Protein AF-A0A354Q848-F1 (afdb_monomer)

Foldseek 3Di:
DQPDDPPPPQQPCVVLLVLLLVLCCLFALAPEWDWDDDPPRFTWTADDCVPPPPDPQCNVQHRHTDGLVSVCPQWDSFQDLAVQPDPPGPLLLLQVLLVLLQVLLRSQVSSVVVVVPDDLPDFRDCLLCLVVLLVLCCQLLVHDSVLLLVPDPVSVVVSLVSLVVLLVLQDDPPLSVLLSVCSVVCVSVVLSVLSNVLVVLLLVLCVVPPAAWIKGQLDSARRFWIWHADNVVSHIDTHYGHDSSSIGTHHVVVSDSPHSLLNLLLHCLSSQADLPQLAGNVSSNLSSLLSNLLQALDADDPSSLVNSLSSVLSNLSSQLSVLSSQCRCSSVNHDHPDPDDGRRSCSSVSNVVNSVVVCVVDPSSVSSVVSCPDPLSVQSSVLNNVVVVCCVDPVVVVCSVVSNSHVVNVVNVVSNVVSVVD

Sequence (422 aa):
FLKIVKPGFVRDNIAFSVLCTEECRLHSSIPTFQTYRGKNGELYQTVPEYLEGLSGELSLFSGQTITLTEAALGGIDEIPETLTEIPGGRRGQLALMEKLGGYIVKVSRACSGVTENLPKDLETADPAGFRTGRQVARDDFSISESLTHLQNSADRKEFQYQIQNMLPNLGNSPESQSFRKGLQGGDLEFILDCFNWLEKNIHESLIDNPAPNVPVNNEVKPANVGAVYDASENHWEITQSFDFDNMGFGTLENGDQTPLEKDLGRTLSFFAFDPESGDFYADNAKATIKGYLERLPEKMSDAEKHRLQDYIQLGIVTSYLWRSSYLADELQGKPTDIHLARPDPSVHVTQIRLFDNWLSSNQFADIVESLQSTPQMDRHRDIEREAALFRNSPDYFDKRAEGSLKAYDIGIDAAHKQINGT

pLDDT: mean 78.02, std 20.95, range [21.28, 98.25]

Nearest PDB structures (foldseek):
  4ocv-assembly1_A  TM=6.773E-01  e=3.226E-06  Bifidobacterium longum subsp. infantis ATCC 15697 = JCM 1222 = DSM 20088
  4wh1-assembly1_A  TM=5.849E-01  e=5.707E-06  Bifidobacterium longum subsp. longum JCM 1217
  5eqe-assembly1_B  TM=4.582E-01  e=2.906E-03  Homo sapiens
  5qsx-assembly2_A  TM=1.704E-01  e=9.767E+00  Homo sapiens

Mean predicted aligned error: 9.39 Å

Radius of gyration: 21.95 Å; Cα contacts (8 Å, |Δi|>4): 650; chains: 1; bounding box: 57×48×60 Å

Secondary structure (DSSP, 8-state):
------TT---TTHHHHHHHHHHHHHHSSS-----EE-GGG-EEEE--GGGTTSSTTGGGGTT-EEEHHHH-TTSBSS--SSGGG-TTHHHHHHHHHHHHHHHHHHHHHHHHHHHTTS-TTPPPS-SSSHHHHHHHHHHHHT--GGGGG--SHHHHHHHHHHHHHHGGGS-SSHHHHHHHHHHHTTHHHHHHHHHHHHHHHHHHHHHHS------B-S---GGGEEEEEETTTTEEEEEEE--GGG-B---TTTT----HHHHHHHHHHHHSB-TTT--B-HHHHHHHHHHHHTT-SSPPPHHHHHHHHHHHHHHHHHHHHHHHTTTHHHHTTPPP---S----TTHHHHHHHHHHHHHTTS-HHHHHHHHHSSHHHHHHHHHHHHHHHHHTSHHHHHHHHTT-HHHHHHHHHHHHHHHHT-

Structure (mmCIF, N/CA/C/O backbone):
data_AF-A0A354Q848-F1
#
_entry.id   AF-A0A354Q848-F1
#
loop_
_atom_site.group_PDB
_atom_site.id
_atom_site.type_symbol
_atom_site.label_atom_id
_atom_site.label_alt_id
_atom_site.label_comp_id
_atom_site.label_asym_id
_atom_site.label_entity_id
_atom_site.label_seq_id
_atom_site.pdbx_PDB_ins_code
_atom_site.Cartn_x
_atom_site.Cartn_y
_atom_site.Cartn_z
_atom_site.occupancy
_atom_site.B_iso_or_equiv
_atom_site.auth_seq_id
_atom_site.auth_comp_id
_atom_site.auth_asym_id
_atom_site.auth_atom_id
_atom_site.pdbx_PDB_model_num
ATOM 1 N N . PHE A 1 1 ? -17.289 -14.660 -6.605 1.00 26.19 1 PHE A N 1
ATOM 2 C CA . PHE A 1 1 ? -17.198 -13.615 -5.568 1.00 26.19 1 PHE A CA 1
ATOM 3 C C . PHE A 1 1 ? -18.087 -12.443 -5.973 1.00 26.19 1 PHE A C 1
ATOM 5 O O . PHE A 1 1 ? -18.022 -12.029 -7.122 1.00 26.19 1 PHE A O 1
ATOM 12 N N . LEU A 1 2 ? -18.963 -11.954 -5.090 1.00 21.28 2 LEU A N 1
ATOM 13 C CA . LEU A 1 2 ? -19.837 -10.800 -5.349 1.00 21.28 2 LEU A CA 1
ATOM 14 C C . LEU A 1 2 ? -19.181 -9.573 -4.700 1.00 21.28 2 LEU A C 1
ATOM 16 O O . LEU A 1 2 ? -19.264 -9.398 -3.487 1.00 21.28 2 LEU A O 1
ATOM 20 N N . LYS A 1 3 ? -18.485 -8.750 -5.493 1.00 29.20 3 LYS A N 1
ATOM 21 C CA . LYS A 1 3 ? -17.920 -7.476 -5.026 1.00 29.20 3 LYS A CA 1
ATOM 22 C C . LYS A 1 3 ? -19.063 -6.478 -4.843 1.00 29.20 3 LYS A C 1
ATOM 24 O O . LYS A 1 3 ? -19.512 -5.846 -5.797 1.00 29.20 3 LYS A O 1
ATOM 29 N N . ILE A 1 4 ? -19.573 -6.364 -3.620 1.00 26.20 4 ILE A N 1
ATOM 30 C CA . ILE A 1 4 ? -20.578 -5.356 -3.276 1.00 26.20 4 ILE A CA 1
ATOM 31 C C . ILE A 1 4 ? -19.845 -4.036 -3.039 1.00 26.20 4 ILE A C 1
ATOM 33 O O . ILE A 1 4 ? -19.276 -3.803 -1.977 1.00 26.20 4 ILE A O 1
ATOM 37 N N . VAL A 1 5 ? -19.850 -3.163 -4.045 1.00 31.38 5 VAL A N 1
ATOM 38 C CA . VAL A 1 5 ? -19.441 -1.765 -3.872 1.00 31.38 5 VAL A CA 1
ATOM 39 C C . VAL A 1 5 ? -20.560 -1.064 -3.103 1.00 31.38 5 VAL A C 1
ATOM 41 O O . VAL A 1 5 ? -21.678 -0.962 -3.613 1.00 31.38 5 VAL A O 1
ATOM 44 N N . LYS A 1 6 ? -20.290 -0.603 -1.874 1.00 29.16 6 LYS A N 1
ATOM 45 C CA . LYS A 1 6 ? -21.265 0.191 -1.110 1.00 29.16 6 LYS A CA 1
ATOM 46 C C . LYS A 1 6 ? -21.647 1.432 -1.949 1.00 29.16 6 LYS A C 1
ATOM 48 O O . LYS A 1 6 ? -20.747 2.125 -2.435 1.00 29.16 6 LYS A O 1
ATOM 53 N N . PRO A 1 7 ? -22.943 1.729 -2.164 1.00 27.48 7 PRO A N 1
ATOM 54 C CA . PRO A 1 7 ? -23.361 2.955 -2.839 1.00 27.48 7 PRO A CA 1
ATOM 55 C C . PRO A 1 7 ? -22.860 4.168 -2.041 1.00 27.48 7 PRO A C 1
ATOM 57 O O . PRO A 1 7 ? -23.183 4.297 -0.865 1.00 27.48 7 PRO A O 1
ATOM 60 N N . GLY A 1 8 ? -22.039 5.017 -2.667 1.00 29.00 8 GLY A N 1
ATOM 61 C CA . GLY A 1 8 ? -21.390 6.174 -2.027 1.00 29.00 8 GLY A CA 1
ATOM 62 C C . GLY A 1 8 ? -19.872 6.258 -2.238 1.00 29.00 8 GLY A C 1
ATOM 63 O O . GLY A 1 8 ? -19.290 7.300 -1.976 1.00 29.00 8 GLY A O 1
ATOM 64 N N . PHE A 1 9 ? -19.245 5.194 -2.757 1.00 38.09 9 PHE A N 1
ATOM 65 C CA . PHE A 1 9 ? -17.788 5.073 -2.944 1.00 38.09 9 PHE A CA 1
ATOM 66 C C . PHE A 1 9 ? -17.290 5.301 -4.381 1.00 38.09 9 PHE A C 1
ATOM 68 O O . PHE A 1 9 ? -16.210 4.852 -4.754 1.00 38.09 9 PHE A O 1
ATOM 75 N N . VAL A 1 10 ? -18.060 6.000 -5.211 1.00 36.28 10 VAL A N 1
ATOM 76 C CA . VAL A 1 10 ? -17.537 6.475 -6.494 1.00 36.28 10 VAL A CA 1
ATOM 77 C C . VAL A 1 10 ? -16.764 7.756 -6.206 1.00 36.28 10 VAL A C 1
ATOM 79 O O . VAL A 1 10 ? -17.377 8.796 -5.978 1.00 36.28 10 VAL A O 1
ATOM 82 N N . ARG A 1 11 ? -15.427 7.693 -6.187 1.00 43.84 11 ARG A N 1
ATOM 83 C CA . ARG A 1 11 ? -14.629 8.914 -6.358 1.00 43.84 11 ARG A CA 1
ATOM 84 C C . ARG A 1 11 ? -15.036 9.517 -7.704 1.00 43.84 11 ARG A C 1
ATOM 86 O O . ARG A 1 11 ? -15.160 8.777 -8.682 1.00 43.84 11 ARG A O 1
ATOM 93 N N . ASP A 1 12 ? -15.181 10.837 -7.790 1.00 43.84 12 ASP A N 1
ATOM 94 C CA . ASP A 1 12 ? -15.478 11.568 -9.041 1.00 43.84 12 ASP A CA 1
ATOM 95 C C . ASP A 1 12 ? -14.329 11.485 -10.089 1.00 43.84 12 ASP A C 1
ATOM 97 O O . ASP A 1 12 ? -14.211 12.314 -10.985 1.00 43.84 12 ASP A O 1
ATOM 101 N N . ASN A 1 13 ? -13.483 10.451 -10.003 1.00 51.00 13 ASN A N 1
ATOM 102 C CA . ASN A 1 13 ? -12.285 10.188 -10.793 1.00 51.00 13 ASN A CA 1
ATOM 103 C C . ASN A 1 13 ? -12.459 9.089 -11.855 1.00 51.00 13 ASN A C 1
ATOM 105 O O . ASN A 1 13 ? -11.474 8.732 -12.498 1.00 51.00 13 ASN A O 1
ATOM 109 N N . ILE A 1 14 ? -13.672 8.560 -12.083 1.00 50.31 14 ILE A N 1
ATOM 110 C CA . ILE A 1 14 ? -13.910 7.447 -13.033 1.00 50.31 14 ILE A CA 1
ATOM 111 C C . ILE A 1 14 ? -13.238 7.698 -14.395 1.00 50.31 14 ILE A C 1
ATOM 113 O O . ILE A 1 14 ? -12.649 6.787 -14.970 1.00 50.31 14 ILE A O 1
ATOM 117 N N . ALA A 1 15 ? -13.281 8.933 -14.909 1.00 52.41 15 ALA A N 1
ATOM 118 C CA . ALA A 1 15 ? -12.644 9.267 -16.182 1.00 52.41 15 ALA A CA 1
ATOM 119 C C . ALA A 1 15 ? -11.116 9.070 -16.149 1.00 52.41 15 ALA A C 1
ATOM 121 O O . ALA A 1 15 ? -10.555 8.531 -17.099 1.00 52.41 15 ALA A O 1
ATOM 122 N N . PHE A 1 16 ? -10.450 9.445 -15.053 1.00 57.56 16 PHE A N 1
ATOM 123 C CA . PHE A 1 16 ? -9.012 9.245 -14.874 1.00 57.56 16 PHE A CA 1
ATOM 124 C C . PHE A 1 16 ? -8.661 7.755 -14.780 1.00 57.56 16 PHE A C 1
ATOM 126 O O . PHE A 1 16 ? -7.797 7.282 -15.512 1.00 57.56 16 PHE A O 1
ATOM 133 N N . SER A 1 17 ? -9.396 6.991 -13.970 1.00 59.66 17 SER A N 1
ATOM 134 C CA . SER A 1 17 ? -9.210 5.542 -13.817 1.00 59.66 17 SER A CA 1
ATOM 135 C C . SER A 1 17 ? -9.370 4.773 -15.133 1.00 59.66 17 SER A C 1
ATOM 137 O O . SER A 1 17 ? -8.576 3.878 -15.431 1.00 59.66 17 SER A O 1
ATOM 139 N N . VAL A 1 18 ? -10.358 5.145 -15.956 1.00 59.28 18 VAL A N 1
ATOM 140 C CA . VAL A 1 18 ? -10.572 4.553 -17.288 1.00 59.28 18 VAL A CA 1
ATOM 141 C C . VAL A 1 18 ? -9.406 4.873 -18.224 1.00 59.28 18 VAL A C 1
ATOM 143 O O . VAL A 1 18 ? -8.900 3.970 -18.890 1.00 59.28 18 VAL A O 1
ATOM 146 N N . LEU A 1 19 ? -8.934 6.123 -18.245 1.00 58.97 19 LEU A N 1
ATOM 147 C CA . LEU A 1 19 ? -7.778 6.516 -19.058 1.00 58.97 19 LEU A CA 1
ATOM 148 C C . LEU A 1 19 ? -6.509 5.772 -18.627 1.00 58.97 19 LEU A C 1
ATOM 150 O O . LEU A 1 19 ? -5.778 5.271 -19.474 1.00 58.97 19 LEU A O 1
ATOM 154 N N . CYS A 1 20 ? -6.270 5.642 -17.322 1.00 65.62 20 CYS A N 1
ATOM 155 C CA . CYS A 1 20 ? -5.129 4.904 -16.785 1.00 65.62 20 CYS A CA 1
ATOM 156 C C . CYS A 1 20 ? -5.183 3.411 -17.120 1.00 65.62 20 CYS A C 1
ATOM 158 O O . CYS A 1 20 ? -4.152 2.827 -17.460 1.00 65.62 20 CYS A O 1
ATOM 160 N N . THR A 1 21 ? -6.374 2.810 -17.081 1.00 65.06 21 THR A N 1
ATOM 161 C CA . THR A 1 21 ? -6.584 1.407 -17.469 1.00 65.06 21 THR A CA 1
ATOM 162 C C . THR A 1 21 ? -6.220 1.182 -18.938 1.00 65.06 21 THR A C 1
ATOM 164 O O . THR A 1 21 ? -5.503 0.228 -19.255 1.00 65.06 21 THR A O 1
ATOM 167 N N . GLU A 1 22 ? -6.667 2.076 -19.827 1.00 63.44 22 GLU A N 1
ATOM 168 C CA . GLU A 1 22 ? -6.375 2.015 -21.264 1.00 63.44 22 GLU A CA 1
ATOM 169 C C . GLU A 1 22 ? -4.901 2.293 -21.579 1.00 63.44 22 GLU A C 1
ATOM 171 O O . GLU A 1 22 ? -4.304 1.591 -22.395 1.00 63.44 22 GLU A O 1
ATOM 176 N N . GLU A 1 23 ? -4.283 3.260 -20.901 1.00 69.62 23 GLU A N 1
ATOM 177 C CA . GLU A 1 23 ? -2.860 3.566 -21.068 1.00 69.62 23 GLU A CA 1
ATOM 178 C C . GLU A 1 23 ? -1.990 2.362 -20.672 1.00 69.62 23 GLU A C 1
ATOM 180 O O . GLU A 1 23 ? -1.113 1.946 -21.434 1.00 69.62 23 GLU A O 1
ATOM 185 N N . CYS A 1 24 ? -2.285 1.724 -19.531 1.00 70.25 24 CYS A N 1
ATOM 186 C CA . CYS A 1 24 ? -1.634 0.472 -19.145 1.00 70.25 24 CYS A CA 1
ATOM 187 C C . CYS A 1 24 ? -1.852 -0.637 -20.181 1.00 70.25 24 CYS A C 1
ATOM 189 O O . CYS A 1 24 ? -0.908 -1.369 -20.485 1.00 70.25 24 CYS A O 1
ATOM 191 N N . ARG A 1 25 ? -3.059 -0.744 -20.749 1.00 69.62 25 ARG A N 1
ATOM 192 C CA . ARG A 1 25 ? -3.411 -1.779 -21.735 1.00 69.62 25 ARG A CA 1
ATOM 193 C C . ARG A 1 25 ? -2.576 -1.676 -23.003 1.00 69.62 25 ARG A C 1
ATOM 195 O O . ARG A 1 25 ? -2.154 -2.691 -23.561 1.00 69.62 25 ARG A O 1
ATOM 202 N N . LEU A 1 26 ? -2.408 -0.450 -23.487 1.00 65.38 26 LEU A N 1
ATOM 203 C CA . LEU A 1 26 ? -1.780 -0.156 -24.770 1.00 65.38 26 LEU A CA 1
ATOM 204 C C . LEU A 1 26 ? -0.258 -0.149 -24.682 1.00 65.38 26 LEU A C 1
ATOM 206 O O . LEU A 1 26 ? 0.411 -0.611 -25.608 1.00 65.38 26 LEU A O 1
ATOM 210 N N . HIS A 1 27 ? 0.287 0.374 -23.585 1.00 72.62 27 HIS A N 1
ATOM 211 C CA . HIS A 1 27 ? 1.694 0.754 -23.545 1.00 72.62 27 HIS A CA 1
ATOM 212 C C . HIS A 1 27 ? 2.531 -0.029 -22.542 1.00 72.62 27 HIS A C 1
ATOM 214 O O . HIS A 1 27 ? 3.749 0.013 -22.663 1.00 72.62 27 HIS A O 1
ATOM 220 N N . SER A 1 28 ? 1.922 -0.783 -21.621 1.00 68.75 28 SER A N 1
ATOM 221 C CA . SER A 1 28 ? 2.665 -1.582 -20.645 1.00 68.75 28 SER A CA 1
ATOM 222 C C .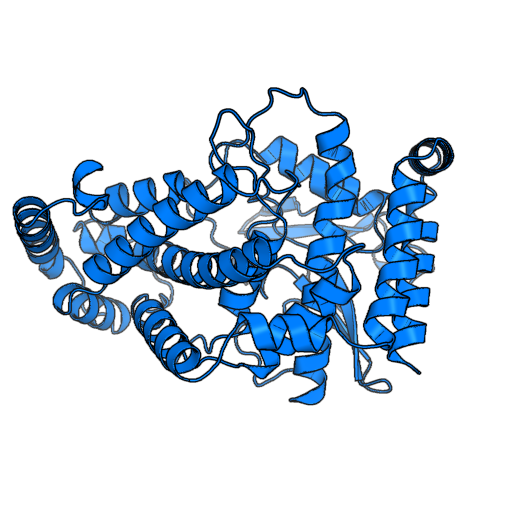 SER A 1 28 ? 2.766 -3.058 -21.036 1.00 68.75 28 SER A C 1
ATOM 224 O O . SER A 1 28 ? 1.982 -3.591 -21.827 1.00 68.75 28 SER A O 1
ATOM 226 N N . SER A 1 29 ? 3.721 -3.759 -20.427 1.00 65.31 29 SER A N 1
ATOM 227 C CA . SER A 1 29 ? 3.796 -5.221 -20.483 1.00 65.31 29 SER A CA 1
ATOM 228 C C . SER A 1 29 ? 2.807 -5.927 -19.545 1.00 65.31 29 SER A C 1
ATOM 230 O O . SER A 1 29 ? 2.735 -7.153 -19.564 1.00 65.31 29 SER A O 1
ATOM 232 N N . ILE A 1 30 ? 2.044 -5.188 -18.731 1.00 63.12 30 ILE A N 1
ATOM 233 C CA . ILE A 1 30 ? 1.011 -5.741 -17.850 1.00 63.12 30 ILE A CA 1
ATOM 234 C C . ILE A 1 30 ? -0.268 -5.901 -18.676 1.00 63.12 30 ILE A C 1
ATOM 236 O O . ILE A 1 30 ? -0.777 -4.905 -19.195 1.00 63.12 30 ILE A O 1
ATOM 240 N N . PRO A 1 31 ? -0.832 -7.111 -18.808 1.00 56.69 31 PRO A N 1
ATOM 241 C CA . PRO A 1 31 ? -2.133 -7.249 -19.438 1.00 56.69 31 PRO A CA 1
ATOM 242 C C . PRO A 1 31 ? -3.198 -6.638 -18.512 1.00 56.69 31 PRO A C 1
ATOM 244 O O . PRO A 1 31 ? -3.417 -7.104 -17.395 1.00 56.69 31 PRO A O 1
ATOM 247 N N . THR A 1 32 ? -3.843 -5.557 -18.955 1.00 51.00 32 THR A N 1
ATOM 248 C CA . THR A 1 32 ? -5.001 -4.967 -18.272 1.00 51.00 32 THR A CA 1
ATOM 249 C C . THR A 1 32 ? -6.272 -5.277 -19.052 1.00 51.00 32 THR A C 1
ATOM 251 O O . THR A 1 32 ? -6.277 -5.309 -20.286 1.00 51.00 32 THR A O 1
ATOM 254 N N . PHE A 1 33 ? -7.358 -5.538 -18.328 1.00 47.75 33 PHE A N 1
ATOM 255 C CA . PHE A 1 33 ? -8.644 -5.897 -18.916 1.00 47.75 33 PHE A CA 1
ATOM 256 C C . PHE A 1 33 ? -9.687 -4.857 -18.530 1.00 47.75 33 PHE A C 1
ATOM 258 O O . PHE A 1 33 ? -9.833 -4.504 -17.359 1.00 47.75 33 PHE A O 1
ATOM 265 N N . GLN A 1 34 ? -10.438 -4.384 -19.521 1.00 41.06 34 GLN A N 1
ATOM 266 C CA . GLN A 1 34 ? -11.579 -3.518 -19.276 1.00 41.06 34 GLN A CA 1
ATOM 267 C C . GLN A 1 34 ? -12.700 -4.353 -18.644 1.00 41.06 34 GLN A C 1
ATOM 269 O O . GLN A 1 34 ? -13.153 -5.343 -19.221 1.00 41.06 34 GLN A O 1
ATOM 274 N N . THR A 1 35 ? -13.127 -3.973 -17.441 1.00 39.84 35 THR A N 1
ATOM 275 C CA . THR A 1 35 ? -14.233 -4.629 -16.737 1.00 39.84 35 THR A CA 1
ATOM 276 C C . THR A 1 35 ? -15.547 -3.926 -17.064 1.00 39.84 35 THR A C 1
ATOM 278 O O . THR A 1 35 ? -15.681 -2.715 -16.898 1.00 39.84 35 THR A O 1
ATOM 281 N N . TYR A 1 36 ? -16.542 -4.685 -17.524 1.00 39.53 36 TYR A N 1
ATOM 282 C CA . TYR A 1 36 ? -17.906 -4.194 -17.707 1.00 39.53 36 TYR A CA 1
ATOM 283 C C . TYR A 1 36 ? -18.800 -4.746 -16.595 1.00 39.53 36 TYR A C 1
ATOM 285 O O . TYR A 1 36 ? -18.788 -5.945 -16.307 1.00 39.53 36 TYR A O 1
ATOM 293 N N . ARG A 1 37 ? -19.621 -3.883 -15.983 1.00 34.25 37 ARG A N 1
ATOM 294 C CA . ARG A 1 37 ? -20.714 -4.339 -15.111 1.00 34.25 37 ARG A CA 1
ATOM 295 C C . ARG A 1 37 ? -21.801 -4.973 -15.969 1.00 34.25 37 ARG A C 1
ATOM 297 O O . ARG A 1 37 ? -22.311 -4.309 -16.870 1.00 34.25 37 ARG A O 1
ATOM 304 N N . GLY A 1 38 ? -22.228 -6.190 -15.653 1.00 35.16 38 GLY A N 1
ATOM 305 C CA . GLY A 1 38 ? -23.481 -6.714 -16.190 1.00 35.16 38 GLY A CA 1
ATOM 306 C C . GLY A 1 38 ? -24.530 -7.014 -15.124 1.00 35.16 38 GLY A C 1
ATOM 307 O O . GLY A 1 38 ? -24.517 -6.442 -14.032 1.00 35.16 38 GLY A O 1
ATOM 308 N N . LYS A 1 39 ? -25.532 -7.828 -15.480 1.00 31.08 39 LYS A N 1
ATOM 309 C CA . LYS A 1 39 ? -26.687 -8.091 -14.606 1.00 31.08 39 LYS A CA 1
ATOM 310 C C . LYS A 1 39 ? -26.265 -8.903 -13.377 1.00 31.08 39 LYS A C 1
ATOM 312 O O . LYS A 1 39 ? -25.374 -9.733 -13.451 1.00 31.08 39 LYS A O 1
ATOM 317 N N . ASN A 1 40 ? -26.939 -8.665 -12.250 1.00 29.86 40 ASN A N 1
ATOM 318 C CA . ASN A 1 40 ? -26.773 -9.415 -10.995 1.00 29.86 40 ASN A CA 1
ATOM 319 C C . ASN A 1 40 ? -25.350 -9.427 -10.395 1.00 29.86 40 ASN A C 1
ATOM 321 O O . ASN A 1 40 ? -25.022 -10.328 -9.631 1.00 29.86 40 ASN A O 1
ATOM 325 N N . GLY A 1 41 ? -24.520 -8.419 -10.686 1.00 31.38 41 GLY A N 1
ATO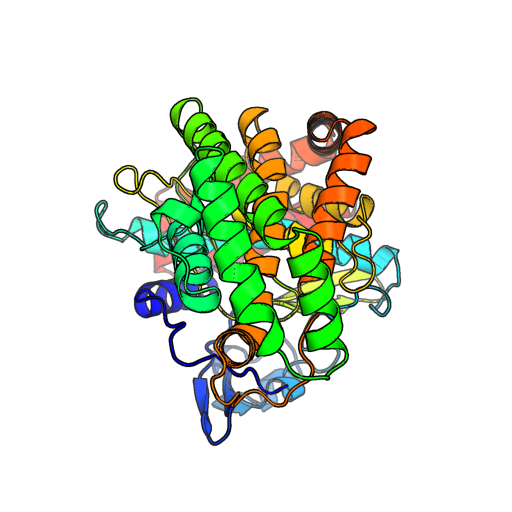M 326 C CA . GLY A 1 41 ? -23.172 -8.326 -10.113 1.00 31.38 41 GLY A CA 1
ATOM 327 C C . GLY A 1 41 ? -22.129 -9.205 -10.809 1.00 31.38 41 GLY A C 1
ATOM 328 O O . GLY A 1 41 ? -21.033 -9.362 -10.278 1.00 31.38 41 GLY A O 1
ATOM 329 N N . GLU A 1 42 ? -22.445 -9.750 -11.987 1.00 31.28 42 GLU A N 1
ATOM 330 C CA . GLU A 1 42 ? -21.470 -10.424 -12.846 1.00 31.28 42 GLU A CA 1
ATOM 331 C C . GLU A 1 42 ? -20.572 -9.386 -13.547 1.00 31.28 42 GLU A C 1
ATOM 333 O O . GLU A 1 42 ? -21.053 -8.386 -14.097 1.00 31.28 42 GLU A O 1
ATOM 338 N N . LEU A 1 43 ? -19.255 -9.612 -13.485 1.00 33.75 43 LEU A N 1
ATOM 339 C CA . LEU A 1 43 ? -18.243 -8.852 -14.217 1.00 33.75 43 LEU A CA 1
ATOM 340 C C . LEU A 1 43 ? -17.957 -9.571 -15.532 1.00 33.75 43 LEU A C 1
ATOM 342 O O . LEU A 1 43 ? -17.616 -10.753 -15.536 1.00 33.75 43 LEU A O 1
ATOM 346 N N . TYR A 1 44 ? -18.088 -8.843 -16.633 1.00 34.53 44 TYR A N 1
ATOM 347 C CA . TYR A 1 44 ? -17.894 -9.358 -17.980 1.00 34.53 44 TYR A CA 1
ATOM 348 C C . TYR A 1 44 ? -16.665 -8.707 -18.618 1.00 34.53 44 TYR A C 1
ATOM 350 O O . TYR A 1 44 ? -16.432 -7.506 -18.445 1.00 34.53 44 TYR A O 1
ATOM 358 N N . GLN A 1 45 ? -15.893 -9.495 -19.365 1.00 45.12 45 GLN A N 1
ATOM 359 C CA . GLN A 1 45 ? -14.731 -9.031 -20.126 1.00 45.12 45 GLN A CA 1
ATOM 360 C C . GLN A 1 45 ? -14.930 -9.296 -21.619 1.00 45.12 45 GLN A C 1
ATOM 362 O O . GLN A 1 45 ? -15.495 -10.323 -21.985 1.00 45.12 45 GLN A O 1
ATOM 367 N N . THR A 1 46 ? -14.433 -8.398 -22.473 1.00 38.50 46 THR A N 1
ATOM 368 C CA . THR A 1 46 ? -14.351 -8.611 -23.928 1.00 38.50 46 THR A CA 1
ATOM 369 C C . THR A 1 46 ? -12.895 -8.866 -24.301 1.00 38.50 46 THR A C 1
ATOM 371 O O . THR A 1 46 ? -12.049 -8.000 -24.074 1.00 38.50 46 THR A O 1
ATOM 374 N N . VAL A 1 47 ? -12.597 -10.032 -24.878 1.00 38.84 47 VAL A N 1
ATOM 375 C CA . VAL A 1 47 ? -11.250 -10.373 -25.367 1.00 38.84 47 VAL A CA 1
ATOM 376 C C . VAL A 1 47 ? -11.047 -9.772 -26.767 1.00 38.84 47 VAL A C 1
ATOM 378 O O . VAL A 1 47 ? -11.811 -10.110 -27.676 1.00 38.84 47 VAL A O 1
ATOM 381 N N . PRO A 1 48 ? -10.053 -8.886 -26.979 1.00 40.16 48 PRO A N 1
ATOM 382 C CA . PRO A 1 48 ? -9.801 -8.296 -28.290 1.00 40.16 48 PRO A CA 1
ATOM 383 C C . PRO A 1 48 ? -9.339 -9.324 -29.329 1.00 40.16 48 PRO A C 1
ATOM 385 O O . PRO A 1 48 ? -8.485 -10.163 -29.042 1.00 40.16 48 PRO A O 1
ATOM 388 N N . GLU A 1 49 ? -9.826 -9.184 -30.565 1.00 39.34 49 GLU A N 1
ATOM 389 C CA . GLU A 1 49 ? -9.564 -10.120 -31.672 1.00 39.34 49 GLU A CA 1
ATOM 390 C C . GLU A 1 49 ? -8.071 -10.289 -32.018 1.00 39.34 49 GLU A C 1
ATOM 392 O O . GLU A 1 49 ? -7.668 -11.313 -32.558 1.00 39.34 49 GLU A O 1
ATOM 397 N N . TYR A 1 50 ? -7.218 -9.322 -31.665 1.00 47.31 50 TYR A N 1
ATOM 398 C CA . TYR A 1 50 ? -5.788 -9.337 -31.996 1.00 47.31 50 TYR A CA 1
ATOM 399 C C . TYR A 1 50 ? -4.916 -10.217 -31.077 1.00 47.31 50 TYR A C 1
ATOM 401 O O . TYR A 1 50 ? -3.705 -10.287 -31.285 1.00 47.31 50 TYR A O 1
ATOM 409 N N . LEU A 1 51 ? -5.486 -10.863 -30.051 1.00 38.12 51 LEU A N 1
ATOM 410 C CA . LEU A 1 51 ? -4.760 -11.767 -29.141 1.00 38.12 51 LEU A CA 1
ATOM 411 C C . LEU A 1 51 ? -4.660 -13.220 -29.651 1.00 38.12 51 LEU A C 1
ATOM 413 O O . LEU A 1 51 ? -4.138 -14.084 -28.941 1.00 38.12 51 LEU A O 1
ATOM 417 N N . GLU A 1 52 ? -5.092 -13.499 -30.885 1.00 35.84 52 GLU A N 1
ATOM 418 C CA . GLU A 1 52 ? -4.807 -14.769 -31.559 1.00 35.84 52 GLU A CA 1
ATOM 419 C C . GLU A 1 52 ? -3.287 -15.018 -31.642 1.00 35.84 52 GLU A C 1
ATOM 421 O O . GLU A 1 52 ? -2.561 -14.351 -32.377 1.00 35.84 52 GLU A O 1
ATOM 426 N N . GLY A 1 53 ? -2.798 -16.003 -30.878 1.00 38.34 53 GLY A N 1
ATOM 427 C CA . GLY A 1 53 ? -1.434 -16.536 -30.996 1.00 38.34 53 GLY A CA 1
ATOM 428 C C . GLY A 1 53 ? -0.495 -16.330 -2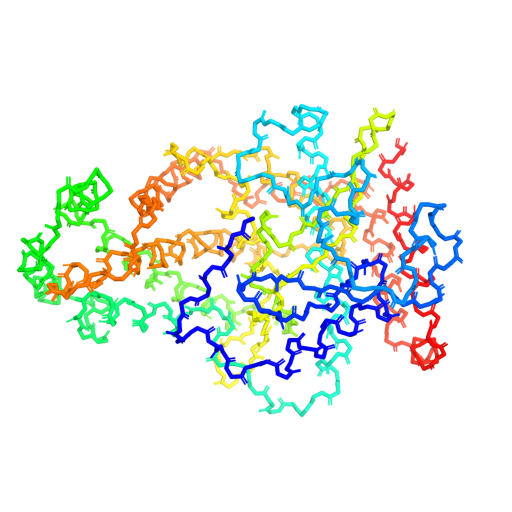9.802 1.00 38.34 53 GLY A C 1
ATOM 429 O O . GLY A 1 53 ? 0.608 -16.871 -29.837 1.00 38.34 53 GLY A O 1
ATOM 430 N N . LEU A 1 54 ? -0.897 -15.612 -28.742 1.00 36.38 54 LEU A N 1
ATOM 431 C CA . LEU A 1 54 ? -0.055 -15.399 -27.543 1.00 36.38 54 LEU A CA 1
ATOM 432 C C . LEU A 1 54 ? -0.265 -16.441 -26.426 1.00 36.38 54 LEU A C 1
ATOM 434 O O . LEU A 1 54 ? 0.637 -16.662 -25.624 1.00 36.38 54 LEU A O 1
ATOM 438 N N . SER A 1 55 ? -1.396 -17.149 -26.414 1.00 37.94 55 SER A N 1
ATOM 439 C CA . SER A 1 55 ? -1.564 -18.430 -25.719 1.00 37.94 55 SER A CA 1
ATOM 440 C C . SER A 1 55 ? -2.630 -19.248 -26.458 1.00 37.94 55 SER A C 1
ATOM 442 O O . SER A 1 55 ? -3.660 -18.718 -26.879 1.00 37.94 55 SER A O 1
ATOM 444 N N . GLY A 1 56 ? -2.360 -20.531 -26.712 1.00 30.38 56 GLY A N 1
ATOM 445 C CA . GLY A 1 56 ? -3.173 -21.354 -27.619 1.00 30.38 56 GLY A CA 1
ATOM 446 C C . GLY A 1 56 ? -4.635 -21.533 -27.192 1.00 30.38 56 GLY A C 1
ATOM 447 O O . GLY A 1 56 ? -5.487 -21.769 -28.044 1.00 30.38 56 GLY A O 1
ATOM 448 N N . GLU A 1 57 ? -4.945 -21.366 -25.906 1.00 35.41 57 GLU A N 1
ATOM 449 C CA . GLU A 1 57 ? -6.283 -21.607 -25.351 1.00 35.41 57 GLU A CA 1
ATOM 450 C C . GLU A 1 57 ? -7.200 -20.371 -25.382 1.00 35.41 57 GLU A C 1
ATOM 452 O O . GLU A 1 57 ? -8.413 -20.524 -25.494 1.00 35.41 57 GLU A O 1
ATOM 457 N N . LEU A 1 58 ? -6.655 -19.147 -25.384 1.00 33.00 58 LEU A N 1
ATOM 458 C CA . LEU A 1 58 ? -7.464 -17.916 -25.357 1.00 33.00 58 LEU A CA 1
ATOM 459 C C . LEU A 1 58 ? -8.005 -17.492 -26.735 1.00 33.00 58 LEU A C 1
ATOM 461 O O . LEU A 1 58 ? -8.936 -16.691 -26.812 1.00 33.00 58 LEU A O 1
ATOM 465 N N . SER A 1 59 ? -7.479 -18.064 -27.824 1.00 33.88 59 SER A N 1
ATOM 466 C CA . SER A 1 59 ? -7.970 -17.823 -29.195 1.00 33.88 59 SER A CA 1
ATOM 467 C C . SER A 1 59 ? -9.434 -18.245 -29.398 1.00 33.88 59 SER A C 1
ATOM 469 O O . SER A 1 59 ? -10.152 -17.643 -30.193 1.00 33.88 59 SER A O 1
ATOM 471 N N . LEU A 1 60 ? -9.907 -19.227 -28.622 1.00 31.03 60 LEU A N 1
ATOM 472 C CA . LEU A 1 60 ? -11.280 -19.741 -28.663 1.00 31.03 60 LEU A CA 1
ATOM 473 C C . LEU A 1 60 ? -12.333 -18.728 -28.177 1.00 31.03 60 LEU A C 1
ATOM 475 O O . LEU A 1 60 ? -13.511 -18.877 -28.502 1.00 31.03 60 LEU A O 1
ATOM 479 N N . PHE A 1 61 ? -11.914 -17.702 -27.432 1.00 32.53 61 PHE A N 1
ATOM 480 C CA . PHE A 1 61 ? -12.790 -16.723 -26.778 1.00 32.53 61 PHE A CA 1
ATOM 481 C C . PHE A 1 61 ? -12.720 -15.325 -27.413 1.00 32.53 61 PHE A C 1
ATOM 483 O O . PHE A 1 61 ? -13.271 -14.362 -26.878 1.00 32.53 61 PHE A O 1
ATOM 490 N N . SER A 1 62 ? -12.061 -15.210 -28.570 1.00 36.41 62 SER A N 1
ATOM 491 C CA . SER A 1 62 ? -11.973 -13.981 -29.364 1.00 36.41 62 SER A CA 1
ATOM 492 C C . SER A 1 62 ? -13.367 -13.404 -29.656 1.00 36.41 62 SER A C 1
ATOM 494 O O . SER A 1 62 ? -14.244 -14.102 -30.173 1.00 36.41 62 SER A O 1
ATOM 496 N N . GLY A 1 63 ? -13.602 -12.145 -29.268 1.00 32.34 63 GLY A N 1
ATOM 497 C CA . GLY A 1 63 ? -14.890 -11.463 -29.456 1.00 32.34 63 GLY A CA 1
ATOM 498 C C . GLY A 1 63 ? -16.032 -11.941 -28.546 1.00 32.34 63 GLY A C 1
ATOM 499 O O . GLY A 1 63 ? -17.167 -11.488 -28.713 1.00 32.34 63 GLY A O 1
ATOM 500 N N . GLN A 1 64 ? -15.766 -12.830 -27.582 1.00 30.95 64 GLN A N 1
ATOM 501 C CA . GLN A 1 64 ? -16.765 -13.327 -26.635 1.00 30.95 64 GLN A CA 1
ATOM 502 C C . GLN A 1 64 ? -16.709 -12.583 -25.299 1.00 30.95 64 GLN A C 1
ATOM 504 O O . GLN A 1 64 ? -15.673 -12.073 -24.870 1.00 30.95 64 GLN A O 1
ATOM 509 N N . THR A 1 65 ? -17.863 -12.544 -24.637 1.00 37.38 65 THR A N 1
ATOM 510 C CA . THR A 1 65 ? -17.986 -12.154 -23.239 1.00 37.38 65 THR A CA 1
ATOM 511 C C . THR A 1 65 ? -17.734 -13.381 -22.365 1.00 37.38 65 THR A C 1
ATOM 513 O O . THR A 1 65 ? -18.556 -14.294 -22.375 1.00 37.38 65 THR A O 1
ATOM 516 N N . ILE A 1 66 ? -16.622 -13.404 -21.628 1.00 35.31 66 ILE A N 1
ATOM 517 C CA . ILE A 1 66 ? -16.244 -14.524 -20.746 1.00 35.31 66 ILE A CA 1
ATOM 518 C C . ILE A 1 66 ? -16.342 -14.146 -19.268 1.00 35.31 66 ILE A C 1
ATOM 520 O O . ILE A 1 66 ? -16.211 -12.971 -18.904 1.00 35.31 66 ILE A O 1
ATOM 524 N N . THR A 1 67 ? -16.579 -15.145 -18.417 1.00 36.09 67 THR A N 1
ATOM 525 C CA . THR A 1 67 ? -16.478 -14.981 -16.961 1.00 36.09 67 THR A CA 1
ATOM 526 C C . THR A 1 67 ? -15.010 -15.063 -16.531 1.00 36.09 67 THR A C 1
ATOM 528 O O . THR A 1 67 ? -14.238 -15.811 -17.123 1.00 36.09 67 THR A O 1
ATOM 531 N N . LEU A 1 68 ? -14.607 -14.291 -15.510 1.00 36.47 68 LEU A N 1
ATOM 532 C CA . LEU A 1 68 ? -13.213 -14.222 -15.018 1.00 36.47 68 LEU A CA 1
ATOM 533 C C . LEU A 1 68 ? -12.578 -15.612 -14.799 1.00 36.47 68 LEU A C 1
ATOM 535 O O . LEU A 1 68 ? -11.424 -15.816 -15.151 1.00 36.47 68 LEU A O 1
ATOM 539 N N . THR A 1 69 ? -13.381 -16.573 -14.339 1.00 33.06 69 THR A N 1
ATOM 540 C CA . THR A 1 69 ? -13.007 -17.970 -14.063 1.00 33.06 69 THR A CA 1
ATOM 541 C C . THR A 1 69 ? -12.631 -18.792 -15.303 1.00 33.06 69 THR A C 1
ATOM 543 O O . THR A 1 69 ? -11.918 -19.785 -15.196 1.00 33.06 69 THR A O 1
ATOM 546 N N . GLU A 1 70 ? -13.089 -18.408 -16.495 1.00 33.88 70 GLU A N 1
ATOM 547 C CA . GLU A 1 70 ? -12.741 -19.090 -17.752 1.00 33.88 70 GLU A CA 1
ATOM 548 C C . GLU A 1 70 ? -11.438 -18.546 -18.366 1.00 33.88 70 GLU A C 1
ATOM 550 O O . GLU A 1 70 ? -10.803 -19.233 -19.164 1.00 33.88 70 GLU A O 1
ATOM 555 N N . ALA A 1 71 ? -11.004 -17.340 -17.974 1.00 37.00 71 ALA A N 1
ATOM 556 C CA . ALA A 1 71 ? -9.791 -16.699 -18.488 1.00 37.00 71 ALA A CA 1
ATOM 557 C C . ALA A 1 71 ? -8.493 -17.221 -17.841 1.00 37.00 71 ALA A C 1
ATOM 559 O O . ALA A 1 71 ? -7.425 -17.098 -18.442 1.00 37.00 71 ALA A O 1
ATOM 560 N N . ALA A 1 72 ? -8.560 -17.800 -16.638 1.00 38.41 72 ALA A N 1
ATOM 561 C CA . ALA A 1 72 ? -7.392 -18.264 -15.887 1.00 38.41 72 ALA A CA 1
ATOM 562 C C . ALA A 1 72 ? -7.201 -19.788 -15.933 1.00 38.41 72 ALA A C 1
ATOM 564 O O . ALA A 1 72 ? -6.955 -20.423 -14.906 1.00 38.41 72 ALA A O 1
ATOM 565 N N . LEU A 1 73 ? -7.278 -20.404 -17.117 1.00 36.28 73 LEU A N 1
ATOM 566 C CA . LEU A 1 73 ? -6.924 -21.820 -17.280 1.00 36.28 73 LEU A CA 1
ATOM 567 C C . LEU A 1 73 ? -5.471 -22.065 -16.811 1.00 36.28 73 LEU A C 1
ATOM 569 O O . LEU A 1 73 ? -4.508 -21.762 -17.509 1.00 36.28 73 LEU A O 1
ATOM 573 N N . GLY A 1 74 ? -5.329 -22.578 -15.582 1.00 43.00 74 GLY A N 1
ATOM 574 C CA . GLY A 1 74 ? -4.053 -22.873 -14.913 1.00 43.00 74 GLY A CA 1
ATOM 575 C C . GLY A 1 74 ? -3.487 -21.782 -13.984 1.00 43.00 74 GLY A C 1
ATOM 576 O O . GLY A 1 74 ? -2.420 -21.999 -13.412 1.00 43.00 74 GLY A O 1
ATOM 577 N N . GLY A 1 75 ? -4.166 -20.640 -13.812 1.00 42.66 75 GLY A N 1
ATOM 578 C CA . GLY A 1 75 ? -3.770 -19.538 -12.915 1.00 42.66 75 GLY A CA 1
ATOM 579 C C . GLY A 1 75 ? -4.651 -19.419 -11.665 1.00 42.66 75 GLY A C 1
ATOM 580 O O . GLY A 1 75 ? -5.620 -20.159 -11.515 1.00 42.66 75 GLY A O 1
ATOM 581 N N . ILE A 1 76 ? -4.324 -18.484 -10.765 1.00 43.66 76 ILE A N 1
ATOM 582 C CA . ILE A 1 76 ? -5.262 -18.041 -9.721 1.00 43.66 76 ILE A CA 1
ATOM 583 C C . ILE A 1 76 ? -5.960 -16.761 -10.196 1.00 43.66 76 ILE A C 1
ATOM 585 O O . ILE A 1 76 ? -5.294 -15.770 -10.498 1.00 43.66 76 ILE A O 1
ATOM 589 N N . ASP A 1 77 ? -7.297 -16.808 -10.270 1.00 46.72 77 ASP A N 1
ATOM 590 C CA . ASP A 1 77 ? -8.174 -15.681 -10.652 1.00 46.72 77 ASP A CA 1
ATOM 591 C C . ASP A 1 77 ? -7.962 -14.445 -9.758 1.00 46.72 77 ASP A C 1
ATOM 593 O O . ASP A 1 77 ? -8.147 -13.304 -10.173 1.00 46.72 77 ASP A O 1
ATOM 597 N N . GLU A 1 78 ? -7.581 -14.699 -8.509 1.00 51.53 78 GLU A N 1
ATOM 598 C CA . GLU A 1 78 ? -7.365 -13.737 -7.440 1.00 51.53 78 GLU A CA 1
ATOM 599 C C . GLU A 1 78 ? -6.273 -14.303 -6.525 1.00 51.53 78 GLU A C 1
ATOM 601 O O . GLU A 1 78 ? -6.272 -15.499 -6.209 1.00 51.53 78 GLU A O 1
ATOM 606 N N . ILE A 1 79 ? -5.324 -13.465 -6.099 1.00 53.00 79 ILE A N 1
ATOM 607 C CA . ILE A 1 79 ? -4.372 -13.882 -5.065 1.00 53.00 79 ILE 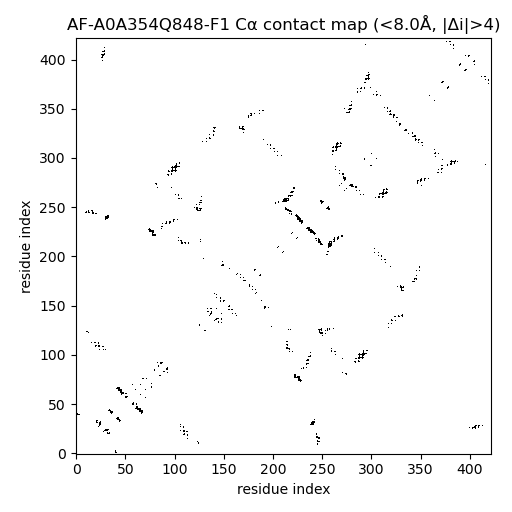A CA 1
ATOM 608 C C . ILE A 1 79 ? -5.172 -14.065 -3.767 1.00 53.00 79 ILE A C 1
ATOM 610 O O . ILE A 1 79 ? -5.880 -13.138 -3.376 1.00 53.00 79 ILE A O 1
ATOM 614 N N . PRO A 1 80 ? -5.089 -15.222 -3.083 1.00 55.38 80 PRO A N 1
ATOM 615 C CA . PRO A 1 80 ? -5.854 -15.431 -1.862 1.00 55.38 80 PRO A CA 1
ATOM 616 C C . PRO A 1 80 ? -5.459 -14.401 -0.798 1.00 55.38 80 PRO A C 1
ATOM 618 O O . PRO A 1 80 ? -4.278 -14.081 -0.637 1.00 55.38 80 PRO A O 1
ATOM 621 N N . GLU A 1 81 ? -6.448 -13.908 -0.047 1.00 51.38 81 GLU A N 1
ATOM 622 C CA . GLU A 1 81 ? -6.213 -12.988 1.075 1.00 51.38 81 GLU A CA 1
ATOM 623 C C . GLU A 1 81 ? -5.296 -13.614 2.141 1.00 51.38 81 GLU A C 1
ATOM 625 O O . GLU A 1 81 ? -4.509 -12.913 2.777 1.00 51.38 81 GLU A O 1
ATOM 630 N N . THR A 1 82 ? -5.340 -14.942 2.295 1.00 56.25 82 THR A N 1
ATOM 631 C CA . THR A 1 82 ? -4.433 -15.719 3.144 1.00 56.25 82 THR A CA 1
ATOM 632 C C . THR A 1 82 ? -3.309 -16.344 2.308 1.00 56.25 82 THR A C 1
ATOM 634 O O . THR A 1 82 ? -3.490 -17.289 1.543 1.00 56.25 82 THR A O 1
ATOM 637 N N . LEU A 1 83 ? -2.086 -15.830 2.470 1.00 58.16 83 LEU A N 1
ATOM 638 C CA . LEU A 1 83 ? -0.915 -16.245 1.678 1.00 58.16 83 LEU A CA 1
ATOM 639 C C . LEU A 1 83 ? -0.325 -17.622 2.062 1.00 58.16 83 LEU A C 1
ATOM 641 O O . LEU A 1 83 ? 0.748 -17.988 1.579 1.00 58.16 83 LEU A O 1
ATOM 645 N N . THR A 1 84 ? -0.969 -18.372 2.955 1.00 52.44 84 THR A N 1
ATOM 646 C CA . THR A 1 84 ? -0.485 -19.662 3.478 1.00 52.44 84 THR A CA 1
ATOM 647 C C . THR A 1 84 ? -0.737 -20.840 2.532 1.00 52.44 84 THR A C 1
ATOM 649 O O . THR A 1 84 ? -0.077 -21.870 2.672 1.00 52.44 84 THR A O 1
ATOM 652 N N . GLU A 1 85 ? -1.614 -20.685 1.535 1.00 59.44 85 GLU A N 1
ATOM 653 C CA . GLU A 1 85 ? -2.028 -21.754 0.608 1.00 59.44 85 GLU A CA 1
ATOM 654 C C . GLU A 1 85 ? -1.611 -21.508 -0.851 1.00 59.44 85 GLU A C 1
ATOM 656 O O . GLU A 1 85 ? -2.253 -21.982 -1.787 1.00 59.44 85 GLU A O 1
ATOM 661 N N . ILE A 1 86 ? -0.527 -20.765 -1.080 1.00 67.56 86 ILE A N 1
ATOM 662 C CA . ILE A 1 86 ? -0.138 -20.421 -2.449 1.00 67.56 86 ILE A CA 1
ATOM 663 C C . ILE A 1 86 ? 0.787 -21.462 -3.115 1.00 67.56 86 ILE A C 1
ATOM 665 O O . ILE A 1 86 ? 1.624 -22.089 -2.448 1.00 67.56 86 ILE A O 1
ATOM 669 N N . PRO A 1 87 ? 0.703 -21.620 -4.452 1.00 67.69 87 PRO A N 1
ATOM 670 C CA . PRO A 1 87 ? 1.636 -22.435 -5.223 1.00 67.69 87 PRO A CA 1
ATOM 671 C C . PRO A 1 87 ? 3.113 -22.096 -4.949 1.00 67.69 87 PRO A C 1
ATOM 673 O O . PRO A 1 87 ? 3.490 -20.936 -4.792 1.00 67.69 87 PRO A O 1
ATOM 676 N N . GLY A 1 88 ? 3.959 -23.130 -4.864 1.00 72.69 88 GLY A N 1
ATOM 677 C CA . GLY A 1 88 ? 5.391 -22.991 -4.545 1.00 72.69 88 GLY A CA 1
ATOM 678 C C . GLY A 1 88 ? 5.716 -22.818 -3.054 1.00 72.69 88 GLY A C 1
ATOM 679 O O . GLY A 1 88 ? 6.890 -22.693 -2.684 1.00 72.69 88 GLY A O 1
ATOM 680 N N . GLY A 1 89 ? 4.705 -22.826 -2.176 1.00 79.50 89 GLY A N 1
ATOM 681 C CA . GLY A 1 89 ? 4.873 -22.675 -0.730 1.00 79.50 89 GLY A CA 1
ATOM 682 C C . GLY A 1 89 ? 5.582 -21.368 -0.366 1.00 79.50 89 GLY A C 1
ATOM 683 O O . GLY A 1 89 ? 5.446 -20.358 -1.053 1.00 79.50 89 GLY A O 1
ATOM 684 N N . ARG A 1 90 ? 6.411 -21.376 0.688 1.00 83.81 90 ARG A N 1
ATOM 685 C CA . ARG A 1 90 ? 7.115 -20.164 1.150 1.00 83.81 90 ARG A CA 1
ATOM 686 C C . ARG A 1 90 ? 7.990 -19.518 0.069 1.00 83.81 90 ARG A C 1
ATOM 688 O O . ARG A 1 90 ? 8.077 -18.297 0.005 1.00 83.81 90 ARG A O 1
ATOM 695 N N . ARG A 1 91 ? 8.644 -20.316 -0.783 1.00 84.69 91 ARG A N 1
ATOM 696 C CA . ARG A 1 91 ? 9.490 -19.785 -1.869 1.00 84.69 91 ARG A CA 1
ATOM 697 C C . ARG A 1 91 ? 8.645 -19.163 -2.976 1.00 84.69 91 ARG A C 1
ATOM 699 O O . ARG A 1 91 ? 8.999 -18.090 -3.454 1.00 84.69 91 ARG A O 1
ATOM 706 N N . GLY A 1 92 ? 7.529 -19.796 -3.334 1.00 81.44 92 GLY A N 1
ATOM 707 C CA . GLY A 1 92 ? 6.534 -19.212 -4.231 1.00 81.44 92 GLY A CA 1
ATOM 708 C C . GLY A 1 92 ? 5.973 -17.901 -3.678 1.00 81.44 92 GLY A C 1
ATOM 709 O O . GLY A 1 92 ? 5.849 -16.934 -4.418 1.00 81.44 92 GLY A O 1
ATOM 710 N N . GLN A 1 93 ? 5.739 -17.818 -2.366 1.00 82.25 93 GLN A N 1
ATOM 711 C CA . GLN A 1 93 ? 5.237 -16.606 -1.710 1.00 82.25 93 GLN A CA 1
ATOM 712 C C . GLN A 1 93 ? 6.181 -15.433 -1.822 1.00 82.25 93 GLN A C 1
ATOM 714 O O . GLN A 1 93 ? 5.774 -14.368 -2.276 1.00 82.25 93 GLN A O 1
ATOM 719 N N . LEU A 1 94 ? 7.444 -15.625 -1.462 1.00 87.69 94 LEU A N 1
ATOM 720 C CA . LEU A 1 94 ? 8.428 -14.555 -1.575 1.00 87.69 94 LEU A CA 1
ATOM 721 C C . LEU A 1 94 ? 8.634 -14.135 -3.039 1.00 87.69 94 LEU A C 1
ATOM 723 O O . LEU A 1 94 ? 8.759 -12.945 -3.312 1.00 87.69 94 LEU A O 1
ATOM 727 N N . ALA A 1 95 ? 8.581 -15.080 -3.983 1.00 85.94 95 ALA A N 1
ATOM 728 C CA . ALA A 1 95 ? 8.647 -14.767 -5.409 1.00 85.94 95 ALA A CA 1
ATOM 729 C C . ALA A 1 95 ? 7.446 -13.926 -5.884 1.00 85.94 95 ALA A C 1
ATOM 731 O O . ALA A 1 95 ? 7.637 -12.972 -6.635 1.00 85.94 95 ALA A O 1
ATOM 732 N N . LEU A 1 96 ? 6.225 -14.225 -5.425 1.00 84.62 96 LEU A N 1
ATOM 733 C CA . LEU A 1 96 ? 5.038 -13.419 -5.730 1.00 84.62 96 LEU A CA 1
ATOM 734 C C . LEU A 1 96 ? 5.150 -12.007 -5.141 1.00 84.62 96 LEU A C 1
ATOM 736 O O . LEU A 1 96 ? 4.875 -11.031 -5.835 1.00 84.62 96 LEU A O 1
ATOM 740 N N . MET A 1 97 ? 5.595 -11.895 -3.886 1.00 88.81 97 MET A N 1
ATOM 741 C CA . MET A 1 97 ? 5.794 -10.609 -3.210 1.00 88.81 97 MET A CA 1
ATOM 742 C C . MET A 1 97 ? 6.759 -9.708 -3.988 1.00 88.81 97 MET A C 1
ATOM 744 O O . MET A 1 97 ? 6.447 -8.549 -4.256 1.00 88.81 97 MET A O 1
ATOM 748 N N . GLU A 1 98 ? 7.884 -10.260 -4.445 1.00 92.12 98 GLU A N 1
ATOM 749 C CA . GLU A 1 98 ? 8.836 -9.544 -5.301 1.00 92.12 98 GLU A CA 1
ATOM 750 C C . GLU A 1 98 ? 8.184 -9.067 -6.612 1.00 92.12 98 GLU A C 1
ATOM 752 O O . GLU A 1 98 ? 8.359 -7.917 -7.020 1.00 92.12 98 GLU A O 1
ATOM 757 N N . LYS A 1 99 ? 7.344 -9.891 -7.251 1.00 88.38 99 LYS A N 1
ATOM 758 C CA . LYS A 1 99 ? 6.614 -9.471 -8.459 1.00 88.38 99 LYS A CA 1
ATOM 759 C C . LYS A 1 99 ? 5.629 -8.337 -8.201 1.00 88.38 99 LYS A C 1
ATOM 761 O O . LYS A 1 99 ? 5.560 -7.423 -9.023 1.00 88.38 99 LYS A O 1
ATOM 766 N N . LEU A 1 100 ? 4.920 -8.360 -7.075 1.00 88.00 100 LEU A N 1
ATOM 767 C CA . LEU A 1 100 ? 3.998 -7.290 -6.684 1.00 88.00 100 LEU A CA 1
ATOM 768 C C . LEU A 1 100 ? 4.729 -5.964 -6.450 1.00 88.00 100 LEU A C 1
ATOM 770 O O . LEU A 1 100 ? 4.260 -4.920 -6.900 1.00 88.00 100 LEU A O 1
ATOM 774 N N . GLY A 1 101 ? 5.911 -6.010 -5.830 1.00 92.06 101 GLY A N 1
ATOM 775 C CA . GLY A 1 101 ? 6.770 -4.840 -5.651 1.00 92.06 101 GLY A CA 1
ATOM 776 C C . GLY A 1 101 ? 7.095 -4.138 -6.968 1.00 92.06 101 GLY A C 1
ATOM 777 O O . GLY A 1 101 ? 6.853 -2.941 -7.123 1.00 92.06 101 GLY A O 1
ATOM 778 N N . GLY A 1 102 ? 7.591 -4.897 -7.949 1.00 92.19 102 GLY A N 1
ATOM 779 C CA . GLY A 1 102 ? 7.934 -4.342 -9.261 1.00 92.19 102 GLY A CA 1
ATOM 780 C C . GLY A 1 102 ? 6.710 -3.922 -10.079 1.00 92.19 102 GLY A C 1
ATOM 781 O O . GLY A 1 102 ? 6.774 -2.975 -10.864 1.00 92.19 102 GLY A O 1
ATOM 782 N N . TYR A 1 103 ? 5.579 -4.601 -9.885 1.00 88.94 103 TYR A N 1
ATOM 783 C CA . TYR A 1 103 ? 4.310 -4.275 -10.530 1.00 88.94 103 TYR A CA 1
ATOM 784 C C . TYR A 1 103 ? 3.814 -2.862 -10.176 1.00 88.94 103 TYR A C 1
ATOM 786 O O . TYR A 1 103 ? 3.386 -2.148 -11.082 1.00 88.94 103 TYR A O 1
ATOM 794 N N . ILE A 1 104 ? 3.944 -2.422 -8.917 1.00 91.25 104 ILE A N 1
ATOM 795 C CA . ILE A 1 104 ? 3.547 -1.068 -8.476 1.00 91.25 104 ILE A CA 1
ATOM 796 C C . ILE A 1 104 ? 4.208 0.003 -9.347 1.00 91.25 104 ILE A C 1
ATOM 798 O O . ILE A 1 104 ? 3.537 0.871 -9.910 1.00 91.25 104 ILE A O 1
ATOM 802 N N . VAL A 1 105 ? 5.530 -0.103 -9.507 1.00 91.69 105 VAL A N 1
ATOM 803 C CA . VAL A 1 105 ? 6.308 0.857 -10.292 1.00 91.69 105 VAL A CA 1
ATOM 804 C C . VAL A 1 105 ? 5.876 0.825 -11.751 1.00 91.69 105 VAL A C 1
ATOM 806 O O . VAL A 1 105 ? 5.656 1.876 -12.344 1.00 91.69 105 VAL A O 1
ATOM 809 N N . LYS A 1 106 ? 5.698 -0.369 -12.326 1.00 89.00 106 LYS A N 1
ATOM 810 C CA . LYS A 1 106 ? 5.279 -0.540 -13.724 1.00 89.00 106 LYS A CA 1
ATOM 811 C C . LYS A 1 106 ? 3.906 0.076 -14.014 1.00 89.00 106 LYS A C 1
ATOM 813 O O . LYS A 1 106 ? 3.760 0.735 -15.042 1.00 89.00 106 LYS A O 1
ATOM 818 N N . VAL A 1 107 ? 2.924 -0.108 -13.129 1.00 85.69 107 VAL A N 1
ATOM 819 C CA . VAL A 1 107 ? 1.577 0.468 -13.292 1.00 85.69 107 VAL A CA 1
ATOM 820 C C . VAL A 1 107 ? 1.633 1.988 -13.245 1.00 85.69 107 VAL A C 1
ATOM 822 O O . VAL A 1 107 ? 1.211 2.636 -14.199 1.00 85.69 107 VAL A O 1
ATOM 825 N N . SER A 1 108 ? 2.212 2.559 -12.185 1.00 87.06 108 SER A N 1
ATOM 826 C CA . SER A 1 108 ? 2.347 4.016 -12.042 1.00 87.06 108 SER A CA 1
ATOM 827 C C . SER A 1 108 ? 3.028 4.650 -13.258 1.00 87.06 108 SER A C 1
ATOM 829 O O . SER A 1 108 ? 2.559 5.630 -13.846 1.00 87.06 108 SER A O 1
ATOM 831 N N . ARG A 1 109 ? 4.109 4.010 -13.696 1.00 87.19 109 ARG A N 1
ATOM 832 C CA . ARG A 1 109 ? 4.921 4.396 -14.838 1.00 87.19 109 ARG A CA 1
ATOM 833 C C . ARG A 1 109 ? 4.147 4.372 -16.164 1.00 87.19 109 ARG A C 1
ATOM 835 O O . ARG A 1 109 ? 4.360 5.253 -16.998 1.00 87.19 109 ARG A O 1
ATOM 842 N N . ALA A 1 110 ? 3.307 3.369 -16.397 1.00 82.00 110 ALA A N 1
ATOM 843 C CA . ALA A 1 110 ? 2.459 3.311 -17.584 1.00 82.00 110 ALA A CA 1
ATOM 844 C C . ALA A 1 110 ? 1.360 4.380 -17.523 1.00 82.00 110 ALA A C 1
ATOM 846 O O . ALA A 1 110 ? 1.223 5.172 -18.449 1.00 82.00 110 ALA A O 1
ATOM 847 N N . CYS A 1 111 ? 0.661 4.493 -16.392 1.00 79.19 111 CYS A N 1
ATOM 848 C CA . CYS A 1 111 ? -0.373 5.507 -16.182 1.00 79.19 111 CYS A CA 1
ATOM 849 C C . CYS A 1 111 ? 0.151 6.946 -16.260 1.00 79.19 111 CYS A C 1
ATOM 851 O O . CYS A 1 111 ? -0.636 7.863 -16.491 1.00 79.19 111 CYS A O 1
ATOM 853 N N . SER A 1 112 ? 1.461 7.161 -16.101 1.00 80.12 112 SER A N 1
ATOM 854 C CA . SER A 1 112 ? 2.072 8.494 -16.199 1.00 80.12 112 SER A CA 1
ATOM 855 C C . SER A 1 112 ? 1.839 9.149 -17.565 1.00 80.12 112 SER A C 1
ATOM 857 O O . SER A 1 112 ? 1.698 10.370 -17.639 1.00 80.12 112 SER A O 1
ATOM 859 N N . GLY A 1 113 ? 1.672 8.349 -18.627 1.00 74.12 113 GLY A N 1
ATOM 860 C CA . GLY A 1 113 ? 1.300 8.844 -19.953 1.00 74.12 113 GLY A CA 1
ATOM 861 C C . GLY A 1 113 ? -0.061 9.552 -19.992 1.00 74.12 113 GLY A C 1
ATOM 862 O O . GLY A 1 113 ? -0.281 10.403 -20.860 1.00 74.12 113 GLY A O 1
ATOM 863 N N . VAL A 1 114 ? -0.966 9.253 -19.052 1.00 70.12 114 VAL A N 1
ATOM 864 C CA . VAL A 1 114 ? -2.230 9.983 -18.883 1.00 70.12 114 VAL A CA 1
ATOM 865 C C . VAL A 1 114 ? -1.950 11.344 -18.262 1.00 70.12 114 VAL A C 1
ATOM 867 O O . VAL A 1 114 ? -2.321 12.357 -18.846 1.00 70.12 114 VAL A O 1
ATOM 870 N N . THR A 1 115 ? -1.245 11.384 -17.126 1.00 67.81 115 THR A N 1
ATOM 871 C CA . THR A 1 115 ? -0.958 12.631 -16.394 1.00 67.81 115 THR A CA 1
ATOM 872 C C . THR A 1 115 ? -0.095 13.618 -17.170 1.00 67.81 115 THR A C 1
ATOM 874 O O . THR A 1 115 ? -0.288 14.819 -17.021 1.00 67.81 115 THR A O 1
ATOM 877 N N . GLU A 1 116 ? 0.796 13.146 -18.045 1.00 68.06 116 GLU A N 1
ATOM 878 C CA . GLU A 1 116 ? 1.571 13.997 -18.965 1.00 68.06 116 GLU A CA 1
ATOM 879 C C . GLU A 1 116 ? 0.682 14.872 -19.865 1.00 68.06 116 GLU A C 1
ATOM 881 O O . GLU A 1 116 ? 1.087 15.963 -20.265 1.00 68.06 116 GLU A O 1
ATOM 886 N N . ASN A 1 117 ? -0.529 14.398 -20.175 1.00 62.16 117 ASN A N 1
ATOM 887 C CA . ASN A 1 117 ? -1.476 15.059 -21.070 1.00 62.16 117 ASN A CA 1
ATOM 888 C C . ASN A 1 117 ? -2.612 15.782 -20.329 1.00 62.16 117 ASN A C 1
ATOM 890 O O . ASN A 1 117 ? -3.463 16.399 -20.975 1.00 62.16 117 ASN A O 1
ATOM 894 N N . LEU A 1 118 ? -2.657 15.705 -18.995 1.00 60.44 118 LEU A N 1
ATOM 895 C CA . LEU A 1 118 ? -3.668 16.403 -18.204 1.00 60.44 118 LEU A CA 1
ATOM 896 C C . LEU A 1 118 ? -3.289 17.880 -18.019 1.00 60.44 118 LEU A C 1
ATOM 898 O O . LEU A 1 118 ? -2.104 18.228 -18.001 1.00 60.44 118 LEU A O 1
ATOM 902 N N . PRO A 1 119 ? -4.284 18.772 -17.858 1.00 56.12 119 PRO A N 1
ATOM 903 C CA . PRO A 1 119 ? -4.030 20.126 -17.384 1.00 56.12 119 PRO A CA 1
ATOM 904 C C . PRO A 1 119 ? -3.227 20.088 -16.077 1.00 56.12 119 PRO A C 1
ATOM 906 O O . PRO A 1 119 ? -3.493 19.263 -15.204 1.00 56.12 119 PRO A O 1
ATOM 909 N N . LYS A 1 120 ? -2.234 20.975 -15.939 1.00 55.97 120 LYS A N 1
ATOM 910 C CA . LYS A 1 120 ? -1.333 21.009 -14.768 1.00 55.97 120 LYS A CA 1
ATOM 911 C C . LYS A 1 120 ? -2.053 21.339 -13.452 1.00 55.97 120 LYS A C 1
ATOM 913 O O . LYS A 1 120 ? -1.477 21.148 -12.388 1.00 55.97 120 LYS A O 1
ATOM 918 N N . ASP A 1 121 ? -3.268 21.856 -13.559 1.00 52.47 121 ASP A N 1
ATOM 919 C CA . ASP A 1 121 ? -4.194 22.267 -12.508 1.00 52.47 121 ASP A CA 1
ATOM 920 C C . ASP A 1 121 ? -5.309 21.237 -12.248 1.00 52.47 121 ASP A C 1
ATOM 922 O O . ASP A 1 121 ? -6.197 21.489 -11.438 1.00 52.47 121 ASP A O 1
ATOM 926 N N . LEU A 1 122 ? -5.299 20.076 -12.918 1.00 55.06 122 LEU A N 1
ATOM 927 C CA . LEU A 1 122 ? -6.279 19.032 -12.632 1.00 55.06 122 LEU A CA 1
ATOM 928 C C . LEU A 1 122 ? -5.937 18.332 -11.311 1.00 55.06 122 LEU A C 1
ATOM 930 O O . LEU A 1 122 ? -4.912 17.665 -11.192 1.00 55.06 122 LEU A O 1
ATOM 934 N N . GLU A 1 123 ? -6.830 18.460 -10.336 1.00 54.72 123 GLU A N 1
ATOM 935 C CA . GLU A 1 123 ? -6.694 17.852 -9.015 1.00 54.72 123 GLU A CA 1
ATOM 936 C C . GLU A 1 123 ? -7.412 16.502 -8.936 1.00 54.72 123 GLU A C 1
ATOM 938 O O . GLU A 1 123 ? -8.518 16.342 -9.459 1.00 54.72 123 GLU A O 1
ATOM 943 N N . THR A 1 124 ? -6.837 15.544 -8.200 1.00 59.00 124 THR A N 1
ATOM 944 C CA . THR A 1 124 ? -7.616 14.418 -7.668 1.00 59.00 124 THR A CA 1
ATOM 945 C C . THR A 1 124 ? -7.901 14.622 -6.185 1.00 59.00 124 THR A C 1
ATOM 947 O O . THR A 1 124 ? -7.081 15.168 -5.450 1.00 59.00 124 THR A O 1
ATOM 950 N N . ALA A 1 125 ? -9.103 14.237 -5.752 1.00 57.75 125 ALA A N 1
ATOM 951 C CA . ALA A 1 125 ? -9.741 14.852 -4.587 1.00 57.75 125 ALA A CA 1
ATOM 952 C C . ALA A 1 125 ? -9.144 14.506 -3.208 1.00 57.75 125 ALA A C 1
ATOM 954 O O . ALA A 1 125 ? -9.470 15.202 -2.247 1.00 57.75 125 ALA A O 1
ATOM 955 N N . ASP A 1 126 ? -8.341 13.443 -3.093 1.00 71.69 126 ASP A N 1
ATOM 956 C CA . ASP A 1 126 ? -7.704 12.998 -1.840 1.00 71.69 126 ASP A CA 1
ATOM 957 C C . ASP A 1 126 ? -6.833 11.763 -2.114 1.00 71.69 126 ASP A C 1
ATOM 959 O O . ASP A 1 126 ? -7.207 10.619 -1.798 1.00 71.69 126 ASP A O 1
ATOM 963 N N . PRO A 1 127 ? -5.716 11.941 -2.826 1.00 68.12 127 PRO A N 1
ATOM 964 C CA . PRO A 1 127 ? -4.915 10.814 -3.220 1.00 68.12 127 PRO A CA 1
ATOM 965 C C . PRO A 1 127 ? -4.316 10.176 -1.963 1.00 68.12 127 PRO A C 1
ATOM 967 O O . PRO A 1 127 ? -4.457 8.962 -1.872 1.00 68.12 127 PRO A O 1
ATOM 970 N N . ALA A 1 128 ? -3.801 10.901 -0.953 1.00 76.12 128 ALA A N 1
ATOM 971 C CA . ALA A 1 128 ? -3.265 10.297 0.278 1.00 76.12 128 ALA A CA 1
ATOM 972 C C . ALA A 1 128 ? -4.305 9.537 1.126 1.00 76.12 128 ALA A C 1
ATOM 974 O O . ALA A 1 128 ? -3.954 8.537 1.756 1.00 76.12 128 ALA A O 1
ATOM 975 N N . GLY A 1 129 ? -5.578 9.938 1.082 1.00 81.44 129 GLY A N 1
ATOM 976 C CA . GLY A 1 129 ? -6.667 9.280 1.809 1.00 81.44 129 GLY A CA 1
ATOM 977 C C . GLY A 1 129 ? -7.014 9.943 3.146 1.00 81.44 129 GLY A C 1
ATOM 978 O O . GLY A 1 129 ? -7.844 9.405 3.884 1.00 81.44 129 GLY A O 1
ATOM 979 N N . PHE A 1 130 ? -6.393 11.081 3.480 1.00 87.06 130 PHE A N 1
ATOM 980 C CA . PHE A 1 130 ? -6.608 11.766 4.755 1.00 87.06 130 PHE A CA 1
ATOM 981 C C . PHE A 1 130 ? -8.011 12.359 4.846 1.00 87.06 130 PHE A C 1
ATOM 983 O O . PHE A 1 130 ? -8.735 12.105 5.813 1.00 87.06 130 PHE A O 1
ATOM 990 N N . ARG A 1 131 ? -8.451 13.079 3.809 1.00 84.75 131 ARG A N 1
ATOM 991 C CA . ARG A 1 131 ? -9.782 13.703 3.789 1.00 84.75 131 ARG A CA 1
ATOM 992 C C . ARG A 1 131 ? -10.894 12.654 3.825 1.00 84.75 131 ARG A C 1
ATOM 994 O O . ARG A 1 131 ? -11.846 12.791 4.590 1.00 84.75 131 ARG A O 1
ATOM 1001 N N . THR A 1 132 ? -10.757 11.594 3.033 1.00 84.75 132 THR A N 1
ATOM 1002 C CA . THR A 1 132 ? -11.689 10.462 2.974 1.00 84.75 132 THR A CA 1
ATOM 1003 C C . THR A 1 132 ? -11.707 9.737 4.313 1.00 84.75 132 THR A C 1
ATOM 1005 O O . THR A 1 132 ? -12.782 9.472 4.840 1.00 84.75 132 THR A O 1
ATOM 1008 N N . GLY A 1 133 ? -10.543 9.469 4.912 1.00 88.69 133 GLY A N 1
ATOM 1009 C CA . GLY A 1 133 ? -10.453 8.837 6.228 1.00 88.69 133 GLY A CA 1
ATOM 1010 C C . GLY A 1 133 ? -11.138 9.659 7.324 1.00 88.69 133 GLY A C 1
ATOM 1011 O O . GLY A 1 133 ? -11.918 9.106 8.100 1.00 88.69 133 GLY A O 1
ATOM 1012 N N . ARG A 1 134 ? -10.943 10.987 7.347 1.00 91.44 134 ARG A N 1
ATOM 1013 C CA . ARG A 1 134 ? -11.660 11.888 8.274 1.00 91.44 134 ARG A CA 1
ATOM 1014 C C . ARG A 1 134 ? -13.162 11.866 8.040 1.00 91.44 134 ARG A C 1
ATOM 1016 O O . ARG A 1 134 ? -13.924 11.814 9.003 1.00 91.44 134 ARG A O 1
ATOM 1023 N N . GLN A 1 135 ? -13.586 11.889 6.780 1.00 90.50 135 GLN A N 1
ATOM 1024 C CA . GLN A 1 135 ? -14.997 11.798 6.434 1.00 90.50 135 GLN A CA 1
ATOM 1025 C C . GLN A 1 135 ? -15.608 10.483 6.929 1.00 90.50 135 GLN A C 1
ATOM 1027 O O . GLN A 1 135 ? -16.646 10.521 7.578 1.00 90.50 135 GLN A O 1
ATOM 1032 N N . VAL A 1 136 ? -14.953 9.346 6.687 1.00 90.00 136 VAL A N 1
ATOM 1033 C CA . VAL A 1 136 ? -15.393 8.033 7.180 1.00 90.00 136 VAL A CA 1
ATOM 1034 C C . VAL A 1 136 ? -15.483 8.043 8.705 1.00 90.00 136 VAL A C 1
ATOM 1036 O O . VAL A 1 136 ? -16.515 7.674 9.254 1.00 90.00 136 VAL A O 1
ATOM 1039 N N . ALA A 1 137 ? -14.460 8.548 9.402 1.00 93.06 137 ALA A N 1
ATOM 1040 C CA . ALA A 1 137 ? -14.483 8.644 10.860 1.00 93.06 137 ALA A CA 1
ATOM 1041 C C . ALA A 1 137 ? -15.658 9.501 11.373 1.00 93.06 137 ALA A C 1
ATOM 1043 O O . ALA A 1 137 ? -16.355 9.123 12.312 1.00 93.06 137 ALA A O 1
ATOM 1044 N N . ARG A 1 138 ? -15.910 10.647 10.739 1.00 94.69 138 ARG A N 1
ATOM 1045 C CA . ARG A 1 138 ? -17.027 11.538 11.073 1.00 94.69 138 ARG A CA 1
ATOM 1046 C C . ARG A 1 138 ? -18.377 10.861 10.834 1.00 94.69 138 ARG A C 1
ATOM 1048 O O . ARG A 1 138 ? -19.237 10.864 11.712 1.00 94.69 138 ARG A O 1
ATOM 1055 N N . ASP A 1 139 ? -18.556 10.294 9.647 1.00 92.31 139 ASP A N 1
ATOM 1056 C CA . ASP A 1 139 ? -19.842 9.799 9.166 1.00 92.31 139 ASP A CA 1
ATOM 1057 C C . ASP A 1 139 ? -20.219 8.474 9.854 1.00 92.31 139 ASP A C 1
ATOM 1059 O O . ASP A 1 139 ? -21.364 8.318 10.286 1.00 92.31 139 ASP A O 1
ATOM 1063 N N . ASP A 1 140 ? -19.269 7.551 10.041 1.00 91.25 140 ASP A N 1
ATOM 1064 C CA . ASP A 1 140 ? -19.528 6.226 10.621 1.00 91.25 140 ASP A CA 1
ATOM 1065 C C . ASP A 1 140 ? -19.675 6.260 12.144 1.00 91.25 140 ASP A C 1
ATOM 1067 O O . ASP A 1 140 ? -20.517 5.549 12.701 1.00 91.25 140 ASP A O 1
ATOM 1071 N N . PHE A 1 141 ? -18.909 7.119 12.820 1.00 94.50 141 PHE A N 1
ATOM 1072 C CA . PHE A 1 141 ? -18.950 7.258 14.278 1.00 94.50 141 PHE A CA 1
ATOM 1073 C C . PHE A 1 141 ? -19.800 8.438 14.749 1.00 94.50 141 PHE A C 1
ATOM 1075 O O . PHE A 1 141 ? -19.897 8.673 15.948 1.00 94.50 141 PHE A O 1
ATOM 1082 N N . SER A 1 142 ? -20.439 9.170 13.827 1.00 93.12 142 SER A N 1
ATOM 1083 C CA . SER A 1 142 ? -21.308 10.317 14.136 1.00 93.12 142 SER A CA 1
ATOM 1084 C C . SER A 1 142 ? -20.653 11.371 15.045 1.00 93.12 142 SER A C 1
ATOM 1086 O O . SER A 1 142 ? -21.339 12.052 15.807 1.00 93.12 142 SER A O 1
ATOM 1088 N N . ILE A 1 143 ? -19.330 11.511 14.953 1.00 94.44 143 ILE A N 1
ATOM 1089 C CA . ILE A 1 143 ? -18.544 12.519 15.674 1.00 94.44 143 ILE A CA 1
ATOM 1090 C C . ILE A 1 143 ? -18.350 13.752 14.789 1.00 94.44 143 ILE A C 1
ATOM 1092 O O . ILE A 1 143 ? -18.485 13.675 13.572 1.00 94.44 143 ILE A O 1
ATOM 1096 N N . SER A 1 144 ? -18.025 14.913 15.363 1.00 93.69 144 SER A N 1
ATOM 1097 C CA . SER A 1 144 ? -17.691 16.092 14.554 1.00 93.69 144 SER A CA 1
ATOM 1098 C C . SER A 1 144 ? -16.304 15.964 13.920 1.00 93.69 144 SER A C 1
ATOM 1100 O O . SER A 1 144 ? -15.426 15.274 14.434 1.00 93.69 144 SER A O 1
ATOM 1102 N N . GLU A 1 145 ? -16.065 16.709 12.838 1.00 92.19 145 GLU A N 1
ATOM 1103 C CA . GLU A 1 145 ? -14.741 16.784 12.207 1.00 92.19 145 GLU A CA 1
ATOM 1104 C C . GLU A 1 145 ? -13.657 17.219 13.206 1.00 92.19 145 GLU A C 1
ATOM 1106 O O . GLU A 1 145 ? -12.597 16.606 13.270 1.00 92.19 145 GLU A O 1
ATOM 1111 N N . SER A 1 146 ? -13.959 18.187 14.080 1.00 92.62 146 SER A N 1
ATOM 1112 C CA . SER A 1 146 ? -13.042 18.625 15.139 1.00 92.62 146 SER A CA 1
ATOM 1113 C C . SER A 1 146 ? -12.644 17.497 16.098 1.00 92.62 146 SER A C 1
ATOM 1115 O O . SER A 1 146 ? -11.490 17.433 16.513 1.00 92.62 146 SER A O 1
ATOM 1117 N N . LEU A 1 147 ? -13.567 16.584 16.424 1.00 95.75 147 LEU A N 1
ATOM 1118 C CA . LEU A 1 147 ? -13.285 15.453 17.310 1.00 95.75 147 LEU A CA 1
ATOM 1119 C C . LEU A 1 147 ? -12.391 14.398 16.650 1.00 95.75 147 LEU A C 1
ATOM 1121 O O . LEU A 1 147 ? -11.714 13.671 17.368 1.00 95.75 147 LEU A O 1
ATOM 1125 N N . THR A 1 148 ? -12.294 14.358 15.315 1.00 96.00 148 THR A N 1
ATOM 1126 C CA . THR A 1 148 ? -11.336 13.469 14.628 1.00 96.00 148 THR A CA 1
ATOM 1127 C C . THR A 1 148 ? -9.874 13.836 14.919 1.00 96.00 148 THR A C 1
ATOM 1129 O O . THR A 1 148 ? -8.991 12.994 14.777 1.00 96.00 148 THR A O 1
ATOM 1132 N N . HIS A 1 149 ? -9.604 15.072 15.356 1.00 95.50 149 HIS A N 1
ATOM 1133 C CA . HIS A 1 149 ? -8.251 15.566 15.635 1.00 95.50 149 HIS A CA 1
ATOM 1134 C C . HIS A 1 149 ? -7.780 15.352 17.083 1.00 95.50 149 HIS A C 1
ATOM 1136 O O . HIS A 1 149 ? -6.588 15.492 17.344 1.00 95.50 149 HIS A O 1
ATOM 1142 N N . LEU A 1 150 ? -8.690 15.057 18.025 1.00 95.62 150 LEU A N 1
ATOM 1143 C CA . LEU A 1 150 ? -8.384 14.779 19.441 1.00 95.62 150 LEU A CA 1
ATOM 1144 C C . LEU A 1 150 ? -7.363 15.753 20.082 1.00 95.62 150 LEU A C 1
ATOM 1146 O O . LEU A 1 150 ? -6.454 15.335 20.810 1.00 95.62 150 LEU A O 1
ATOM 1150 N N . GLN A 1 151 ? -7.501 17.059 19.821 1.00 93.88 151 GLN A N 1
ATO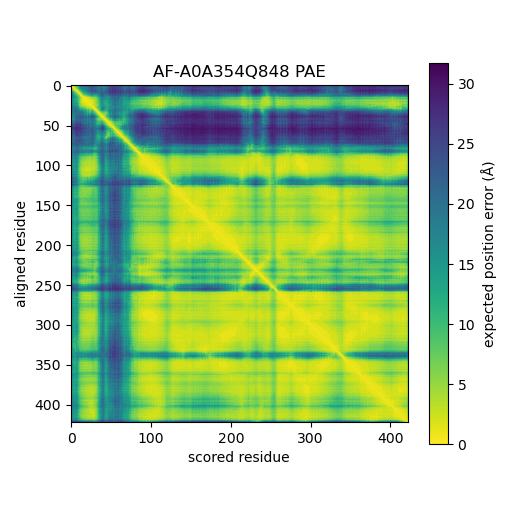M 1151 C CA . GLN A 1 151 ? -6.454 18.059 20.085 1.00 93.88 151 GLN A CA 1
ATOM 1152 C C . GLN A 1 151 ? -6.152 18.242 21.573 1.00 93.88 151 GLN A C 1
ATOM 1154 O O . GLN A 1 151 ? -5.056 18.660 21.953 1.00 93.88 151 GLN A O 1
ATOM 1159 N N . ASN A 1 152 ? -7.134 17.989 22.436 1.00 94.69 152 ASN A N 1
ATOM 1160 C CA . ASN A 1 152 ? -7.015 18.239 23.864 1.00 94.69 152 ASN A CA 1
ATOM 1161 C C . ASN A 1 152 ? -7.836 17.243 24.707 1.00 94.69 152 ASN A C 1
ATOM 1163 O O . ASN A 1 152 ? -8.582 16.404 24.207 1.00 94.69 152 ASN A O 1
ATOM 1167 N N . SER A 1 153 ? -7.693 17.332 26.033 1.00 95.50 153 SER A N 1
ATOM 1168 C CA . SER A 1 153 ? -8.374 16.416 26.963 1.00 95.50 153 SER A CA 1
ATOM 1169 C C . SER A 1 153 ? -9.896 16.589 27.031 1.00 95.50 153 SER A C 1
ATOM 1171 O O . SER A 1 153 ? -10.580 15.659 27.456 1.00 95.50 153 SER A O 1
ATOM 1173 N N . ALA A 1 154 ? -10.437 17.752 26.651 1.00 96.12 154 ALA A N 1
ATOM 1174 C CA . ALA A 1 154 ? -11.880 17.949 26.556 1.00 96.12 154 ALA A CA 1
ATOM 1175 C C . ALA A 1 154 ? -12.435 17.224 25.324 1.00 96.12 154 ALA A C 1
ATOM 1177 O O . ALA A 1 154 ? -13.411 16.491 25.468 1.00 96.12 154 ALA A O 1
ATOM 1178 N N . ASP A 1 155 ? -11.756 17.327 24.176 1.00 95.56 155 ASP A N 1
ATOM 1179 C CA . ASP A 1 155 ? -12.117 16.595 22.954 1.00 95.56 155 ASP A CA 1
ATOM 1180 C C . ASP A 1 155 ? -12.160 15.087 23.216 1.00 95.56 155 ASP A C 1
ATOM 1182 O O . ASP A 1 155 ? -13.140 14.431 22.888 1.00 95.56 155 ASP A O 1
ATOM 1186 N N . ARG A 1 156 ? -11.138 14.539 23.888 1.00 96.44 156 ARG A N 1
ATOM 1187 C CA . ARG A 1 156 ? -11.077 13.104 24.223 1.00 96.44 156 ARG A CA 1
ATOM 1188 C C . ARG A 1 156 ? -12.229 12.654 25.115 1.00 96.44 156 ARG A C 1
ATOM 1190 O O . ARG A 1 156 ? -12.803 11.597 24.881 1.00 96.44 156 ARG A O 1
ATOM 1197 N N . LYS A 1 157 ? -12.602 13.456 26.118 1.00 96.75 157 LYS A N 1
ATOM 1198 C CA . LYS A 1 157 ? -13.746 13.148 26.993 1.00 96.75 157 LYS A CA 1
ATOM 1199 C C . LYS A 1 157 ? -15.064 13.159 26.229 1.00 96.75 157 LYS A C 1
ATOM 1201 O O . LYS A 1 157 ? -15.875 12.260 26.427 1.00 96.75 157 LYS A O 1
ATOM 1206 N N . GLU A 1 158 ? -15.268 14.162 25.378 1.00 96.81 158 GLU A N 1
ATOM 1207 C CA . GLU A 1 158 ? -16.466 14.265 24.541 1.00 96.81 158 GLU A CA 1
ATOM 1208 C C . GLU A 1 158 ? -16.543 13.099 23.551 1.00 96.81 158 GLU A C 1
ATOM 1210 O O . GLU A 1 158 ? -17.563 12.421 23.468 1.00 96.81 158 GLU A O 1
ATOM 1215 N N . PHE A 1 159 ? -15.436 12.800 22.873 1.00 97.19 159 PHE A N 1
ATOM 1216 C CA . PHE A 1 159 ? -15.306 11.657 21.977 1.00 97.19 159 PHE A CA 1
ATOM 1217 C C . PHE A 1 159 ? -15.642 10.335 22.688 1.00 97.19 159 PHE A C 1
ATOM 1219 O O . PHE A 1 159 ? -16.522 9.600 22.242 1.00 97.19 159 PHE A O 1
ATOM 1226 N N . GLN A 1 160 ? -15.014 10.052 23.834 1.00 96.31 160 GLN A N 1
ATOM 1227 C CA . GLN A 1 160 ? -15.276 8.835 24.611 1.00 96.31 160 GLN A CA 1
ATOM 1228 C C . GLN A 1 160 ? -16.743 8.743 25.046 1.00 96.31 160 GLN A C 1
ATOM 1230 O O . GLN A 1 160 ? -17.335 7.666 24.981 1.00 96.31 160 GLN A O 1
ATOM 1235 N N . TYR A 1 161 ? -17.341 9.863 25.461 1.00 96.06 161 TYR A N 1
ATOM 1236 C CA . TYR A 1 161 ? -18.753 9.925 25.830 1.00 96.06 161 TYR A CA 1
ATOM 1237 C C . TYR A 1 161 ? -19.673 9.598 24.643 1.00 96.06 161 TYR A C 1
ATOM 1239 O O . TYR A 1 161 ? -20.581 8.775 24.785 1.00 96.06 161 TYR A O 1
ATOM 1247 N N . GLN A 1 162 ? -19.424 10.181 23.466 1.00 95.75 162 GLN A N 1
ATOM 1248 C CA . GLN A 1 162 ? -20.204 9.908 22.254 1.00 95.75 162 GLN A CA 1
ATOM 1249 C C . GLN A 1 162 ? -20.117 8.437 21.843 1.00 95.75 162 GLN A C 1
ATOM 1251 O O . GLN A 1 162 ? -21.154 7.792 21.680 1.00 95.75 162 GLN A O 1
ATOM 1256 N N . ILE A 1 163 ? -18.905 7.877 21.776 1.00 96.75 163 ILE A N 1
ATOM 1257 C CA . ILE A 1 163 ? -18.714 6.462 21.436 1.00 96.75 163 ILE A CA 1
ATOM 1258 C C . ILE A 1 163 ? -19.430 5.563 22.448 1.00 96.75 163 ILE A C 1
ATOM 1260 O O . ILE A 1 163 ? -20.181 4.678 22.039 1.00 96.75 163 ILE A O 1
ATOM 1264 N N . GLN A 1 164 ? -19.286 5.814 23.757 1.00 96.31 164 GLN A N 1
ATOM 1265 C CA . GLN A 1 164 ? -19.957 5.031 24.804 1.00 96.31 164 GLN A CA 1
ATOM 1266 C C . GLN A 1 164 ? -21.483 5.012 24.661 1.00 96.31 164 GLN A C 1
ATOM 1268 O O . GLN A 1 164 ? -22.096 3.966 24.888 1.00 96.31 164 GLN A O 1
ATOM 1273 N N . ASN A 1 165 ? -22.094 6.126 24.251 1.00 96.50 165 ASN A N 1
ATOM 1274 C CA . ASN A 1 165 ? -23.540 6.209 24.033 1.00 96.50 165 ASN A CA 1
ATOM 1275 C C . ASN A 1 165 ? -24.019 5.394 22.821 1.00 96.50 165 ASN A C 1
ATOM 1277 O O . ASN A 1 165 ? -25.185 5.006 22.783 1.00 96.50 165 ASN A O 1
ATOM 1281 N N . MET A 1 166 ? -23.145 5.123 21.848 1.00 96.62 166 MET A N 1
ATOM 1282 C CA . MET A 1 166 ? -23.472 4.361 20.636 1.00 96.62 166 MET A CA 1
ATOM 1283 C C . MET A 1 166 ? -23.285 2.848 20.803 1.00 96.62 166 MET A C 1
ATOM 1285 O O . MET A 1 166 ? -23.974 2.065 20.153 1.00 96.62 166 MET A O 1
ATOM 1289 N N . LEU A 1 167 ? -22.399 2.406 21.704 1.00 96.50 167 LEU A N 1
ATOM 1290 C CA . LEU A 1 167 ? -22.111 0.979 21.934 1.00 96.50 167 LEU A CA 1
ATOM 1291 C C . LEU A 1 167 ? -23.337 0.075 22.177 1.00 96.50 167 LEU A C 1
ATOM 1293 O O . LEU A 1 167 ? -23.279 -1.091 21.763 1.00 96.50 167 LEU A O 1
ATOM 1297 N N . PRO A 1 168 ? -24.419 0.532 22.848 1.00 96.56 168 PRO A N 1
ATOM 1298 C CA . PRO A 1 168 ? -25.620 -0.279 23.034 1.00 96.56 168 PRO A CA 1
ATOM 1299 C C . PRO A 1 168 ? -26.349 -0.622 21.731 1.00 96.56 168 PRO A C 1
ATOM 1301 O O . PRO A 1 168 ? -27.105 -1.589 21.722 1.00 96.56 168 PRO A O 1
ATOM 1304 N N . ASN A 1 169 ? -26.132 0.142 20.655 1.00 95.88 169 ASN A N 1
ATOM 1305 C CA . ASN A 1 169 ? -26.787 -0.085 19.366 1.00 95.88 169 ASN A CA 1
ATOM 1306 C C . ASN A 1 169 ? -26.197 -1.278 18.608 1.00 95.88 169 ASN A C 1
ATOM 1308 O O . ASN A 1 169 ? -26.904 -1.925 17.837 1.00 95.88 169 ASN A O 1
ATOM 1312 N N . LEU A 1 170 ? -24.920 -1.599 18.858 1.00 92.88 170 LEU A N 1
ATOM 1313 C CA . LEU A 1 170 ? -24.304 -2.800 18.307 1.00 92.88 170 LEU A CA 1
ATOM 1314 C C . LEU A 1 170 ? -25.124 -4.034 18.720 1.00 92.88 170 LEU A C 1
ATOM 1316 O O . LEU A 1 170 ? -25.579 -4.159 19.855 1.00 92.88 170 LEU A O 1
ATOM 1320 N N . GLY A 1 171 ? -25.298 -4.966 17.801 1.00 89.06 171 GLY A N 1
ATOM 1321 C CA . GLY A 1 171 ? -25.950 -6.249 17.962 1.00 89.06 171 GLY A CA 1
ATOM 1322 C C . GLY A 1 171 ? -25.075 -7.279 18.675 1.00 89.06 171 GLY A C 1
ATOM 1323 O O . GLY A 1 171 ? -24.109 -6.969 19.378 1.00 89.06 171 GLY A O 1
ATOM 1324 N N . ASN A 1 172 ? -25.448 -8.548 18.508 1.00 88.62 172 ASN A N 1
ATOM 1325 C CA . ASN A 1 172 ? -24.857 -9.671 19.240 1.00 88.62 172 ASN A CA 1
ATOM 1326 C C . ASN A 1 172 ? -24.020 -10.612 18.367 1.00 88.62 172 ASN A C 1
ATOM 1328 O O . ASN A 1 172 ? -23.599 -11.652 18.872 1.00 88.62 172 ASN A O 1
ATOM 1332 N N . SER A 1 173 ? -23.773 -10.271 17.098 1.00 86.31 173 SER A N 1
ATOM 1333 C CA . SER A 1 173 ? -22.859 -11.052 16.255 1.00 86.31 173 SER A CA 1
ATOM 1334 C C . SER A 1 173 ? -21.448 -11.082 16.869 1.00 86.31 173 SER A C 1
ATOM 1336 O O . SER A 1 173 ? -21.088 -10.123 17.563 1.00 86.31 173 SER A O 1
ATOM 1338 N N . PRO A 1 174 ? -20.655 -12.154 16.681 1.00 86.88 174 PRO A N 1
ATOM 1339 C CA . PRO A 1 174 ? -19.269 -12.202 17.151 1.00 86.88 174 PRO A CA 1
ATOM 1340 C C . PRO A 1 174 ? -18.454 -10.965 16.748 1.00 86.88 174 PRO A C 1
ATOM 1342 O O . PRO A 1 174 ? -17.755 -10.391 17.582 1.00 86.88 174 PRO A O 1
ATOM 1345 N N . GLU A 1 175 ? -18.632 -10.501 15.514 1.00 84.81 175 GLU A N 1
ATOM 1346 C CA . GLU A 1 175 ? -17.994 -9.323 14.927 1.00 84.81 175 GLU A CA 1
ATOM 1347 C C . GLU A 1 175 ? -18.407 -8.044 15.673 1.00 84.81 175 GLU A C 1
ATOM 1349 O O . GLU A 1 175 ? -17.556 -7.283 16.130 1.00 84.81 175 GLU A O 1
ATOM 1354 N N . SER A 1 176 ? -19.715 -7.846 15.890 1.00 89.44 176 SER A N 1
ATOM 1355 C CA . SER A 1 176 ? -20.251 -6.713 16.665 1.00 89.44 176 SER A CA 1
ATOM 1356 C C . SER A 1 176 ? -19.734 -6.708 18.101 1.00 89.44 176 SER A C 1
ATOM 1358 O O . SER A 1 176 ? -19.452 -5.652 18.665 1.00 89.44 176 SER A O 1
ATOM 1360 N N . GLN A 1 177 ? -19.631 -7.884 18.725 1.00 92.56 177 GLN A N 1
ATOM 1361 C CA . GLN A 1 177 ? -19.136 -8.009 20.093 1.00 92.56 177 GLN A CA 1
ATOM 1362 C C . GLN A 1 177 ? -17.640 -7.711 20.185 1.00 92.56 177 GLN A C 1
ATOM 1364 O O . GLN A 1 177 ? -17.224 -7.079 21.158 1.00 92.56 177 GLN A O 1
ATOM 1369 N N . SER A 1 178 ? -16.848 -8.161 19.209 1.00 91.31 178 SER A N 1
ATOM 1370 C CA . SER A 1 178 ? -15.419 -7.852 19.144 1.00 91.31 178 SER A CA 1
ATOM 1371 C C . SER A 1 178 ? -15.203 -6.355 18.950 1.00 91.31 178 SER A C 1
ATOM 1373 O O . SER A 1 178 ? -14.569 -5.716 19.788 1.00 91.31 178 SER A O 1
ATOM 1375 N N . PHE A 1 179 ? -15.886 -5.761 17.968 1.00 93.56 179 PHE A N 1
ATOM 1376 C CA . PHE A 1 179 ? -15.828 -4.324 17.720 1.00 93.56 179 PHE A CA 1
ATOM 1377 C C . PHE A 1 179 ? -16.277 -3.500 18.933 1.00 93.56 179 PHE A C 1
ATOM 1379 O O . PHE A 1 179 ? -15.608 -2.538 19.308 1.00 93.56 179 PHE A O 1
ATOM 1386 N N . ARG A 1 180 ? -17.354 -3.910 19.624 1.00 96.00 180 ARG A N 1
ATOM 1387 C CA . ARG A 1 180 ? -17.786 -3.269 20.878 1.00 96.00 180 ARG A CA 1
ATOM 1388 C C . ARG A 1 180 ? -16.665 -3.274 21.917 1.00 96.00 180 ARG A C 1
ATOM 1390 O O . ARG A 1 180 ? -16.423 -2.243 22.539 1.00 96.00 180 ARG A O 1
ATOM 1397 N N . LYS A 1 181 ? -15.997 -4.415 22.122 1.00 96.06 181 LYS A N 1
ATOM 1398 C CA . LYS A 1 181 ? -14.879 -4.526 23.073 1.00 96.06 181 LYS A CA 1
ATOM 1399 C C . LYS A 1 181 ? -13.704 -3.643 22.658 1.00 96.06 181 LYS A C 1
ATOM 1401 O O . LYS A 1 181 ? -13.139 -2.980 23.522 1.00 96.06 181 LYS A O 1
ATOM 1406 N N . GLY A 1 182 ? -13.379 -3.604 21.367 1.00 96.25 182 GLY A N 1
ATOM 1407 C CA . GLY A 1 182 ? -12.340 -2.735 20.818 1.00 96.25 182 GLY A CA 1
ATOM 1408 C C . GLY A 1 182 ? -12.617 -1.258 21.086 1.00 96.25 182 GLY A C 1
ATOM 1409 O O . GLY A 1 182 ? -11.798 -0.560 21.681 1.00 96.25 182 GLY A O 1
ATOM 1410 N N . LEU A 1 183 ? -13.825 -0.787 20.761 1.00 96.94 183 LEU A N 1
ATOM 1411 C CA . LEU A 1 183 ? -14.242 0.591 21.040 1.00 96.94 183 LEU A CA 1
ATOM 1412 C C . LEU A 1 183 ? -14.229 0.915 22.543 1.00 96.94 183 LEU A C 1
ATOM 1414 O O . LEU A 1 183 ? -13.772 1.987 22.931 1.00 96.94 183 LEU A O 1
ATOM 1418 N N . GLN A 1 184 ? -14.664 -0.012 23.405 1.00 96.38 184 GLN A N 1
ATOM 1419 C CA . GLN A 1 184 ? -14.556 0.134 24.867 1.00 96.38 184 GLN A CA 1
ATOM 1420 C C . GLN A 1 184 ? -13.103 0.206 25.352 1.00 96.38 184 GLN A C 1
ATOM 1422 O O . GLN A 1 184 ? -12.822 0.881 26.341 1.00 96.38 184 GLN A O 1
ATOM 1427 N N . GLY A 1 185 ? -12.199 -0.496 24.669 1.00 95.25 185 GLY A N 1
ATOM 1428 C CA . GLY A 1 185 ? -10.762 -0.494 24.923 1.00 95.25 185 GLY A CA 1
ATOM 1429 C C . GLY A 1 185 ? -10.022 0.725 24.366 1.00 95.25 185 GLY A C 1
ATOM 1430 O O . GLY A 1 185 ? -8.826 0.853 24.622 1.00 95.25 185 GLY A O 1
ATOM 1431 N N . GLY A 1 186 ? -10.709 1.617 23.645 1.00 96.44 186 GLY A N 1
ATOM 1432 C CA . GLY A 1 186 ? -10.120 2.822 23.058 1.00 96.44 186 GLY A CA 1
ATOM 1433 C C . GLY A 1 186 ? -9.488 2.616 21.679 1.00 96.44 186 GLY A C 1
ATOM 1434 O O . GLY A 1 186 ? -8.684 3.448 21.268 1.00 96.44 186 GLY A O 1
ATOM 1435 N N . ASP A 1 187 ? -9.842 1.552 20.949 1.00 97.31 187 ASP A N 1
ATOM 1436 C CA . ASP A 1 187 ? -9.268 1.254 19.627 1.00 97.31 187 ASP A CA 1
ATOM 1437 C C . ASP A 1 187 ? -9.408 2.426 18.645 1.00 97.31 187 ASP A C 1
ATOM 1439 O O . ASP A 1 187 ? -8.436 2.806 18.001 1.00 97.31 187 ASP A O 1
ATOM 1443 N N . LEU A 1 188 ? -10.589 3.048 18.561 1.00 97.19 188 LEU A N 1
ATOM 1444 C CA . LEU A 1 188 ? -10.794 4.192 17.668 1.00 97.19 188 LEU A CA 1
ATOM 1445 C C . LEU A 1 188 ? -9.987 5.425 18.102 1.00 97.19 188 LEU A C 1
ATOM 1447 O O . LEU A 1 188 ? -9.474 6.134 17.245 1.00 97.19 188 LEU A O 1
ATOM 1451 N N . GLU A 1 189 ? -9.841 5.671 19.410 1.00 97.50 189 GLU A N 1
ATOM 1452 C CA . GLU A 1 189 ? -8.997 6.769 19.909 1.00 97.50 189 GLU A CA 1
ATOM 1453 C C . GLU A 1 189 ? -7.541 6.556 19.482 1.00 97.50 189 GLU A C 1
ATOM 1455 O O . GLU A 1 189 ? -6.914 7.461 18.938 1.00 97.50 189 GLU A O 1
ATOM 1460 N N . PHE A 1 190 ? -7.039 5.328 19.651 1.00 98.06 190 PHE A N 1
ATOM 1461 C CA . PHE A 1 190 ? -5.699 4.928 19.228 1.00 98.06 190 PHE A CA 1
ATOM 1462 C C . PHE A 1 190 ? -5.499 5.085 17.713 1.00 98.06 190 PHE A C 1
ATOM 1464 O O . PHE A 1 190 ? -4.478 5.614 17.274 1.00 98.06 190 PHE A O 1
ATOM 1471 N N . ILE A 1 191 ? -6.478 4.661 16.910 1.00 98.06 191 ILE A N 1
ATOM 1472 C CA . ILE A 1 191 ? -6.438 4.790 15.448 1.00 98.06 191 ILE A CA 1
ATOM 1473 C C . ILE A 1 191 ? -6.419 6.259 15.024 1.00 98.06 191 ILE A C 1
ATOM 1475 O O . ILE A 1 191 ? -5.624 6.621 14.161 1.00 98.06 191 ILE A O 1
ATOM 1479 N N . LEU A 1 192 ? -7.246 7.113 15.632 1.00 97.81 192 LEU A N 1
ATOM 1480 C CA . LEU A 1 192 ? -7.267 8.545 15.328 1.00 97.81 192 LEU A CA 1
ATOM 1481 C C . LEU A 1 192 ? -5.973 9.241 15.766 1.00 97.81 192 LEU A C 1
ATOM 1483 O O . LEU A 1 192 ? -5.466 10.079 15.025 1.00 97.81 192 LEU A O 1
ATOM 1487 N N . ASP A 1 193 ? -5.395 8.877 16.912 1.00 97.81 193 ASP A N 1
ATOM 1488 C CA . ASP A 1 193 ? -4.086 9.387 17.337 1.00 97.81 193 ASP A CA 1
ATOM 1489 C C . ASP A 1 193 ? -2.987 9.034 16.326 1.00 97.81 193 ASP A C 1
ATOM 1491 O O . ASP A 1 193 ? -2.229 9.913 15.907 1.00 97.81 193 ASP A O 1
ATOM 1495 N N . CYS A 1 194 ? -2.942 7.775 15.882 1.00 98.00 194 CYS A N 1
ATOM 1496 C CA . CYS A 1 194 ? -2.023 7.329 14.836 1.00 98.00 194 CYS A CA 1
ATOM 1497 C C . CYS A 1 194 ? -2.270 8.089 13.522 1.00 98.00 194 CYS A C 1
ATOM 1499 O O . CYS A 1 194 ? -1.338 8.637 12.941 1.00 98.00 194 CYS A O 1
ATOM 1501 N N . PHE A 1 195 ? -3.526 8.218 13.091 1.00 97.19 195 PHE A N 1
ATOM 1502 C CA . PHE A 1 195 ? -3.898 8.932 11.868 1.00 97.19 195 PHE A CA 1
ATOM 1503 C C . PHE A 1 195 ? -3.468 10.405 11.877 1.00 97.19 195 PHE A C 1
ATOM 1505 O O . PHE A 1 195 ? -2.893 10.885 10.903 1.00 97.19 195 PHE A O 1
ATOM 1512 N N . ASN A 1 196 ? -3.700 11.112 12.988 1.00 96.56 196 ASN A N 1
ATOM 1513 C CA . ASN A 1 196 ? -3.313 12.514 13.154 1.00 96.56 196 ASN A CA 1
ATOM 1514 C C . ASN A 1 196 ? -1.786 12.691 13.171 1.00 96.56 196 ASN A C 1
ATOM 1516 O O . ASN A 1 196 ? -1.271 13.674 12.637 1.00 96.56 196 ASN A O 1
ATOM 1520 N N . TRP A 1 197 ? -1.058 11.745 13.769 1.00 96.88 197 TRP A N 1
ATOM 1521 C CA . TRP A 1 197 ? 0.405 11.742 13.750 1.00 96.88 197 TRP A CA 1
ATOM 1522 C C . TRP A 1 197 ? 0.953 11.508 12.335 1.00 96.88 197 TRP A C 1
ATOM 1524 O O . TRP A 1 197 ? 1.837 12.243 11.897 1.00 96.88 197 TRP A O 1
ATOM 1534 N N . LEU A 1 198 ? 0.381 10.549 11.600 1.00 96.00 198 LEU A N 1
ATOM 1535 C CA . LEU A 1 198 ? 0.766 10.229 10.223 1.00 96.00 198 LEU A CA 1
ATOM 1536 C C . LEU A 1 198 ? 0.507 11.390 9.259 1.00 96.00 198 LEU A C 1
ATOM 1538 O O . LEU A 1 198 ? 1.387 11.720 8.469 1.00 96.00 198 LEU A O 1
ATOM 1542 N N . GLU A 1 199 ? -0.665 12.031 9.341 1.00 93.12 199 GLU A N 1
ATOM 1543 C CA . GLU A 1 199 ? -1.005 13.202 8.515 1.00 93.12 199 GLU A CA 1
ATOM 1544 C C . GLU A 1 199 ? 0.036 14.306 8.681 1.00 93.12 199 GLU A C 1
ATOM 1546 O O . GLU A 1 199 ? 0.571 14.820 7.699 1.00 93.12 199 GLU A O 1
ATOM 1551 N N . LYS A 1 200 ? 0.388 14.613 9.932 1.00 92.44 200 LYS A N 1
ATOM 1552 C CA . LYS A 1 200 ? 1.396 15.620 10.241 1.00 92.44 200 LYS A CA 1
ATOM 1553 C C . LYS A 1 200 ? 2.772 15.241 9.687 1.00 92.44 200 LYS A C 1
ATOM 1555 O O . LYS A 1 200 ? 3.389 16.054 9.005 1.00 92.44 200 LYS A O 1
ATOM 1560 N N . ASN A 1 201 ? 3.254 14.034 9.971 1.00 93.00 201 ASN A N 1
ATOM 1561 C CA . ASN A 1 201 ? 4.609 13.623 9.600 1.00 93.00 201 ASN A CA 1
ATOM 1562 C C . ASN A 1 201 ? 4.811 13.516 8.092 1.00 93.00 201 ASN A C 1
ATOM 1564 O O . ASN A 1 201 ? 5.832 13.966 7.571 1.00 93.00 201 ASN A O 1
ATOM 1568 N N . ILE A 1 202 ? 3.841 12.932 7.386 1.00 91.62 202 ILE A N 1
ATOM 1569 C CA . ILE A 1 202 ? 3.899 12.812 5.930 1.00 91.62 202 ILE A CA 1
ATOM 1570 C C . ILE A 1 202 ? 3.880 14.208 5.305 1.00 91.62 202 ILE A C 1
ATOM 1572 O O . ILE A 1 202 ? 4.697 14.486 4.426 1.00 91.62 202 ILE A O 1
ATOM 1576 N N . HIS A 1 203 ? 3.022 15.106 5.797 1.00 87.75 203 HIS A N 1
ATOM 1577 C CA . HIS A 1 203 ? 2.964 16.485 5.318 1.00 87.75 203 HIS A CA 1
ATOM 1578 C C . HIS A 1 203 ? 4.281 17.243 5.551 1.00 87.75 203 HIS A C 1
ATOM 1580 O O . HIS A 1 203 ? 4.828 17.824 4.615 1.00 87.75 203 HIS A O 1
ATOM 1586 N N . GLU A 1 204 ? 4.838 17.193 6.766 1.00 89.88 204 GLU A N 1
ATOM 1587 C CA . GLU A 1 204 ? 6.130 17.818 7.090 1.00 89.88 204 GLU A CA 1
ATOM 1588 C C . GLU A 1 204 ? 7.269 17.236 6.232 1.00 89.88 204 GLU A C 1
ATOM 1590 O O . GLU A 1 204 ? 8.071 17.983 5.670 1.00 89.88 204 GLU A O 1
ATOM 1595 N N . SER A 1 205 ? 7.296 15.913 6.037 1.00 90.81 205 SER A N 1
ATOM 1596 C CA . SER A 1 205 ? 8.292 15.250 5.191 1.00 90.81 205 SER A CA 1
ATOM 1597 C C . SER A 1 205 ? 8.223 15.694 3.729 1.00 90.81 205 SER A C 1
ATOM 1599 O O . SER A 1 205 ? 9.268 15.871 3.105 1.00 90.81 205 SER A O 1
ATOM 1601 N N . LEU A 1 206 ? 7.023 15.870 3.170 1.00 86.56 206 LEU A N 1
ATOM 1602 C CA . LEU A 1 206 ? 6.838 16.300 1.779 1.00 86.56 206 LEU A CA 1
ATOM 1603 C C . LEU A 1 206 ? 7.154 17.789 1.572 1.00 86.56 206 LEU A C 1
ATOM 1605 O O . LEU A 1 206 ? 7.547 18.169 0.470 1.00 86.56 206 LEU A O 1
ATOM 1609 N N . ILE A 1 207 ? 7.037 18.624 2.611 1.00 85.06 207 ILE A N 1
ATOM 1610 C CA . ILE A 1 207 ? 7.515 20.017 2.577 1.00 85.06 207 ILE A CA 1
ATOM 1611 C C . ILE A 1 207 ? 9.045 20.051 2.480 1.00 85.06 207 ILE A C 1
ATOM 1613 O O . ILE A 1 207 ? 9.595 20.756 1.631 1.00 85.06 207 ILE A O 1
ATOM 1617 N N . ASP A 1 208 ? 9.729 19.288 3.335 1.00 86.25 208 ASP A N 1
ATOM 1618 C CA . ASP A 1 208 ? 11.193 19.307 3.429 1.00 86.25 208 ASP A CA 1
ATOM 1619 C C . ASP A 1 208 ? 11.871 18.518 2.298 1.00 86.25 208 ASP A C 1
ATOM 1621 O O . ASP A 1 208 ? 12.944 18.890 1.812 1.00 86.25 208 ASP A O 1
ATOM 1625 N N . ASN A 1 209 ? 11.251 17.419 1.868 1.00 87.31 209 ASN A N 1
ATOM 1626 C CA . ASN A 1 209 ? 11.726 16.546 0.803 1.00 87.31 209 ASN A CA 1
ATOM 1627 C C . ASN A 1 209 ? 10.571 16.203 -0.157 1.00 87.31 209 ASN A C 1
ATOM 1629 O O . ASN A 1 209 ? 9.975 15.123 -0.044 1.00 87.31 209 ASN A O 1
ATOM 1633 N N . PRO A 1 210 ? 10.259 17.120 -1.095 1.00 82.38 210 PRO A N 1
ATOM 1634 C CA . PRO A 1 210 ? 9.218 16.921 -2.092 1.00 82.38 210 PRO A CA 1
ATOM 1635 C C . PRO A 1 210 ? 9.484 15.672 -2.927 1.00 82.38 210 PRO A C 1
ATOM 1637 O O . PRO A 1 210 ? 10.610 15.429 -3.367 1.00 82.38 210 PRO A O 1
ATOM 1640 N N . ALA A 1 211 ? 8.435 14.902 -3.174 1.00 81.31 211 ALA A N 1
ATOM 1641 C CA . ALA A 1 211 ? 8.497 13.689 -3.967 1.00 81.31 211 ALA A CA 1
ATOM 1642 C C . ALA A 1 211 ? 7.905 13.917 -5.367 1.00 81.31 211 ALA A C 1
ATOM 1644 O O . ALA A 1 211 ? 7.036 14.774 -5.553 1.00 81.31 211 ALA A O 1
ATOM 1645 N N . PRO A 1 212 ? 8.330 13.147 -6.384 1.00 77.81 212 PRO A N 1
ATOM 1646 C CA . PRO A 1 212 ? 7.685 13.191 -7.685 1.00 77.81 212 PRO A CA 1
ATOM 1647 C C . PRO A 1 212 ? 6.200 12.864 -7.550 1.00 77.81 212 PRO A C 1
ATOM 1649 O O . PRO A 1 212 ? 5.819 11.857 -6.956 1.00 77.81 212 PRO A O 1
ATOM 1652 N N . ASN A 1 213 ? 5.365 13.713 -8.133 1.00 77.44 213 ASN A N 1
ATOM 1653 C CA . ASN A 1 213 ? 3.942 13.458 -8.192 1.00 77.44 213 ASN A CA 1
ATOM 1654 C C . ASN A 1 213 ? 3.648 12.474 -9.324 1.00 77.44 213 ASN A C 1
ATOM 1656 O O . ASN A 1 213 ? 3.827 12.809 -10.498 1.00 77.44 213 ASN A O 1
ATOM 1660 N N . VAL A 1 214 ? 3.224 11.268 -8.963 1.00 82.25 214 VAL A N 1
ATOM 1661 C CA . VAL A 1 214 ? 2.963 10.186 -9.914 1.00 82.25 214 VAL A CA 1
ATOM 1662 C C . VAL A 1 214 ? 1.554 9.628 -9.726 1.00 82.25 214 VAL A C 1
ATOM 1664 O O . VAL A 1 214 ? 1.000 9.715 -8.625 1.00 82.25 214 VAL A O 1
ATOM 1667 N N . PRO A 1 215 ? 0.961 9.020 -10.769 1.00 81.00 215 PRO A N 1
ATOM 1668 C CA . PRO A 1 215 ? -0.247 8.227 -10.605 1.00 81.00 215 PRO A CA 1
ATOM 1669 C C . PRO A 1 215 ? -0.003 7.082 -9.627 1.00 81.00 215 PRO A C 1
ATOM 1671 O O . PRO A 1 215 ? 0.913 6.280 -9.818 1.00 81.00 215 PRO A O 1
ATOM 1674 N N . VAL A 1 216 ? -0.849 6.991 -8.612 1.00 83.44 216 VAL A N 1
ATOM 1675 C CA . VAL A 1 216 ? -0.877 5.908 -7.630 1.00 83.44 216 VAL A CA 1
ATOM 1676 C C . VAL A 1 216 ? -2.196 5.149 -7.748 1.00 83.44 216 VAL A C 1
ATOM 1678 O O . VAL A 1 216 ? -3.263 5.748 -7.898 1.00 83.44 216 VAL A O 1
ATOM 1681 N N . ASN A 1 217 ? -2.121 3.821 -7.716 1.00 79.69 217 ASN A N 1
ATOM 1682 C CA . ASN A 1 217 ? -3.249 2.894 -7.772 1.00 79.69 217 ASN A CA 1
ATOM 1683 C C . ASN A 1 217 ? -4.125 2.987 -6.514 1.00 79.69 217 ASN A C 1
ATOM 1685 O O . ASN A 1 217 ? -5.348 2.921 -6.609 1.00 79.69 217 ASN A O 1
ATOM 1689 N N . ASN A 1 218 ? -3.512 3.201 -5.350 1.00 78.31 218 ASN A N 1
ATOM 1690 C CA . ASN A 1 218 ? -4.120 3.232 -4.017 1.00 78.31 218 ASN A CA 1
ATOM 1691 C C . ASN A 1 218 ? -4.704 1.908 -3.515 1.00 78.31 218 ASN A C 1
ATOM 1693 O O . ASN A 1 218 ? -4.965 1.796 -2.317 1.00 78.31 218 ASN A O 1
ATOM 1697 N N . GLU A 1 219 ? -4.882 0.894 -4.365 1.00 75.69 219 GLU A N 1
ATOM 1698 C CA . GLU A 1 219 ? -5.450 -0.396 -3.966 1.00 75.69 219 GLU A CA 1
ATOM 1699 C C . GLU A 1 219 ? -4.805 -1.599 -4.673 1.00 75.69 219 GLU A C 1
ATOM 1701 O O . GLU A 1 219 ? -5.489 -2.499 -5.161 1.00 75.69 219 GLU A O 1
ATOM 1706 N N . VAL A 1 220 ? -3.473 -1.686 -4.660 1.00 76.62 220 VAL A N 1
ATOM 1707 C CA . VAL A 1 220 ? -2.780 -2.931 -5.034 1.00 76.62 220 VAL A CA 1
ATOM 1708 C C . VAL A 1 220 ? -2.915 -3.946 -3.890 1.00 76.62 220 VAL A C 1
ATOM 1710 O O . VAL A 1 220 ? -2.088 -4.022 -2.982 1.00 76.62 220 VAL A O 1
ATOM 1713 N N . LYS A 1 221 ? -4.016 -4.701 -3.914 1.00 72.94 221 LYS A N 1
ATOM 1714 C CA . LYS A 1 221 ? -4.387 -5.739 -2.938 1.0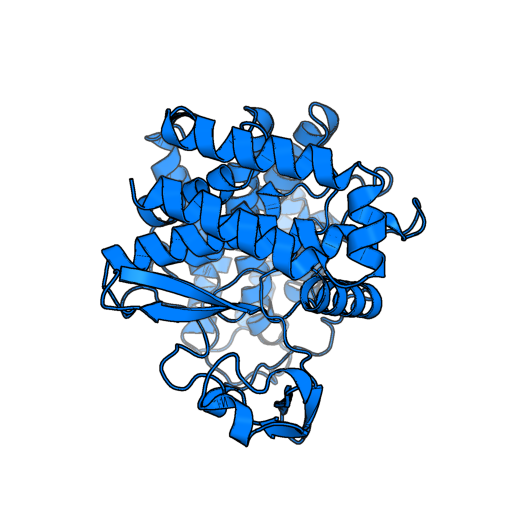0 72.94 221 LYS A CA 1
ATOM 1715 C C . LYS A 1 221 ? -4.597 -7.094 -3.636 1.00 72.94 221 LYS A C 1
ATOM 1717 O O . LYS A 1 221 ? -4.734 -7.098 -4.860 1.00 72.94 221 LYS A O 1
ATOM 1722 N N . PRO A 1 222 ? -4.651 -8.224 -2.902 1.00 65.00 222 PRO A N 1
ATOM 1723 C CA . PRO A 1 222 ? -4.750 -9.562 -3.500 1.00 65.00 222 PRO A CA 1
ATOM 1724 C C . PRO A 1 222 ? -5.898 -9.705 -4.515 1.00 65.00 222 PRO A C 1
ATOM 1726 O O . PRO A 1 222 ? -5.681 -10.166 -5.633 1.00 65.00 222 PRO A O 1
ATOM 1729 N N . ALA A 1 223 ? -7.070 -9.161 -4.171 1.00 63.31 223 ALA A N 1
ATOM 1730 C CA . ALA A 1 223 ? -8.271 -9.126 -5.010 1.00 63.31 223 ALA A CA 1
ATOM 1731 C C . ALA A 1 223 ? -8.135 -8.360 -6.335 1.00 63.31 223 ALA A C 1
ATOM 1733 O O . ALA A 1 223 ? -8.978 -8.490 -7.221 1.00 63.31 223 ALA A O 1
ATOM 1734 N N . ASN A 1 224 ? -7.100 -7.528 -6.467 1.00 70.88 224 ASN A N 1
ATOM 1735 C CA . ASN A 1 224 ? -6.940 -6.603 -7.584 1.00 70.88 224 ASN A CA 1
ATOM 1736 C C . ASN A 1 224 ? -5.808 -7.010 -8.541 1.00 70.88 224 ASN A C 1
ATOM 1738 O O . ASN A 1 224 ? -5.486 -6.260 -9.465 1.00 70.88 224 ASN A O 1
ATOM 1742 N N . VAL A 1 225 ? -5.213 -8.192 -8.347 1.00 68.94 225 VAL A N 1
ATOM 1743 C CA . VAL A 1 225 ? -4.111 -8.696 -9.173 1.00 68.94 225 VAL A CA 1
ATOM 1744 C C . VAL A 1 225 ? -4.306 -10.184 -9.465 1.00 68.94 225 VAL A C 1
ATOM 1746 O O . VAL A 1 225 ? -4.394 -10.991 -8.544 1.00 68.94 225 VAL A O 1
ATOM 1749 N N . GLY A 1 226 ? -4.326 -10.549 -10.748 1.00 67.44 226 GLY A N 1
ATOM 1750 C CA . GLY A 1 226 ? -4.305 -11.947 -11.190 1.00 67.44 226 GLY A CA 1
ATOM 1751 C C . GLY A 1 226 ? -2.895 -12.371 -11.597 1.00 67.44 226 GLY A C 1
ATOM 1752 O O . GLY A 1 226 ? -2.131 -11.579 -12.167 1.00 67.44 226 GLY A O 1
ATOM 1753 N N . ALA A 1 227 ? -2.531 -13.615 -11.287 1.00 66.94 227 ALA A N 1
ATOM 1754 C CA . ALA A 1 227 ? -1.185 -14.125 -11.518 1.00 66.94 227 ALA A CA 1
ATOM 1755 C C . ALA A 1 227 ? -1.172 -15.613 -11.894 1.00 66.94 227 ALA A C 1
ATOM 1757 O O . ALA A 1 227 ? -1.998 -16.408 -11.439 1.00 66.94 227 ALA A O 1
ATOM 1758 N N . VAL A 1 228 ? -0.181 -15.997 -12.697 1.00 68.62 228 VAL A N 1
ATOM 1759 C CA . VAL A 1 228 ? 0.089 -17.386 -13.085 1.00 68.62 228 VAL A CA 1
ATOM 1760 C C . VAL A 1 228 ? 1.416 -17.826 -12.482 1.00 68.62 228 VAL A C 1
ATOM 1762 O O . VAL A 1 228 ? 2.391 -17.071 -12.475 1.00 68.62 228 VAL A O 1
ATOM 1765 N N . TYR A 1 229 ? 1.440 -19.053 -11.966 1.00 67.38 229 TYR A N 1
ATOM 1766 C CA . TYR A 1 229 ? 2.625 -19.659 -11.375 1.00 67.38 229 TYR A CA 1
ATOM 1767 C C . TYR A 1 229 ? 3.219 -20.723 -12.295 1.00 67.38 229 TYR A C 1
ATOM 1769 O O . TYR A 1 229 ? 2.564 -21.717 -12.609 1.00 67.38 229 TYR A O 1
ATOM 1777 N N . ASP A 1 230 ? 4.485 -20.552 -12.659 1.00 71.56 230 ASP A N 1
ATOM 1778 C CA . ASP A 1 230 ? 5.293 -21.594 -13.280 1.00 71.56 230 ASP A CA 1
ATOM 1779 C C . ASP A 1 230 ? 6.009 -22.405 -12.192 1.00 71.56 230 ASP A C 1
ATOM 1781 O O . ASP A 1 230 ? 6.953 -21.947 -11.537 1.00 71.56 230 ASP A O 1
ATOM 1785 N N . ALA A 1 231 ? 5.560 -23.647 -12.013 1.00 71.31 231 ALA A N 1
ATOM 1786 C CA . ALA A 1 231 ? 6.120 -24.566 -11.032 1.00 71.31 231 ALA A CA 1
ATOM 1787 C C . ALA A 1 231 ? 7.535 -25.055 -11.374 1.00 71.31 231 ALA A C 1
ATOM 1789 O O . ALA A 1 231 ? 8.260 -25.459 -10.463 1.00 71.31 231 ALA A O 1
ATOM 1790 N N . SER A 1 232 ? 7.930 -25.039 -12.649 1.00 73.19 232 SER A N 1
ATOM 1791 C CA . SER A 1 232 ? 9.247 -25.508 -13.088 1.00 73.19 232 SER A CA 1
ATOM 1792 C C . SER A 1 232 ? 10.359 -24.519 -12.735 1.00 73.19 232 SER A C 1
ATOM 1794 O O . SER A 1 232 ? 11.460 -24.933 -12.372 1.00 73.19 232 SER A O 1
ATOM 1796 N N . GLU A 1 233 ? 10.036 -23.226 -12.741 1.00 75.81 233 GLU A N 1
ATOM 1797 C CA . GLU A 1 233 ? 10.970 -22.135 -12.442 1.00 75.81 233 GLU A CA 1
ATOM 1798 C C . GLU A 1 233 ? 10.735 -21.498 -11.062 1.00 75.81 233 GLU A C 1
ATOM 1800 O O . GLU A 1 233 ? 11.510 -20.643 -10.631 1.00 75.81 233 GLU A O 1
ATOM 1805 N N . ASN A 1 234 ? 9.684 -21.916 -10.343 1.00 72.62 234 ASN A N 1
ATOM 1806 C CA . ASN A 1 234 ? 9.189 -21.244 -9.136 1.00 72.62 234 ASN A CA 1
ATOM 1807 C C . ASN A 1 234 ? 9.000 -19.738 -9.396 1.00 72.62 234 ASN A C 1
ATOM 1809 O O . ASN A 1 234 ? 9.492 -18.878 -8.658 1.00 72.62 234 ASN A O 1
ATOM 1813 N N . HIS A 1 235 ? 8.309 -19.434 -10.493 1.00 78.00 235 HIS A N 1
ATOM 1814 C CA . HIS A 1 235 ? 8.159 -18.089 -11.028 1.00 78.00 235 HIS A CA 1
ATOM 1815 C C . HIS A 1 235 ? 6.697 -17.665 -11.030 1.00 78.00 235 HIS A C 1
ATOM 1817 O O . HIS A 1 235 ? 5.817 -18.449 -11.363 1.00 78.00 235 HIS A O 1
ATOM 1823 N N . TRP A 1 236 ? 6.454 -16.399 -10.703 1.00 77.56 236 TRP A N 1
ATOM 1824 C CA . TRP A 1 236 ? 5.148 -15.775 -10.867 1.00 77.56 236 TRP A CA 1
ATOM 1825 C C . TRP A 1 236 ? 5.184 -14.767 -12.004 1.00 77.56 236 TRP A C 1
ATOM 1827 O O . TRP A 1 236 ? 6.103 -13.945 -12.096 1.00 77.56 236 TRP A O 1
ATOM 1837 N N . GLU A 1 237 ? 4.142 -14.794 -12.820 1.00 75.19 237 GLU A N 1
ATOM 1838 C CA . GLU A 1 237 ? 3.849 -13.771 -13.810 1.00 75.19 237 GLU A CA 1
ATOM 1839 C C . GLU A 1 237 ? 2.525 -13.099 -13.455 1.00 75.19 237 GLU A C 1
ATOM 1841 O O . GLU A 1 237 ? 1.508 -13.766 -13.285 1.00 75.19 237 GLU A O 1
ATOM 1846 N N . ILE A 1 238 ? 2.544 -11.771 -13.316 1.00 74.62 238 ILE A N 1
ATOM 1847 C CA . ILE A 1 238 ? 1.318 -10.994 -13.136 1.00 74.62 238 ILE A CA 1
ATOM 1848 C C . ILE A 1 238 ? 0.658 -10.864 -14.501 1.00 74.62 238 ILE A C 1
ATOM 1850 O O . ILE A 1 238 ? 1.212 -10.234 -15.405 1.00 74.62 238 ILE A O 1
ATOM 1854 N N . THR A 1 239 ? -0.514 -11.464 -14.640 1.00 63.81 239 THR A N 1
ATOM 1855 C CA . THR A 1 239 ? -1.238 -11.541 -15.907 1.00 63.81 239 THR A CA 1
ATOM 1856 C C . THR A 1 239 ? -2.436 -10.612 -15.944 1.00 63.81 239 THR A C 1
ATOM 1858 O O . THR A 1 239 ? -2.950 -10.360 -17.029 1.00 63.81 239 THR A O 1
ATOM 1861 N N . GLN A 1 240 ? -2.905 -10.119 -14.795 1.00 65.25 240 GLN A N 1
ATOM 1862 C CA . GLN A 1 240 ? -4.109 -9.299 -14.719 1.00 65.25 240 GLN A CA 1
ATOM 1863 C C . GLN A 1 240 ? -3.985 -8.231 -13.635 1.00 65.25 240 GLN A C 1
ATOM 1865 O O . GLN A 1 240 ? -3.371 -8.431 -12.587 1.00 65.25 240 GLN A O 1
ATOM 1870 N N . SER A 1 241 ? -4.616 -7.095 -13.897 1.00 68.00 241 SER A N 1
ATOM 1871 C CA . SER A 1 241 ? -4.739 -5.970 -12.983 1.00 68.00 241 SER A CA 1
ATOM 1872 C C . SER A 1 241 ? -6.174 -5.465 -13.015 1.00 68.00 241 SER A C 1
ATOM 1874 O O . SER A 1 241 ? -6.758 -5.330 -14.097 1.00 68.00 241 SER A O 1
ATOM 1876 N N . PHE A 1 242 ? -6.737 -5.194 -11.843 1.00 67.56 242 PHE A N 1
ATOM 1877 C CA . PHE A 1 242 ? -8.131 -4.804 -11.677 1.00 67.56 242 PHE A CA 1
ATOM 1878 C C . PHE A 1 242 ? -8.268 -3.537 -10.827 1.00 67.56 242 PHE A C 1
ATOM 1880 O O . PHE A 1 242 ? -7.340 -3.131 -10.133 1.00 67.56 242 PHE A O 1
ATOM 1887 N N . ASP A 1 243 ? -9.478 -2.968 -10.844 1.00 66.44 243 ASP A N 1
ATOM 1888 C CA . ASP A 1 243 ? -9.953 -2.010 -9.836 1.00 66.44 243 ASP A CA 1
ATOM 1889 C C . ASP A 1 243 ? -9.146 -0.706 -9.736 1.00 66.44 243 ASP A C 1
ATOM 1891 O O . ASP A 1 243 ? -8.705 -0.285 -8.670 1.00 66.44 243 ASP A O 1
ATOM 1895 N N . PHE A 1 244 ? -8.997 -0.027 -10.871 1.00 70.25 244 PHE A N 1
ATOM 1896 C CA . PHE A 1 244 ? -8.321 1.269 -10.964 1.00 70.25 244 PHE A CA 1
ATOM 1897 C C . PHE A 1 244 ? -9.182 2.425 -10.424 1.00 70.25 244 PHE A C 1
ATOM 1899 O O . PHE A 1 244 ? -8.763 3.578 -10.484 1.00 70.25 244 PHE A O 1
ATOM 1906 N N . ASP A 1 245 ? -10.377 2.153 -9.892 1.00 65.00 245 ASP A N 1
ATOM 1907 C CA . ASP A 1 245 ? -11.370 3.148 -9.453 1.00 65.00 245 ASP A CA 1
ATOM 1908 C C . ASP A 1 245 ? -10.826 4.110 -8.383 1.00 65.00 245 ASP A C 1
ATOM 1910 O O . ASP A 1 245 ? -11.288 5.245 -8.256 1.00 65.00 245 ASP A O 1
ATOM 1914 N N . ASN A 1 246 ? -9.811 3.672 -7.635 1.00 72.50 246 ASN A N 1
ATOM 1915 C CA . ASN A 1 246 ? -9.174 4.463 -6.588 1.00 72.50 246 ASN A CA 1
ATOM 1916 C C . ASN A 1 246 ? -7.917 5.206 -7.041 1.00 72.50 246 ASN A C 1
ATOM 1918 O O . ASN A 1 246 ? -7.318 5.910 -6.220 1.00 72.50 246 ASN A O 1
ATOM 1922 N N . MET A 1 247 ? -7.558 5.122 -8.326 1.00 75.62 247 MET A N 1
ATOM 1923 C CA . MET A 1 247 ? -6.415 5.841 -8.868 1.00 75.62 247 MET A CA 1
ATOM 1924 C C . MET A 1 247 ? -6.500 7.345 -8.639 1.00 75.62 247 MET A C 1
ATOM 1926 O O . MET A 1 247 ? -7.548 7.985 -8.780 1.00 75.62 247 MET A O 1
ATOM 1930 N N . GLY A 1 248 ? -5.350 7.916 -8.308 1.00 75.25 248 GLY A N 1
ATOM 1931 C CA . GLY A 1 248 ? -5.202 9.349 -8.138 1.00 75.25 248 GLY A CA 1
ATOM 1932 C C . GLY A 1 248 ? -3.756 9.792 -8.262 1.00 75.25 248 GLY A C 1
ATOM 1933 O O . GLY A 1 248 ? -2.840 8.980 -8.329 1.00 75.25 248 GLY A O 1
ATOM 1934 N N . PHE A 1 249 ? -3.574 11.098 -8.297 1.00 73.94 249 PHE A N 1
ATOM 1935 C CA . PHE A 1 249 ? -2.294 11.788 -8.195 1.00 73.94 249 PHE A CA 1
ATOM 1936 C C . PHE A 1 249 ? -2.561 13.131 -7.516 1.00 73.94 249 PHE A C 1
ATOM 1938 O O . PHE A 1 249 ? -3.658 13.682 -7.639 1.00 73.94 249 PHE A O 1
ATOM 1945 N N . GLY A 1 250 ? -1.616 13.657 -6.759 1.00 66.44 250 GLY A N 1
ATOM 1946 C CA . GLY A 1 250 ? -1.856 14.892 -6.023 1.00 66.44 250 GLY A CA 1
ATOM 1947 C C . GLY A 1 250 ? -1.367 16.147 -6.740 1.00 66.44 250 GLY A C 1
ATOM 1948 O O . GLY A 1 250 ? -0.966 16.086 -7.896 1.00 66.44 250 GLY A O 1
ATOM 1949 N N . THR A 1 251 ? -1.468 17.315 -6.122 1.00 57.31 251 THR A N 1
ATOM 1950 C CA . THR A 1 251 ? -0.955 18.580 -6.665 1.00 57.31 251 THR A CA 1
ATOM 1951 C C . THR A 1 251 ? -0.252 19.353 -5.553 1.00 57.31 251 THR A C 1
ATOM 1953 O O . THR A 1 251 ? -0.409 19.082 -4.368 1.00 57.31 251 THR A O 1
ATOM 1956 N N . LEU A 1 252 ? 0.543 20.363 -5.913 1.00 55.03 252 LEU A N 1
ATOM 1957 C CA . LEU A 1 252 ? 1.097 21.274 -4.904 1.00 55.03 252 LEU A CA 1
ATOM 1958 C C . LEU A 1 252 ? -0.008 22.035 -4.140 1.00 55.03 252 LEU A C 1
ATOM 1960 O O . LEU A 1 252 ? 0.227 22.461 -3.014 1.00 55.03 252 LEU A O 1
ATOM 1964 N N . GLU A 1 253 ? -1.193 22.203 -4.739 1.00 51.91 253 GLU A N 1
ATOM 1965 C CA . GLU A 1 253 ? -2.314 22.977 -4.184 1.00 51.91 253 GLU A CA 1
ATOM 1966 C C . GLU A 1 253 ? -3.140 22.187 -3.158 1.00 51.91 253 GLU A C 1
ATOM 1968 O O . GLU A 1 253 ? -3.593 22.773 -2.174 1.00 51.91 253 GLU A O 1
ATOM 1973 N N . ASN A 1 254 ? -3.257 20.862 -3.307 1.00 51.84 254 ASN A N 1
ATOM 1974 C CA . ASN A 1 254 ? -3.897 20.003 -2.304 1.00 51.84 254 ASN A CA 1
ATOM 1975 C C . ASN A 1 254 ? -2.930 19.500 -1.211 1.00 51.84 254 ASN A C 1
ATOM 1977 O O . ASN A 1 254 ? -3.356 18.793 -0.301 1.00 51.84 254 ASN A O 1
ATOM 1981 N N . GLY A 1 255 ? -1.646 19.882 -1.274 1.00 49.19 255 GLY A N 1
ATOM 1982 C CA . GLY A 1 255 ? -0.621 19.514 -0.289 1.00 49.19 255 GLY A CA 1
ATOM 1983 C C . GLY A 1 255 ? -0.190 18.045 -0.333 1.00 49.19 255 GLY A C 1
ATOM 1984 O O . GLY A 1 255 ? 0.706 17.659 0.418 1.00 49.19 255 GLY A O 1
ATOM 1985 N N . ASP A 1 256 ? -0.778 17.255 -1.230 1.00 51.84 256 ASP A N 1
ATOM 1986 C CA . ASP A 1 256 ? -0.411 15.877 -1.498 1.00 51.84 256 ASP A CA 1
ATOM 1987 C C . ASP A 1 256 ? 0.429 15.870 -2.775 1.00 51.84 256 ASP A C 1
ATOM 1989 O O . ASP A 1 256 ? -0.083 15.954 -3.880 1.00 51.84 256 ASP A O 1
ATOM 1993 N N . GLN A 1 257 ? 1.742 15.719 -2.683 1.00 64.00 257 GLN A N 1
ATOM 1994 C CA . GLN A 1 257 ? 2.438 15.007 -3.753 1.00 64.00 257 GLN A CA 1
ATOM 1995 C C . GLN A 1 257 ? 2.291 13.541 -3.390 1.00 64.00 257 GLN A C 1
ATOM 1997 O O . GLN A 1 257 ? 2.845 13.146 -2.370 1.00 64.00 257 GLN A O 1
ATOM 2002 N N . THR A 1 258 ? 1.519 12.741 -4.136 1.00 68.25 258 THR A N 1
ATOM 2003 C CA . THR A 1 258 ? 1.455 11.310 -3.812 1.00 68.25 258 THR A CA 1
ATOM 2004 C C . THR A 1 258 ? 2.663 10.603 -4.367 1.00 68.25 258 THR A C 1
ATOM 2006 O O . THR A 1 258 ? 2.776 10.467 -5.590 1.00 68.25 258 THR A O 1
ATOM 2009 N N . PRO A 1 259 ? 3.553 10.140 -3.485 1.00 82.75 259 PRO A N 1
ATOM 2010 C CA . PRO A 1 259 ? 4.788 9.568 -3.928 1.00 82.75 259 PRO A CA 1
ATOM 2011 C C . PRO A 1 259 ? 4.578 8.071 -4.151 1.00 82.75 259 PRO A C 1
ATOM 2013 O O . PRO A 1 259 ? 3.667 7.451 -3.591 1.00 82.75 259 PRO A O 1
ATOM 2016 N N . LEU A 1 260 ? 5.412 7.473 -4.987 1.00 89.06 260 LEU A N 1
ATOM 2017 C CA . LEU A 1 260 ? 5.242 6.081 -5.386 1.00 89.06 260 LEU A CA 1
ATOM 2018 C C . LEU A 1 260 ? 5.361 5.107 -4.196 1.00 89.06 260 LEU A C 1
ATOM 2020 O O . LEU A 1 260 ? 4.683 4.075 -4.170 1.00 89.06 260 LEU A O 1
ATOM 2024 N N . GLU A 1 261 ? 6.135 5.459 -3.161 1.00 92.31 261 GLU A N 1
ATOM 2025 C CA . GLU A 1 261 ? 6.264 4.670 -1.931 1.00 92.31 261 GLU A CA 1
ATOM 2026 C C . GLU A 1 261 ? 4.951 4.533 -1.152 1.00 92.31 261 GLU A C 1
ATOM 2028 O O . GLU A 1 261 ? 4.821 3.634 -0.320 1.00 92.31 261 GLU A O 1
ATOM 2033 N N . LYS A 1 262 ? 3.947 5.364 -1.442 1.00 91.31 262 LYS A N 1
ATOM 2034 C CA . LYS A 1 262 ? 2.620 5.221 -0.853 1.00 91.31 262 LYS A CA 1
ATOM 2035 C C . LYS A 1 262 ? 1.909 3.954 -1.318 1.00 91.31 262 LYS A C 1
ATOM 2037 O O . LYS A 1 262 ? 1.350 3.238 -0.487 1.00 91.31 262 LYS A O 1
ATOM 2042 N N . ASP A 1 263 ? 1.932 3.661 -2.617 1.00 90.62 263 ASP A N 1
ATOM 2043 C CA . ASP A 1 263 ? 1.346 2.421 -3.141 1.00 90.62 263 ASP A CA 1
ATOM 2044 C C . ASP A 1 263 ? 2.070 1.201 -2.578 1.00 90.62 263 ASP A C 1
ATOM 2046 O O . ASP A 1 263 ? 1.435 0.195 -2.256 1.00 90.62 263 ASP A O 1
ATOM 2050 N N . LEU A 1 264 ? 3.389 1.304 -2.388 1.00 94.75 264 LEU A N 1
ATOM 2051 C CA . LEU A 1 264 ? 4.165 0.272 -1.713 1.00 94.75 264 LEU A CA 1
ATOM 2052 C C . LEU A 1 264 ? 3.727 0.094 -0.258 1.00 94.75 264 LEU A C 1
ATOM 2054 O O . LEU A 1 264 ? 3.435 -1.033 0.137 1.00 94.75 264 LEU A O 1
ATOM 2058 N N . GLY A 1 265 ? 3.617 1.172 0.522 1.00 95.06 265 GLY A N 1
ATOM 2059 C CA . GLY A 1 265 ? 3.151 1.102 1.909 1.00 95.06 265 GLY A CA 1
ATOM 2060 C C . GLY A 1 265 ? 1.746 0.505 2.019 1.00 95.06 265 GLY A C 1
ATOM 2061 O O . GLY A 1 265 ? 1.507 -0.402 2.820 1.00 95.06 265 GLY A O 1
ATOM 2062 N N . ARG A 1 266 ? 0.836 0.917 1.132 1.00 91.00 266 ARG A N 1
ATOM 2063 C CA . ARG A 1 266 ? -0.519 0.364 1.048 1.00 91.00 266 ARG A CA 1
ATOM 2064 C C . ARG A 1 266 ? -0.522 -1.121 0.685 1.00 91.00 266 ARG A C 1
ATOM 2066 O O . ARG A 1 266 ? -1.208 -1.896 1.345 1.00 91.00 266 ARG A O 1
ATOM 2073 N N . THR A 1 267 ? 0.280 -1.540 -0.288 1.00 91.38 267 THR A N 1
ATOM 2074 C CA . THR A 1 267 ? 0.443 -2.958 -0.654 1.00 91.38 267 THR A CA 1
ATOM 2075 C C . THR A 1 267 ? 0.972 -3.768 0.530 1.00 91.38 267 THR A C 1
ATOM 2077 O O . THR A 1 267 ? 0.412 -4.799 0.899 1.00 91.38 267 THR A O 1
ATOM 2080 N N . LEU A 1 268 ? 2.019 -3.280 1.195 1.00 94.12 268 LEU A N 1
ATOM 2081 C CA . LEU A 1 268 ? 2.596 -3.924 2.374 1.00 94.12 268 LEU A CA 1
ATOM 2082 C C . LEU A 1 268 ? 1.577 -4.074 3.509 1.00 94.12 268 LEU A C 1
ATOM 2084 O O . LEU A 1 268 ? 1.562 -5.120 4.153 1.00 94.12 268 LEU A O 1
ATOM 2088 N N . SER A 1 269 ? 0.681 -3.102 3.703 1.00 92.88 269 SER A N 1
ATOM 2089 C CA . SER A 1 269 ? -0.394 -3.208 4.703 1.00 92.88 269 SER A CA 1
ATOM 2090 C C . SER A 1 269 ? -1.356 -4.382 4.460 1.00 92.88 269 SER A C 1
ATOM 2092 O O . SER A 1 269 ? -1.968 -4.865 5.408 1.00 92.88 269 SER A O 1
ATOM 2094 N N . PHE A 1 270 ? -1.459 -4.876 3.220 1.00 85.94 270 PHE A N 1
ATOM 2095 C CA . PHE A 1 270 ? -2.261 -6.055 2.882 1.00 85.94 270 PHE A CA 1
ATOM 2096 C C . PHE A 1 270 ? -1.473 -7.365 2.941 1.00 85.94 270 PHE A C 1
ATOM 2098 O O . PHE A 1 270 ? -1.996 -8.372 3.400 1.00 85.94 270 PHE A O 1
ATOM 2105 N N . PHE A 1 271 ? -0.229 -7.371 2.455 1.00 84.94 271 PHE A N 1
ATOM 2106 C CA . PHE A 1 271 ? 0.510 -8.615 2.198 1.00 84.94 271 PHE A CA 1
ATOM 2107 C C . PHE A 1 271 ? 1.590 -8.949 3.236 1.00 84.94 271 PHE A C 1
ATOM 2109 O O . PHE A 1 271 ? 2.086 -10.082 3.289 1.00 84.94 271 PHE A O 1
ATOM 2116 N N . ALA A 1 272 ? 1.997 -7.970 4.043 1.00 91.88 272 ALA A N 1
ATOM 2117 C CA . ALA A 1 272 ? 3.005 -8.155 5.080 1.00 91.88 272 ALA A CA 1
ATOM 2118 C C . ALA A 1 272 ? 2.398 -8.405 6.464 1.00 91.88 272 ALA A C 1
ATOM 2120 O O . ALA A 1 272 ? 3.149 -8.476 7.432 1.00 91.88 272 ALA A O 1
ATOM 2121 N N . PHE A 1 273 ? 1.079 -8.558 6.564 1.00 90.88 273 PHE A N 1
ATOM 2122 C CA . PHE A 1 273 ? 0.390 -8.810 7.821 1.00 90.88 273 PHE A CA 1
ATOM 2123 C C . PHE A 1 273 ? -0.563 -9.986 7.693 1.00 90.88 273 PHE A C 1
ATOM 2125 O O . PHE A 1 273 ? -1.230 -10.141 6.671 1.00 90.88 273 PHE A O 1
ATOM 2132 N N . ASP A 1 274 ? -0.649 -10.789 8.745 1.00 86.31 274 ASP A N 1
ATOM 2133 C CA . ASP A 1 274 ? -1.706 -11.781 8.856 1.00 86.31 274 ASP A CA 1
ATOM 2134 C C . ASP A 1 274 ? -3.071 -11.080 9.028 1.00 86.31 274 ASP A C 1
ATOM 2136 O O . ASP A 1 274 ? -3.191 -10.162 9.856 1.00 86.31 274 ASP A O 1
ATOM 2140 N N . PRO A 1 275 ? -4.103 -11.457 8.254 1.00 80.44 275 PRO A N 1
ATOM 2141 C CA . PRO A 1 275 ? -5.411 -10.816 8.329 1.00 80.44 275 PRO A CA 1
ATOM 2142 C C . PRO A 1 275 ? -6.228 -11.212 9.570 1.00 80.44 275 PRO A C 1
ATOM 2144 O O . PRO A 1 275 ? -7.220 -10.531 9.846 1.00 80.44 275 PRO A O 1
ATOM 2147 N N . GLU A 1 276 ? -5.837 -12.261 10.306 1.00 83.81 276 GLU A N 1
ATOM 2148 C CA . GLU A 1 276 ? -6.535 -12.771 11.495 1.00 83.81 276 GLU A CA 1
ATOM 2149 C C . GLU A 1 276 ? -5.805 -12.419 12.802 1.00 83.81 276 GLU A C 1
ATOM 2151 O O . GLU A 1 276 ? -6.399 -11.828 13.704 1.00 83.81 276 GLU A O 1
ATOM 2156 N N . SER A 1 277 ? -4.519 -12.765 12.921 1.00 88.56 277 SER A N 1
ATOM 2157 C CA . SER A 1 277 ? -3.697 -12.507 14.111 1.00 88.56 277 SER A CA 1
ATOM 2158 C C . SER A 1 277 ? -3.114 -11.096 14.135 1.00 88.56 277 SER A C 1
ATOM 2160 O O . SER A 1 277 ? -2.840 -10.557 15.208 1.00 88.56 277 SER A O 1
ATOM 2162 N N . GLY A 1 278 ? -2.928 -10.489 12.960 1.00 90.69 278 GLY A N 1
ATOM 2163 C CA . GLY A 1 278 ? -2.229 -9.220 12.795 1.00 90.69 278 GLY A CA 1
ATOM 2164 C C . GLY A 1 278 ? -0.700 -9.327 12.800 1.00 90.69 278 GLY A C 1
ATOM 2165 O O . GLY A 1 278 ? -0.032 -8.293 12.805 1.00 90.69 278 GLY A O 1
ATOM 2166 N N . ASP A 1 279 ? -0.133 -10.538 12.806 1.00 92.94 279 ASP A N 1
ATOM 2167 C CA . ASP A 1 279 ? 1.319 -10.747 12.841 1.00 92.94 279 ASP A CA 1
ATOM 2168 C C . ASP A 1 279 ? 2.026 -10.141 11.627 1.00 92.94 279 ASP A C 1
ATOM 2170 O O . ASP A 1 279 ? 1.583 -10.291 10.491 1.00 92.94 279 ASP A O 1
ATOM 2174 N N . PHE A 1 280 ? 3.172 -9.498 11.863 1.00 94.75 280 PHE A N 1
ATOM 2175 C CA . PHE A 1 280 ? 3.984 -8.905 10.805 1.00 94.75 280 PHE A CA 1
ATOM 2176 C C . PHE A 1 280 ? 4.953 -9.922 10.179 1.00 94.75 280 PHE A C 1
ATOM 2178 O O . PHE A 1 280 ? 5.836 -10.478 10.841 1.00 94.75 280 PHE A O 1
ATOM 2185 N N . TYR A 1 281 ? 4.848 -10.113 8.867 1.00 93.00 281 TYR A N 1
ATOM 2186 C CA . TYR A 1 281 ? 5.690 -10.994 8.064 1.00 93.00 281 TYR A CA 1
ATOM 2187 C C . TYR A 1 281 ? 6.838 -10.231 7.401 1.00 93.00 281 TYR A C 1
ATOM 2189 O O . TYR A 1 281 ? 6.793 -9.878 6.220 1.00 93.00 281 TYR A O 1
ATOM 2197 N N . ALA A 1 282 ? 7.922 -10.046 8.155 1.00 94.94 282 ALA A N 1
ATOM 2198 C CA . ALA A 1 282 ? 9.080 -9.269 7.715 1.00 94.94 282 ALA A CA 1
ATOM 2199 C C . ALA A 1 282 ? 9.689 -9.733 6.376 1.00 94.94 282 ALA A C 1
ATOM 2201 O O . ALA A 1 282 ? 10.101 -8.886 5.585 1.00 94.94 282 ALA A O 1
ATOM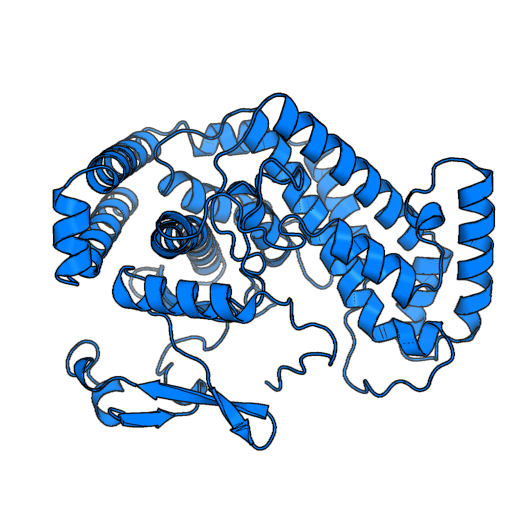 2202 N N . ASP A 1 283 ? 9.748 -11.038 6.072 1.00 94.62 283 ASP A N 1
ATOM 2203 C CA . ASP A 1 283 ? 10.313 -11.458 4.776 1.00 94.62 283 ASP A CA 1
ATOM 2204 C C . ASP A 1 283 ? 9.376 -11.163 3.599 1.00 94.62 283 ASP A C 1
ATOM 2206 O O . ASP A 1 283 ? 9.875 -10.909 2.506 1.00 94.62 283 ASP A O 1
ATOM 2210 N N . ASN A 1 284 ? 8.049 -11.144 3.806 1.00 92.88 284 ASN A N 1
ATOM 2211 C CA . ASN A 1 284 ? 7.122 -10.698 2.759 1.00 92.88 284 ASN A CA 1
ATOM 2212 C C . ASN A 1 284 ? 7.401 -9.235 2.449 1.00 92.88 284 ASN A C 1
ATOM 2214 O O . ASN A 1 284 ? 7.590 -8.883 1.290 1.00 92.88 284 ASN A O 1
ATOM 2218 N N . ALA A 1 285 ? 7.517 -8.410 3.496 1.00 95.75 285 ALA A N 1
ATOM 2219 C CA . ALA A 1 285 ? 7.840 -7.002 3.333 1.00 95.75 285 ALA A CA 1
ATOM 2220 C C . ALA A 1 285 ? 9.166 -6.802 2.591 1.00 95.75 285 ALA A C 1
ATOM 2222 O O . ALA A 1 285 ? 9.215 -6.056 1.617 1.00 95.75 285 ALA A O 1
ATOM 2223 N N . LYS A 1 286 ? 10.226 -7.515 2.991 1.00 97.62 286 LYS A N 1
ATOM 2224 C CA . LYS A 1 286 ? 11.535 -7.451 2.322 1.00 97.62 286 LYS A CA 1
ATOM 2225 C C . LYS A 1 286 ? 11.460 -7.860 0.853 1.00 97.62 286 LYS A C 1
ATOM 2227 O O . LYS A 1 286 ? 12.064 -7.188 0.025 1.00 97.62 286 LYS A O 1
ATOM 2232 N N . ALA A 1 287 ? 10.738 -8.931 0.527 1.00 95.31 287 ALA A N 1
ATOM 2233 C CA . ALA A 1 287 ? 10.593 -9.391 -0.850 1.00 95.31 287 ALA A CA 1
ATOM 2234 C C . ALA A 1 287 ? 9.834 -8.368 -1.710 1.00 95.31 287 ALA A C 1
ATOM 2236 O O . ALA A 1 287 ? 10.307 -8.014 -2.788 1.00 95.31 287 ALA A O 1
ATOM 2237 N N . THR A 1 288 ? 8.724 -7.815 -1.210 1.00 96.06 288 THR A N 1
ATOM 2238 C CA . THR A 1 288 ? 7.973 -6.766 -1.917 1.00 96.06 288 THR A CA 1
ATOM 2239 C C . THR A 1 288 ? 8.804 -5.497 -2.097 1.00 96.06 288 THR A C 1
ATOM 2241 O O . THR A 1 288 ? 8.874 -4.961 -3.200 1.00 96.06 288 THR A O 1
ATOM 2244 N N . ILE A 1 289 ? 9.500 -5.039 -1.051 1.00 98.25 289 ILE A N 1
ATOM 2245 C CA . ILE A 1 289 ? 10.397 -3.877 -1.134 1.00 98.25 289 ILE A CA 1
ATOM 2246 C C . ILE A 1 289 ? 11.526 -4.144 -2.137 1.00 98.25 289 ILE A C 1
ATOM 2248 O O . ILE A 1 289 ? 11.829 -3.277 -2.949 1.00 98.25 289 ILE A O 1
ATOM 2252 N N . LYS A 1 290 ? 12.123 -5.343 -2.140 1.00 97.88 290 LYS A N 1
ATOM 2253 C CA . LYS A 1 290 ? 13.168 -5.712 -3.105 1.00 97.88 290 LYS A CA 1
ATOM 2254 C C . LYS A 1 290 ? 12.676 -5.554 -4.541 1.00 97.88 290 LYS A C 1
ATOM 2256 O O . LYS A 1 290 ? 13.311 -4.846 -5.313 1.00 97.88 290 LYS A O 1
ATOM 2261 N N . GLY A 1 291 ? 11.539 -6.154 -4.882 1.00 96.12 291 GLY A N 1
ATOM 2262 C CA . GLY A 1 291 ? 11.003 -6.071 -6.239 1.00 96.12 291 GLY A CA 1
ATOM 2263 C C . GLY A 1 291 ? 10.617 -4.654 -6.662 1.00 96.12 291 GLY A C 1
ATOM 2264 O O . GLY A 1 291 ? 10.749 -4.301 -7.831 1.00 96.12 291 GLY A O 1
ATOM 2265 N N . TYR A 1 292 ? 10.185 -3.822 -5.711 1.00 97.44 292 TYR A N 1
ATOM 2266 C CA . TYR A 1 292 ? 9.962 -2.395 -5.934 1.00 97.44 292 TYR A CA 1
ATOM 2267 C C . TYR A 1 292 ? 11.268 -1.662 -6.265 1.00 97.44 292 TYR A C 1
ATOM 2269 O O . TYR A 1 292 ? 11.349 -0.967 -7.276 1.00 97.44 292 TYR A O 1
ATOM 2277 N N . LEU A 1 293 ? 12.311 -1.870 -5.456 1.00 98.06 293 LEU A N 1
ATOM 2278 C CA . LEU A 1 293 ? 13.634 -1.267 -5.640 1.00 98.06 293 LEU A CA 1
ATOM 2279 C C . LEU A 1 293 ? 14.292 -1.682 -6.959 1.00 98.06 293 LEU A C 1
ATOM 2281 O O . LEU A 1 293 ? 14.944 -0.855 -7.592 1.00 98.06 293 LEU A O 1
ATOM 2285 N N . GLU A 1 294 ? 14.076 -2.923 -7.408 1.00 97.25 294 GLU A N 1
ATOM 2286 C CA . GLU A 1 294 ? 14.550 -3.405 -8.713 1.00 97.25 294 GLU A CA 1
ATOM 2287 C C . GLU A 1 294 ? 14.016 -2.573 -9.880 1.00 97.25 294 GLU A C 1
ATOM 2289 O O . GLU A 1 294 ? 14.549 -2.685 -10.974 1.00 97.25 294 GLU A O 1
ATOM 2294 N N . ARG A 1 295 ? 12.970 -1.765 -9.678 1.00 96.00 295 ARG A N 1
ATOM 2295 C CA . ARG A 1 295 ? 12.312 -0.972 -10.723 1.00 96.00 295 ARG A CA 1
ATOM 2296 C C . ARG A 1 295 ? 12.520 0.531 -10.599 1.00 96.00 295 ARG A C 1
ATOM 2298 O O . ARG A 1 295 ? 11.962 1.289 -11.396 1.00 96.00 295 ARG A O 1
ATOM 2305 N N . LEU A 1 296 ? 13.318 0.979 -9.635 1.00 95.62 296 LEU A N 1
ATOM 2306 C CA . LEU A 1 296 ? 13.636 2.393 -9.481 1.00 95.62 296 LEU A CA 1
ATOM 2307 C C . LEU A 1 296 ? 14.940 2.745 -10.209 1.00 95.62 296 LEU A C 1
ATOM 2309 O O . LEU A 1 296 ? 15.903 1.983 -10.135 1.00 95.62 296 LEU A O 1
ATOM 2313 N N . PRO A 1 297 ? 15.018 3.916 -10.868 1.00 94.06 297 PRO A N 1
ATOM 2314 C CA . PRO A 1 297 ? 16.268 4.400 -11.456 1.00 94.06 297 PRO A CA 1
ATOM 2315 C C . PRO A 1 297 ? 17.270 4.863 -10.389 1.00 94.06 297 PRO A C 1
ATOM 2317 O O . PRO A 1 297 ? 18.479 4.829 -10.608 1.00 94.06 297 PRO A O 1
ATOM 2320 N N . GLU A 1 298 ? 16.783 5.272 -9.218 1.00 94.88 298 GLU A N 1
ATOM 2321 C CA . GLU A 1 298 ? 17.600 5.752 -8.109 1.00 94.88 298 GLU A CA 1
ATOM 2322 C C . GLU A 1 298 ? 17.255 5.027 -6.811 1.00 94.88 298 GLU A C 1
ATOM 2324 O O . GLU A 1 298 ? 16.200 4.410 -6.670 1.00 94.88 298 GLU A O 1
ATOM 2329 N N . LYS A 1 299 ? 18.185 5.086 -5.856 1.00 96.12 299 LYS A N 1
ATOM 2330 C CA . LYS A 1 299 ? 17.945 4.578 -4.505 1.00 96.12 299 LYS A CA 1
ATOM 2331 C C . LYS A 1 299 ? 16.859 5.401 -3.822 1.00 96.12 299 LYS A C 1
ATOM 2333 O O . LYS A 1 299 ? 16.842 6.621 -3.968 1.00 96.12 299 LYS A O 1
ATOM 2338 N N . MET A 1 300 ? 16.061 4.745 -2.984 1.00 96.19 300 MET A N 1
ATOM 2339 C CA . MET A 1 300 ? 15.226 5.460 -2.027 1.00 96.19 300 MET A CA 1
ATOM 2340 C C . MET A 1 300 ? 16.131 6.230 -1.064 1.00 96.19 300 MET A C 1
ATOM 2342 O O . MET A 1 300 ? 17.024 5.654 -0.426 1.00 96.19 300 MET A O 1
ATOM 2346 N N . SER A 1 301 ? 15.893 7.529 -0.970 1.00 94.81 301 SER A N 1
ATOM 2347 C CA . SER A 1 301 ? 16.454 8.434 0.022 1.00 94.81 301 SER A CA 1
ATOM 2348 C C . SER A 1 301 ? 15.964 8.089 1.427 1.00 94.81 301 SER A C 1
ATOM 2350 O O . SER A 1 301 ? 14.987 7.362 1.616 1.00 94.81 301 SER A O 1
ATOM 2352 N N . ASP A 1 302 ? 16.619 8.643 2.445 1.00 95.25 302 ASP A N 1
ATOM 2353 C CA . ASP A 1 302 ? 16.194 8.415 3.825 1.00 95.25 302 ASP A CA 1
ATOM 2354 C C . ASP A 1 302 ? 14.787 8.963 4.086 1.00 95.25 302 ASP A C 1
ATOM 2356 O O . ASP A 1 302 ? 14.018 8.318 4.792 1.00 95.25 302 ASP A O 1
ATOM 2360 N N . ALA A 1 303 ? 14.402 10.083 3.467 1.00 93.62 303 ALA A N 1
ATOM 2361 C CA . ALA A 1 303 ? 13.046 10.618 3.582 1.00 93.62 303 ALA A CA 1
ATOM 2362 C C . ALA A 1 303 ? 11.996 9.651 3.004 1.00 93.62 303 ALA A C 1
ATOM 2364 O O . ALA A 1 303 ? 10.998 9.370 3.664 1.00 93.62 303 ALA A O 1
ATOM 2365 N N . GLU A 1 304 ? 12.250 9.071 1.826 1.00 95.12 304 GLU A N 1
ATOM 2366 C CA . GLU A 1 304 ? 11.356 8.078 1.208 1.00 95.12 304 GLU A CA 1
ATOM 2367 C C . GLU A 1 304 ? 11.246 6.801 2.053 1.00 95.12 304 GLU A C 1
ATOM 2369 O O . GLU A 1 304 ? 10.160 6.240 2.184 1.00 95.12 304 GLU A O 1
ATOM 2374 N N . LYS A 1 305 ? 12.342 6.346 2.680 1.00 96.56 305 LYS A N 1
ATOM 2375 C CA . LYS A 1 305 ? 12.316 5.186 3.593 1.00 96.56 305 LYS A CA 1
ATOM 2376 C C . LYS A 1 305 ? 11.449 5.442 4.827 1.00 96.56 305 LYS A C 1
ATOM 2378 O O . LYS A 1 305 ? 10.707 4.550 5.234 1.00 96.56 305 LYS A O 1
ATOM 2383 N N . HIS A 1 306 ? 11.540 6.637 5.417 1.00 95.50 306 HIS A N 1
ATOM 2384 C CA . HIS A 1 306 ? 10.712 7.014 6.567 1.00 95.50 306 HIS A CA 1
ATOM 2385 C C . HIS A 1 306 ? 9.240 7.148 6.161 1.00 95.50 306 HIS A C 1
ATOM 2387 O O . HIS A 1 306 ? 8.383 6.537 6.795 1.00 95.50 306 HIS A O 1
ATOM 2393 N N . ARG A 1 307 ? 8.941 7.828 5.045 1.00 94.75 307 ARG A N 1
ATOM 2394 C CA . ARG A 1 307 ? 7.568 7.909 4.524 1.00 94.75 307 ARG A CA 1
ATOM 2395 C C . ARG A 1 307 ? 6.987 6.543 4.191 1.00 94.75 307 ARG A C 1
ATOM 2397 O O . ARG A 1 307 ? 5.812 6.321 4.444 1.00 94.75 307 ARG A O 1
ATOM 2404 N N . LEU A 1 308 ? 7.779 5.609 3.660 1.00 96.56 308 LEU A N 1
ATOM 2405 C CA . LEU A 1 308 ? 7.316 4.242 3.424 1.00 96.56 308 LEU A CA 1
ATOM 2406 C C . LEU A 1 308 ? 6.830 3.582 4.723 1.00 96.56 308 LEU A C 1
ATOM 2408 O O . LEU A 1 308 ? 5.775 2.953 4.720 1.00 96.56 308 LEU A O 1
ATOM 2412 N N . GLN A 1 309 ? 7.564 3.741 5.828 1.00 96.50 309 GLN A N 1
ATOM 2413 C CA . GLN A 1 309 ? 7.135 3.242 7.137 1.00 96.50 309 GLN A CA 1
ATOM 2414 C C . GLN A 1 309 ? 5.791 3.857 7.556 1.00 96.50 309 GLN A C 1
ATOM 2416 O O . GLN A 1 309 ? 4.879 3.126 7.952 1.00 96.50 309 GLN A O 1
ATOM 2421 N N . ASP A 1 310 ? 5.649 5.174 7.405 1.00 96.12 310 ASP A N 1
ATOM 2422 C CA . ASP A 1 310 ? 4.412 5.894 7.720 1.00 96.12 310 ASP A CA 1
ATOM 2423 C C . ASP A 1 310 ? 3.251 5.433 6.819 1.00 96.12 310 ASP A C 1
ATOM 2425 O O . ASP A 1 310 ? 2.147 5.174 7.296 1.00 96.12 310 ASP A O 1
ATOM 2429 N N . TYR A 1 311 ? 3.488 5.221 5.523 1.00 95.56 311 TYR A N 1
ATOM 2430 C CA . TYR A 1 311 ? 2.467 4.741 4.590 1.00 95.56 311 TYR A CA 1
ATOM 2431 C C . TYR A 1 311 ? 2.023 3.298 4.850 1.00 95.56 311 TYR A C 1
ATOM 2433 O O . TYR A 1 311 ? 0.867 2.970 4.570 1.00 95.56 311 TYR A O 1
ATOM 2441 N N . ILE A 1 312 ? 2.881 2.438 5.414 1.00 96.81 312 ILE A N 1
ATOM 2442 C CA . ILE A 1 312 ? 2.460 1.110 5.896 1.00 96.81 312 ILE A CA 1
ATOM 2443 C C . ILE A 1 312 ? 1.423 1.278 7.009 1.00 96.81 312 ILE A C 1
ATOM 2445 O O . ILE A 1 312 ? 0.341 0.691 6.936 1.00 96.81 312 ILE A O 1
ATOM 2449 N N . GLN A 1 313 ? 1.717 2.114 8.010 1.00 97.38 313 GLN A N 1
ATOM 2450 C CA . GLN A 1 313 ? 0.791 2.377 9.114 1.00 97.38 313 GLN A CA 1
ATOM 2451 C C . GLN A 1 313 ? -0.490 3.062 8.629 1.00 97.38 313 GLN A C 1
ATOM 2453 O O . GLN A 1 313 ? -1.582 2.662 9.031 1.00 97.38 313 GLN A O 1
ATOM 2458 N N . LEU A 1 314 ? -0.387 4.014 7.696 1.00 95.50 314 LEU A N 1
ATOM 2459 C CA . LEU A 1 314 ? -1.546 4.663 7.084 1.00 95.50 314 LEU A CA 1
ATOM 2460 C C . LEU A 1 314 ? -2.434 3.650 6.353 1.00 95.50 314 LEU A C 1
ATOM 2462 O O . LEU A 1 314 ? -3.658 3.700 6.471 1.00 95.50 314 LEU A O 1
ATOM 2466 N N . GLY A 1 315 ? -1.842 2.686 5.645 1.00 93.19 315 GLY A N 1
ATOM 2467 C CA . GLY A 1 315 ? -2.571 1.574 5.035 1.00 93.19 315 GLY A CA 1
ATOM 2468 C C . GLY A 1 315 ? -3.334 0.724 6.062 1.00 93.19 315 GLY A C 1
ATOM 2469 O O . GLY A 1 315 ? -4.464 0.304 5.809 1.00 93.19 315 GLY A O 1
ATOM 2470 N N . ILE A 1 316 ? -2.780 0.512 7.254 1.00 95.56 316 ILE A N 1
ATOM 2471 C CA . ILE A 1 316 ? -3.458 -0.232 8.327 1.00 95.56 316 ILE A CA 1
ATOM 2472 C C . ILE A 1 316 ? -4.589 0.606 8.947 1.00 95.56 316 ILE A C 1
ATOM 2474 O O . ILE A 1 316 ? -5.716 0.125 9.079 1.00 95.56 316 ILE A O 1
ATOM 2478 N N . VAL A 1 317 ? -4.321 1.876 9.261 1.00 96.06 317 VAL A N 1
ATOM 2479 C CA . VAL A 1 317 ? -5.293 2.837 9.813 1.00 96.06 317 VAL A CA 1
ATOM 2480 C C . VAL A 1 317 ? -6.499 3.006 8.892 1.00 96.06 317 VAL A C 1
ATOM 2482 O O . VAL A 1 317 ? -7.646 2.920 9.330 1.00 96.06 317 VAL A O 1
ATOM 2485 N N . THR A 1 318 ? -6.255 3.198 7.598 1.00 91.31 318 THR A N 1
ATOM 2486 C CA . THR A 1 318 ? -7.328 3.282 6.602 1.00 91.31 318 THR A CA 1
ATOM 2487 C C . THR A 1 318 ? -8.114 1.970 6.553 1.00 91.31 318 THR A C 1
ATOM 2489 O O . THR A 1 318 ? -9.337 1.986 6.625 1.00 91.31 318 THR A O 1
ATOM 2492 N N . SER A 1 319 ? -7.463 0.806 6.575 1.00 90.50 319 SER A N 1
ATOM 2493 C CA . SER A 1 319 ? -8.185 -0.476 6.636 1.00 90.50 319 SER A CA 1
ATOM 2494 C C . SER A 1 319 ? -9.089 -0.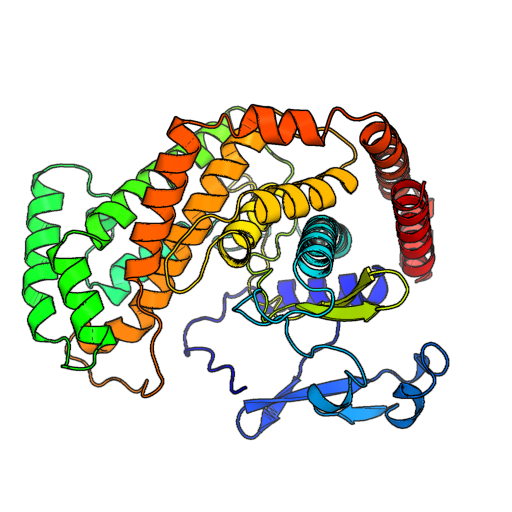612 7.872 1.00 90.50 319 SER A C 1
ATOM 2496 O O . SER A 1 319 ? -10.212 -1.102 7.738 1.00 90.50 319 SER A O 1
ATOM 2498 N N . TYR A 1 320 ? -8.669 -0.112 9.043 1.00 94.69 320 TYR A N 1
ATOM 2499 C CA . TYR A 1 320 ? -9.518 -0.049 10.242 1.00 94.69 320 TYR A CA 1
ATOM 2500 C C . TYR A 1 320 ? -10.784 0.778 10.007 1.00 94.69 320 TYR A C 1
ATOM 2502 O O . TYR A 1 320 ? -11.893 0.303 10.275 1.00 94.69 320 TYR A O 1
ATOM 2510 N N . LEU A 1 321 ? -10.631 2.006 9.501 1.00 92.38 321 LEU A N 1
ATOM 2511 C CA . LEU A 1 321 ? -11.754 2.917 9.259 1.00 92.38 321 LEU A CA 1
ATOM 2512 C C . LEU A 1 321 ? -12.735 2.307 8.251 1.00 92.38 321 LEU A C 1
ATOM 2514 O O . LEU A 1 321 ? -13.937 2.253 8.500 1.00 92.38 321 LEU A O 1
ATOM 2518 N N . TRP A 1 322 ? -12.220 1.737 7.161 1.00 86.19 322 TRP A N 1
ATOM 2519 C CA . TRP A 1 322 ? -13.045 1.079 6.150 1.00 86.19 322 TRP A CA 1
ATOM 2520 C C . TRP A 1 322 ? -13.762 -0.164 6.680 1.00 86.19 322 TRP A C 1
ATOM 2522 O O . TRP A 1 322 ? -14.944 -0.345 6.390 1.00 86.19 322 TRP A O 1
ATOM 2532 N N . ARG A 1 323 ? -13.103 -1.024 7.465 1.00 87.06 323 ARG A N 1
ATOM 2533 C CA . ARG A 1 323 ? -13.768 -2.205 8.046 1.00 87.06 323 ARG A CA 1
ATOM 2534 C C . ARG A 1 323 ? -14.819 -1.822 9.082 1.00 87.06 323 ARG A C 1
ATOM 2536 O O . ARG A 1 323 ? -15.869 -2.460 9.146 1.00 87.06 323 ARG A O 1
ATOM 2543 N N . SER A 1 324 ? -14.586 -0.744 9.826 1.00 90.31 324 SER A N 1
ATOM 2544 C CA . SER A 1 324 ? -15.569 -0.193 10.765 1.00 90.31 324 SER A CA 1
ATOM 2545 C C . SER A 1 324 ? -16.859 0.249 10.060 1.00 90.31 324 SER A C 1
ATOM 2547 O O . SER A 1 324 ? -17.944 0.091 10.620 1.00 90.31 324 SER A O 1
ATOM 2549 N N . SER A 1 325 ? -16.777 0.688 8.798 1.00 87.19 325 SER A N 1
ATOM 2550 C CA . SER A 1 325 ? -17.944 1.103 8.001 1.00 87.19 325 SER A CA 1
ATOM 2551 C C . SER A 1 325 ? -18.984 0.001 7.749 1.00 87.19 325 SER A C 1
ATOM 2553 O O . SER A 1 325 ? -20.156 0.298 7.486 1.00 87.19 325 SER A O 1
ATOM 2555 N N . TYR A 1 326 ? -18.597 -1.277 7.870 1.00 85.62 326 TYR A N 1
ATOM 2556 C CA . TYR A 1 326 ? -19.520 -2.421 7.802 1.00 85.62 326 TYR A CA 1
ATOM 2557 C C . TYR A 1 326 ? -20.378 -2.580 9.068 1.00 85.62 326 TYR A C 1
ATOM 2559 O O . TYR A 1 326 ? -21.366 -3.321 9.070 1.00 85.62 326 TYR A O 1
ATOM 2567 N N . LEU A 1 327 ? -19.993 -1.909 10.154 1.00 89.12 327 LEU A N 1
ATOM 2568 C CA . LEU A 1 327 ? -20.666 -1.912 11.454 1.00 89.12 327 LEU A CA 1
ATOM 2569 C C . LEU A 1 327 ? -21.300 -0.547 11.776 1.00 89.12 327 LEU A C 1
ATOM 2571 O O . LEU A 1 327 ? -21.993 -0.429 12.783 1.00 89.12 327 LEU A O 1
ATOM 2575 N N . ALA A 1 328 ? -21.100 0.465 10.925 1.00 89.69 328 ALA A N 1
ATOM 2576 C CA . ALA A 1 328 ? -21.516 1.846 11.163 1.00 89.69 328 ALA A CA 1
ATOM 2577 C C . ALA A 1 328 ? -23.032 2.020 11.319 1.00 89.69 328 ALA A C 1
ATOM 2579 O O . ALA A 1 328 ? -23.475 2.651 12.277 1.00 89.69 328 ALA A O 1
ATOM 2580 N N . ASP A 1 329 ? -23.838 1.429 10.428 1.00 89.44 329 ASP A N 1
ATOM 2581 C CA . ASP A 1 329 ? -25.302 1.536 10.516 1.00 89.44 329 ASP A CA 1
ATOM 2582 C C . ASP A 1 329 ? -25.807 0.956 11.842 1.00 89.44 329 ASP A C 1
ATOM 2584 O O . ASP A 1 329 ? -26.569 1.598 12.562 1.00 89.44 329 ASP A O 1
ATOM 2588 N N . GLU A 1 330 ? -25.288 -0.213 12.218 1.00 91.25 330 GLU A N 1
ATOM 2589 C CA . GLU A 1 330 ? -25.599 -0.877 13.481 1.00 91.25 330 GLU A CA 1
ATOM 2590 C C . GLU A 1 330 ? -25.164 -0.029 14.688 1.00 91.25 330 GLU A C 1
ATOM 2592 O O . GLU A 1 330 ? -25.953 0.187 15.603 1.00 91.25 330 GLU A O 1
ATOM 2597 N N . LEU A 1 331 ? -23.947 0.525 14.668 1.00 93.31 331 LEU A N 1
ATOM 2598 C CA . LEU A 1 331 ? -23.430 1.417 15.712 1.00 93.31 331 LEU A CA 1
ATOM 2599 C C . LEU A 1 331 ? -24.294 2.682 15.869 1.00 93.31 331 LEU A C 1
ATOM 2601 O O . LEU A 1 331 ? -24.494 3.178 16.978 1.00 93.31 331 LEU A O 1
ATOM 2605 N N . GLN A 1 332 ? -24.862 3.182 14.774 1.00 93.19 332 GLN A N 1
ATOM 2606 C CA . GLN A 1 332 ? -25.763 4.336 14.753 1.00 93.19 332 GLN A CA 1
ATOM 2607 C C . GLN A 1 332 ? -27.226 3.984 15.072 1.00 93.19 332 GLN A C 1
ATOM 2609 O O . GLN A 1 332 ? -28.086 4.865 15.044 1.00 93.19 332 GLN A O 1
ATOM 2614 N N . GLY A 1 333 ? -27.536 2.717 15.370 1.00 91.75 333 GLY A N 1
ATOM 2615 C CA . GLY A 1 333 ? -28.900 2.261 15.654 1.00 91.75 333 GLY A CA 1
ATOM 2616 C C . GLY A 1 333 ? -29.804 2.204 14.420 1.00 91.75 333 GLY A C 1
ATOM 2617 O O . GLY A 1 333 ? -31.031 2.195 14.549 1.00 91.75 333 GLY A O 1
ATOM 2618 N N . LYS A 1 334 ? -29.217 2.183 13.221 1.00 89.88 334 LYS A N 1
ATOM 2619 C CA . LYS A 1 334 ? -29.913 2.027 11.943 1.00 89.88 334 LYS A CA 1
ATOM 2620 C C . LYS A 1 334 ? -29.994 0.540 11.563 1.00 89.88 334 LYS A C 1
ATOM 2622 O O . LYS A 1 334 ? -29.122 -0.245 11.941 1.00 89.88 334 LYS A O 1
ATOM 2627 N N . PRO A 1 335 ? -31.028 0.124 10.811 1.00 81.00 335 PRO A N 1
ATOM 2628 C CA . PRO A 1 335 ? -31.054 -1.204 10.209 1.00 81.00 335 PRO A CA 1
ATOM 2629 C C . PRO A 1 335 ? -29.825 -1.407 9.315 1.00 81.00 335 PRO A C 1
ATOM 2631 O O . PRO A 1 335 ? -29.500 -0.530 8.520 1.00 81.00 335 PRO A O 1
ATOM 2634 N N . THR A 1 336 ? -29.156 -2.555 9.443 1.00 72.31 336 THR A N 1
ATOM 2635 C CA . THR A 1 336 ? -28.079 -2.945 8.524 1.00 72.31 336 THR A CA 1
ATOM 2636 C C . THR A 1 336 ? -28.662 -3.695 7.333 1.00 72.31 336 THR A C 1
ATOM 2638 O O . THR A 1 336 ? -29.376 -4.681 7.516 1.00 72.31 336 THR A O 1
ATOM 2641 N N . ASP A 1 337 ? -28.304 -3.264 6.127 1.00 66.81 337 ASP A N 1
ATOM 2642 C CA . ASP A 1 337 ? -28.566 -4.009 4.888 1.00 66.81 337 ASP A CA 1
ATOM 2643 C C . ASP A 1 337 ? -27.432 -5.009 4.571 1.00 66.81 337 ASP A C 1
ATOM 2645 O O . ASP A 1 337 ? -27.496 -5.775 3.607 1.00 66.81 337 ASP A O 1
ATOM 2649 N N . ILE A 1 338 ? -26.365 -5.011 5.382 1.00 65.00 338 ILE A N 1
ATOM 2650 C CA . ILE A 1 338 ? -25.194 -5.875 5.221 1.00 65.00 338 ILE A CA 1
ATOM 2651 C C . ILE A 1 338 ? -25.356 -7.099 6.125 1.00 65.00 338 ILE A C 1
ATOM 2653 O O . ILE A 1 338 ? -25.269 -7.004 7.350 1.00 65.00 338 ILE A O 1
ATOM 2657 N N . HIS A 1 339 ? -25.577 -8.258 5.501 1.00 62.72 339 HIS A N 1
ATOM 2658 C CA . HIS A 1 339 ? -25.785 -9.551 6.171 1.00 62.72 339 HIS A CA 1
ATOM 2659 C C . HIS A 1 339 ? -24.656 -10.568 5.915 1.00 62.72 339 HIS A C 1
ATOM 2661 O O . HIS A 1 339 ? -24.833 -11.764 6.138 1.00 62.72 339 HIS A O 1
ATOM 2667 N N . LEU A 1 340 ? -23.511 -10.108 5.406 1.00 61.91 340 LEU A N 1
ATOM 2668 C CA . LEU A 1 340 ? -22.324 -10.934 5.173 1.00 61.91 340 LEU A CA 1
ATOM 2669 C C . LEU A 1 340 ? -21.452 -11.012 6.432 1.00 61.91 340 LEU A C 1
ATOM 2671 O O . LEU A 1 340 ? -21.594 -10.189 7.335 1.00 61.91 340 LEU A O 1
ATOM 2675 N N . ALA A 1 341 ? -20.535 -11.984 6.478 1.00 67.31 341 ALA A N 1
ATOM 2676 C CA . ALA A 1 341 ? -19.471 -12.001 7.480 1.00 67.31 341 ALA A CA 1
ATOM 2677 C C . ALA A 1 341 ? -18.661 -10.700 7.376 1.00 67.31 341 ALA A C 1
ATOM 2679 O O . ALA A 1 341 ? -18.276 -10.290 6.278 1.00 67.31 341 ALA A O 1
ATOM 2680 N N . ARG A 1 342 ? -18.452 -10.027 8.511 1.00 74.94 342 ARG A N 1
ATOM 2681 C CA . ARG A 1 342 ? -17.795 -8.716 8.566 1.00 74.94 342 ARG A CA 1
ATOM 2682 C C . ARG A 1 342 ? -16.409 -8.885 9.181 1.00 74.94 342 ARG A C 1
ATOM 2684 O O . ARG A 1 342 ? -16.314 -9.407 10.286 1.00 74.94 342 ARG A O 1
ATOM 2691 N N . PRO A 1 343 ? -15.334 -8.454 8.514 1.00 75.12 343 PRO A N 1
ATOM 2692 C CA . PRO A 1 343 ? -14.008 -8.518 9.110 1.00 75.12 343 PRO A CA 1
ATOM 2693 C C . PRO A 1 343 ? -13.951 -7.695 10.403 1.00 75.12 343 PRO A C 1
ATOM 2695 O O . PRO A 1 343 ? -14.401 -6.548 10.415 1.00 75.12 343 PRO A O 1
ATOM 2698 N N . ASP A 1 344 ? -13.390 -8.260 11.473 1.00 82.81 344 ASP A N 1
ATOM 2699 C CA . ASP A 1 344 ? -13.184 -7.532 12.727 1.00 82.81 344 ASP A CA 1
ATOM 2700 C C . ASP A 1 344 ? -12.165 -6.396 12.502 1.00 82.81 344 ASP A C 1
ATOM 2702 O O . ASP A 1 344 ? -11.016 -6.676 12.141 1.00 82.81 344 ASP A O 1
ATOM 2706 N N . PRO A 1 345 ? -12.537 -5.114 12.678 1.00 89.69 345 PRO A N 1
ATOM 2707 C CA . PRO A 1 345 ? -11.601 -4.010 12.503 1.00 89.69 345 PRO A CA 1
ATOM 2708 C C . PRO A 1 345 ? -10.490 -4.010 13.564 1.00 89.69 345 PRO A C 1
ATOM 2710 O O . PRO A 1 345 ? -9.395 -3.527 13.273 1.00 89.69 345 PRO A O 1
ATOM 2713 N N . SER A 1 346 ? -10.707 -4.582 14.756 1.00 91.00 346 SER A N 1
ATOM 2714 C CA . SER A 1 346 ? -9.730 -4.548 15.858 1.00 91.00 346 SER A CA 1
ATOM 2715 C C . SER A 1 346 ? -8.406 -5.250 15.533 1.00 91.00 346 SER A C 1
ATOM 2717 O O . SER A 1 346 ? -7.380 -4.911 16.126 1.00 91.00 346 SER A O 1
ATOM 2719 N N . VAL A 1 347 ? -8.368 -6.144 14.535 1.00 91.56 347 VAL A N 1
ATOM 2720 C CA . VAL A 1 347 ? -7.105 -6.737 14.056 1.00 91.56 347 VAL A CA 1
ATOM 2721 C C . VAL A 1 347 ? -6.100 -5.674 13.598 1.00 91.56 347 VAL A C 1
ATOM 2723 O O . VAL A 1 347 ? -4.900 -5.830 13.802 1.00 91.56 347 VAL A O 1
ATOM 2726 N N . HIS A 1 348 ? -6.563 -4.543 13.059 1.00 95.31 348 HIS A N 1
ATOM 2727 C CA . HIS A 1 348 ? -5.684 -3.474 12.583 1.00 95.31 348 HIS A CA 1
ATOM 2728 C C . HIS A 1 348 ? -4.998 -2.708 13.722 1.00 95.31 348 HIS A C 1
ATOM 2730 O O . HIS A 1 348 ? -3.870 -2.246 13.560 1.00 95.31 348 HIS A O 1
ATOM 2736 N N . VAL A 1 349 ? -5.613 -2.639 14.907 1.00 96.94 349 VAL A N 1
ATOM 2737 C CA . VAL A 1 349 ? -4.936 -2.118 16.107 1.00 96.94 349 VAL A CA 1
ATOM 2738 C C . VAL A 1 349 ? -3.810 -3.062 16.526 1.00 96.94 349 VAL A C 1
ATOM 2740 O O . VAL A 1 349 ? -2.714 -2.611 16.867 1.00 96.94 349 VAL A O 1
ATOM 2743 N N . THR A 1 350 ? -4.048 -4.373 16.455 1.00 95.81 350 THR A N 1
ATOM 2744 C CA . THR A 1 350 ? -3.014 -5.386 16.700 1.00 95.81 350 THR A CA 1
ATOM 2745 C C . THR A 1 350 ? -1.875 -5.279 15.687 1.00 95.81 350 THR A C 1
ATOM 2747 O O . THR A 1 350 ? -0.718 -5.267 16.100 1.00 95.81 350 THR A O 1
ATOM 2750 N N . GLN A 1 351 ? -2.174 -5.108 14.396 1.00 97.31 351 GLN A N 1
ATOM 2751 C CA . GLN A 1 351 ? -1.165 -4.933 13.343 1.00 97.31 351 GLN A CA 1
ATOM 2752 C C . GLN A 1 351 ? -0.254 -3.725 13.599 1.00 97.31 351 GLN A C 1
ATOM 2754 O O . GLN A 1 351 ? 0.965 -3.875 13.532 1.00 97.31 351 GLN A O 1
ATOM 2759 N N . ILE A 1 352 ? -0.809 -2.559 13.963 1.00 98.12 352 ILE A N 1
ATOM 2760 C CA . ILE A 1 352 ? 0.002 -1.376 14.315 1.00 98.12 352 ILE A CA 1
ATOM 2761 C C . ILE A 1 352 ? 0.911 -1.695 15.505 1.00 98.12 352 ILE A C 1
ATOM 2763 O O . ILE A 1 352 ? 2.120 -1.501 15.427 1.00 98.12 352 ILE A O 1
ATOM 2767 N N . ARG A 1 353 ? 0.362 -2.264 16.587 1.00 97.56 353 ARG A N 1
ATOM 2768 C CA . ARG A 1 353 ? 1.142 -2.587 17.795 1.00 97.56 353 ARG A CA 1
ATOM 2769 C C . ARG A 1 353 ? 2.257 -3.597 17.529 1.00 97.56 353 ARG A C 1
ATOM 2771 O O . ARG A 1 353 ? 3.353 -3.453 18.069 1.00 97.56 353 ARG A O 1
ATOM 2778 N N . LEU A 1 354 ? 1.988 -4.633 16.736 1.00 97.38 354 LEU A N 1
ATOM 2779 C CA . LEU A 1 354 ? 2.983 -5.647 16.391 1.00 97.38 354 LEU A CA 1
ATOM 2780 C C . LEU A 1 354 ? 4.047 -5.089 15.446 1.00 97.38 354 LEU A C 1
ATOM 2782 O O . LEU A 1 354 ? 5.222 -5.430 15.602 1.00 97.38 354 LEU A O 1
ATOM 2786 N N . PHE A 1 355 ? 3.670 -4.193 14.533 1.00 98.06 355 PHE A N 1
ATOM 2787 C CA . PHE A 1 355 ? 4.625 -3.487 13.688 1.00 98.06 355 PHE A CA 1
ATOM 2788 C C . PHE A 1 355 ? 5.521 -2.554 14.508 1.00 98.06 355 PHE A C 1
ATOM 2790 O O . PHE A 1 355 ? 6.740 -2.665 14.413 1.00 98.06 355 PHE A O 1
ATOM 2797 N N . ASP A 1 356 ? 4.956 -1.725 15.389 1.00 97.31 356 ASP A N 1
ATOM 2798 C CA . ASP A 1 356 ? 5.713 -0.842 16.288 1.00 97.31 356 ASP A CA 1
ATOM 2799 C C . ASP A 1 356 ? 6.662 -1.630 17.198 1.00 97.31 356 ASP A C 1
ATOM 2801 O O . ASP A 1 356 ? 7.830 -1.274 17.376 1.00 97.31 356 ASP A O 1
ATOM 2805 N N . ASN A 1 357 ? 6.191 -2.752 17.749 1.00 97.25 357 ASN A N 1
ATOM 2806 C CA . ASN A 1 357 ? 7.030 -3.639 18.546 1.00 97.25 357 ASN A CA 1
ATOM 2807 C C . ASN A 1 357 ? 8.187 -4.214 17.717 1.00 97.25 357 ASN A C 1
ATOM 2809 O O . ASN A 1 357 ? 9.323 -4.256 18.188 1.00 97.25 357 ASN A O 1
ATOM 2813 N N . TRP A 1 358 ? 7.933 -4.621 16.473 1.00 97.00 358 TRP A N 1
ATOM 2814 C CA . TRP A 1 358 ? 8.989 -5.086 15.580 1.00 97.00 358 TRP A CA 1
ATOM 2815 C C . TRP A 1 358 ? 9.991 -3.966 15.248 1.00 97.00 358 TRP A C 1
ATOM 2817 O O . TRP A 1 358 ? 11.201 -4.200 15.327 1.00 97.00 358 TRP A O 1
ATOM 2827 N N . LEU A 1 359 ? 9.517 -2.745 14.977 1.00 96.31 359 LEU A N 1
ATOM 2828 C CA . LEU A 1 359 ? 10.344 -1.557 14.721 1.00 96.31 359 LEU A CA 1
ATOM 2829 C C . LEU A 1 359 ? 11.215 -1.171 15.927 1.00 96.31 359 LEU A C 1
ATOM 2831 O O . LEU A 1 359 ? 12.339 -0.709 15.752 1.00 96.31 359 LEU A O 1
ATOM 2835 N N . SER A 1 360 ? 10.763 -1.437 17.157 1.00 95.94 360 SER A N 1
ATOM 2836 C CA . SER A 1 360 ? 11.555 -1.169 18.372 1.00 95.94 360 SER A CA 1
ATOM 2837 C C . SER A 1 360 ? 12.894 -1.921 18.417 1.00 95.94 360 SER A C 1
ATOM 2839 O O . SER A 1 360 ? 13.826 -1.502 19.103 1.00 95.94 360 SER A O 1
ATOM 2841 N N . SER A 1 361 ? 12.988 -3.038 17.690 1.00 94.25 361 SER A N 1
ATOM 2842 C CA . SER A 1 361 ? 14.161 -3.918 17.651 1.00 94.25 361 SER A CA 1
ATOM 2843 C C . SER A 1 361 ? 14.808 -4.003 16.265 1.00 94.25 361 SER A C 1
ATOM 2845 O O . SER A 1 361 ? 15.841 -4.655 16.120 1.00 94.25 361 SER A O 1
ATOM 2847 N N . ASN A 1 362 ? 14.224 -3.369 15.243 1.00 94.94 362 ASN A N 1
ATOM 2848 C CA . ASN A 1 362 ? 14.680 -3.444 13.858 1.00 94.94 362 ASN A CA 1
ATOM 2849 C C . ASN A 1 362 ? 14.651 -2.055 13.218 1.00 94.94 362 ASN A C 1
ATOM 2851 O O . ASN A 1 362 ? 13.601 -1.426 13.131 1.00 94.94 362 ASN A O 1
ATOM 2855 N N . GLN A 1 363 ? 15.792 -1.599 12.705 1.00 93.75 363 GLN A N 1
ATOM 2856 C CA . GLN A 1 363 ? 15.864 -0.346 11.957 1.00 93.75 363 GLN A CA 1
ATOM 2857 C C . GLN A 1 363 ? 15.324 -0.561 10.537 1.00 93.75 363 GLN A C 1
ATOM 2859 O O . GLN A 1 363 ? 15.972 -1.199 9.705 1.00 93.75 363 GLN A O 1
ATOM 2864 N N . PHE A 1 364 ? 14.126 -0.041 10.253 1.00 94.38 364 PHE A N 1
ATOM 2865 C CA . PHE A 1 364 ? 13.476 -0.207 8.947 1.00 94.38 364 PHE A CA 1
ATOM 2866 C C . PHE A 1 364 ? 14.330 0.358 7.803 1.00 94.38 364 PHE A C 1
ATOM 2868 O O . PHE A 1 364 ? 14.521 -0.307 6.783 1.00 94.38 364 PHE A O 1
ATOM 2875 N N . ALA A 1 365 ? 14.921 1.540 8.003 1.00 95.31 365 ALA A N 1
ATOM 2876 C CA . ALA A 1 365 ? 15.787 2.184 7.019 1.00 95.31 365 ALA A CA 1
ATOM 2877 C C . ALA A 1 365 ? 17.022 1.337 6.660 1.00 95.31 365 ALA A C 1
ATOM 2879 O O . ALA A 1 365 ? 17.370 1.254 5.482 1.00 95.31 365 ALA A O 1
ATOM 2880 N N . ASP A 1 366 ? 17.637 0.657 7.635 1.00 96.00 366 ASP A N 1
ATOM 2881 C CA . ASP A 1 366 ? 18.796 -0.218 7.406 1.00 96.00 366 ASP A CA 1
ATOM 2882 C C . ASP A 1 366 ? 18.422 -1.441 6.564 1.00 96.00 366 ASP A C 1
ATOM 2884 O O . ASP A 1 366 ? 19.202 -1.894 5.724 1.00 96.00 366 ASP A O 1
ATOM 2888 N N . ILE A 1 367 ? 17.209 -1.969 6.749 1.00 96.00 367 ILE A N 1
ATOM 2889 C CA . ILE A 1 367 ? 16.704 -3.087 5.949 1.00 96.00 367 ILE A CA 1
ATOM 2890 C C . ILE A 1 367 ? 16.533 -2.650 4.496 1.00 96.00 367 ILE A C 1
ATOM 2892 O O . ILE A 1 367 ? 17.054 -3.325 3.608 1.00 96.00 367 ILE A O 1
ATOM 2896 N N . VAL A 1 368 ? 15.871 -1.515 4.245 1.00 97.88 368 VAL A N 1
ATOM 2897 C CA . VAL A 1 368 ? 15.723 -0.982 2.880 1.00 97.88 368 VAL A CA 1
ATOM 2898 C C . VAL A 1 368 ? 17.094 -0.690 2.268 1.00 97.88 368 VAL A C 1
ATOM 2900 O O . VAL A 1 368 ? 17.353 -1.086 1.131 1.00 97.88 368 VAL A O 1
ATOM 2903 N N . GLU A 1 369 ? 18.009 -0.083 3.032 1.00 97.88 369 GLU A N 1
ATOM 2904 C CA . GLU A 1 369 ? 19.369 0.207 2.571 1.00 97.88 369 GLU A CA 1
ATOM 2905 C C . GLU A 1 369 ? 20.127 -1.070 2.189 1.00 97.88 369 GLU A C 1
ATOM 2907 O O . GLU A 1 369 ? 20.748 -1.124 1.127 1.00 97.88 369 GLU A O 1
ATOM 2912 N N . SER A 1 370 ? 20.022 -2.125 3.000 1.00 97.31 370 SER A N 1
ATOM 2913 C CA . SER A 1 370 ? 20.666 -3.413 2.725 1.00 97.31 370 SER A CA 1
ATOM 2914 C C . SER A 1 370 ? 20.156 -4.071 1.439 1.00 97.31 370 SER A C 1
ATOM 2916 O O . SER A 1 370 ? 20.941 -4.683 0.716 1.00 97.31 370 SER A O 1
ATOM 2918 N N . LEU A 1 371 ? 18.867 -3.907 1.117 1.00 97.69 371 LEU A N 1
ATOM 2919 C CA . LEU A 1 371 ? 18.271 -4.429 -0.114 1.00 97.69 371 LEU A CA 1
ATOM 2920 C C . LEU A 1 371 ? 18.759 -3.655 -1.346 1.00 97.69 371 LEU A C 1
ATOM 2922 O O . LEU A 1 371 ? 19.058 -4.268 -2.373 1.00 97.69 371 LEU A O 1
ATOM 2926 N N . GLN A 1 372 ? 18.877 -2.324 -1.251 1.00 97.19 372 GLN A N 1
ATOM 2927 C CA . GLN A 1 372 ? 19.253 -1.484 -2.395 1.00 97.19 372 GLN A CA 1
ATOM 2928 C C . GLN A 1 372 ? 20.765 -1.339 -2.630 1.00 97.19 372 GLN A C 1
ATOM 2930 O O . GLN A 1 372 ? 21.178 -0.879 -3.700 1.00 97.19 372 GLN A O 1
ATOM 2935 N N . SER A 1 373 ? 21.596 -1.734 -1.660 1.00 96.38 373 SER A N 1
ATOM 2936 C CA . SER A 1 373 ? 23.065 -1.637 -1.700 1.00 96.38 373 SER A CA 1
ATOM 2937 C C . SER A 1 373 ? 23.764 -2.941 -2.100 1.00 96.38 373 SER A C 1
ATOM 2939 O O . SER A 1 373 ? 24.820 -3.286 -1.569 1.00 96.38 373 SER A O 1
ATOM 2941 N N . THR A 1 374 ? 23.193 -3.664 -3.064 1.00 95.94 374 THR A N 1
ATOM 2942 C CA . THR A 1 374 ? 23.799 -4.871 -3.645 1.00 95.94 374 THR A CA 1
ATOM 2943 C C . THR A 1 374 ? 24.296 -4.617 -5.076 1.00 95.94 374 THR A C 1
ATOM 2945 O O . THR A 1 374 ? 23.678 -3.829 -5.797 1.00 95.94 374 THR A O 1
ATOM 2948 N N . PRO A 1 375 ? 25.350 -5.322 -5.543 1.00 95.62 375 PRO A N 1
ATOM 2949 C CA . PRO A 1 375 ? 25.808 -5.216 -6.933 1.00 95.62 375 PRO A CA 1
ATOM 2950 C C . PRO A 1 375 ? 24.741 -5.607 -7.966 1.00 95.62 375 PRO A C 1
ATOM 2952 O O . PRO A 1 375 ? 24.733 -5.103 -9.084 1.00 95.62 375 PRO A O 1
ATOM 2955 N N . GLN A 1 376 ? 23.827 -6.514 -7.606 1.00 95.50 376 GLN A N 1
ATOM 2956 C CA . GLN A 1 376 ? 22.688 -6.871 -8.456 1.00 95.50 376 GLN A CA 1
ATOM 2957 C C . GLN A 1 376 ? 21.732 -5.683 -8.611 1.00 95.50 376 GLN A C 1
ATOM 2959 O O . GLN A 1 376 ? 21.312 -5.385 -9.727 1.00 95.50 376 GLN A O 1
ATOM 2964 N N . MET A 1 377 ? 21.456 -4.951 -7.526 1.00 97.00 377 MET A N 1
ATOM 2965 C CA . MET A 1 377 ? 20.609 -3.760 -7.583 1.00 97.00 377 MET A CA 1
ATOM 2966 C C . MET A 1 377 ? 21.242 -2.613 -8.381 1.00 97.00 377 MET A C 1
ATOM 2968 O O . MET A 1 377 ? 20.519 -1.855 -9.019 1.00 97.00 377 MET A O 1
ATOM 2972 N N . ASP A 1 378 ? 22.575 -2.491 -8.398 1.00 96.75 378 ASP A N 1
ATOM 2973 C CA . ASP A 1 378 ? 23.256 -1.539 -9.292 1.00 96.75 378 ASP A CA 1
ATOM 2974 C C . ASP A 1 378 ? 22.926 -1.830 -10.767 1.00 96.75 378 ASP A C 1
ATOM 2976 O O . ASP A 1 378 ? 22.549 -0.919 -11.498 1.00 96.75 378 ASP A O 1
ATOM 2980 N N . ARG A 1 379 ? 22.954 -3.107 -11.179 1.00 97.44 379 ARG A N 1
ATOM 2981 C CA . ARG A 1 379 ? 22.609 -3.518 -12.554 1.00 97.44 379 ARG A CA 1
ATOM 2982 C C . ARG A 1 379 ? 21.144 -3.244 -12.902 1.00 97.44 379 ARG A C 1
ATOM 2984 O O . ARG A 1 379 ? 20.855 -2.852 -14.028 1.00 97.44 379 ARG A O 1
ATOM 2991 N N . HIS A 1 380 ? 20.222 -3.448 -11.959 1.00 97.75 380 HIS A N 1
ATOM 2992 C CA . HIS A 1 380 ? 18.815 -3.088 -12.160 1.00 97.75 380 HIS A CA 1
ATOM 2993 C C . HIS A 1 380 ? 18.643 -1.578 -12.342 1.00 97.75 380 HIS A C 1
ATOM 2995 O O . HIS A 1 380 ? 17.950 -1.149 -13.261 1.00 97.75 380 HIS A O 1
ATOM 3001 N N . ARG A 1 381 ? 19.328 -0.774 -11.520 1.00 97.25 381 ARG A N 1
ATOM 3002 C CA . ARG A 1 381 ? 19.303 0.690 -11.627 1.00 97.25 381 ARG A CA 1
ATOM 3003 C C . ARG A 1 381 ? 19.850 1.186 -12.961 1.00 97.25 381 ARG A C 1
ATOM 3005 O O . ARG A 1 381 ? 19.301 2.136 -13.505 1.00 97.25 381 ARG A O 1
ATOM 3012 N N . ASP A 1 382 ? 20.876 0.545 -13.515 1.00 97.50 382 ASP A N 1
ATOM 3013 C CA . ASP A 1 382 ? 21.402 0.916 -14.833 1.00 97.50 382 ASP A CA 1
ATOM 3014 C C . ASP A 1 382 ? 20.343 0.749 -15.938 1.00 97.50 382 ASP A C 1
ATOM 3016 O O . ASP A 1 382 ? 20.136 1.676 -16.722 1.00 97.50 382 ASP A O 1
ATOM 3020 N N . ILE A 1 383 ? 19.594 -0.364 -15.936 1.00 97.31 383 ILE A N 1
ATOM 3021 C CA . ILE A 1 383 ? 18.466 -0.570 -16.865 1.00 97.31 383 ILE A CA 1
ATOM 3022 C C . ILE A 1 383 ? 17.405 0.519 -16.670 1.00 97.31 383 ILE A C 1
ATOM 3024 O O . ILE A 1 383 ? 16.927 1.116 -17.636 1.00 97.31 383 ILE A O 1
ATOM 3028 N N . GLU A 1 384 ? 17.036 0.803 -15.422 1.00 96.38 384 GLU A N 1
ATOM 3029 C CA . GLU A 1 384 ? 15.950 1.739 -15.127 1.00 96.38 384 GL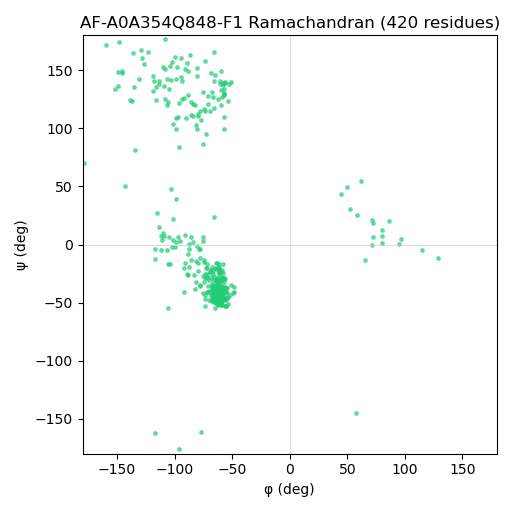U A CA 1
ATOM 3030 C C . GLU A 1 384 ? 16.331 3.203 -15.397 1.00 96.38 384 GLU A C 1
ATOM 3032 O O . GLU A 1 384 ? 15.479 4.000 -15.798 1.00 96.38 384 GLU A O 1
ATOM 3037 N N . ARG A 1 385 ? 17.613 3.566 -15.275 1.00 96.31 385 ARG A N 1
ATOM 3038 C CA . ARG A 1 385 ? 18.134 4.872 -15.712 1.00 96.31 385 ARG A CA 1
ATOM 3039 C C . ARG A 1 385 ? 18.089 5.021 -17.226 1.00 96.31 385 ARG A C 1
ATOM 3041 O O . ARG A 1 385 ? 17.669 6.070 -17.712 1.00 96.31 385 ARG A O 1
ATOM 3048 N N . GLU A 1 386 ? 18.476 3.992 -17.977 1.00 95.62 386 GLU A N 1
ATOM 3049 C CA . GLU A 1 386 ? 18.343 3.999 -19.439 1.00 95.62 386 GLU A CA 1
ATOM 3050 C C . GLU A 1 386 ? 16.873 4.116 -19.863 1.00 95.62 386 GLU A C 1
ATOM 3052 O O . GLU A 1 386 ? 16.545 4.927 -20.733 1.00 95.62 386 GLU A O 1
ATOM 3057 N N . ALA A 1 387 ? 15.970 3.394 -19.194 1.00 92.81 387 ALA A N 1
ATOM 3058 C CA . ALA A 1 387 ? 14.532 3.494 -19.426 1.00 92.81 387 ALA A CA 1
ATOM 3059 C C . ALA A 1 387 ? 13.982 4.900 -19.122 1.00 92.81 387 ALA A C 1
ATOM 3061 O O . ALA A 1 387 ? 13.157 5.427 -19.876 1.00 92.81 387 ALA A O 1
ATOM 3062 N N . ALA A 1 388 ? 14.455 5.540 -18.049 1.00 91.12 388 ALA A N 1
ATOM 3063 C CA . ALA A 1 388 ? 14.089 6.914 -17.706 1.00 91.12 388 ALA A CA 1
ATOM 3064 C C . ALA A 1 388 ? 14.600 7.931 -18.743 1.00 91.12 388 ALA A C 1
ATOM 3066 O O . ALA A 1 388 ? 13.886 8.875 -19.086 1.00 91.12 388 ALA A O 1
ATOM 3067 N N . LEU A 1 389 ? 15.807 7.741 -19.287 1.00 92.88 389 LEU A N 1
ATOM 3068 C CA . LEU A 1 389 ? 16.331 8.575 -20.374 1.00 92.88 389 LEU A CA 1
ATOM 3069 C C . LEU A 1 389 ? 15.524 8.393 -21.663 1.00 92.88 389 LEU A C 1
ATOM 3071 O O . LEU A 1 389 ? 15.162 9.383 -22.299 1.00 92.88 389 LEU A O 1
ATOM 3075 N N . PHE A 1 390 ? 15.198 7.148 -22.019 1.00 92.69 390 PHE A N 1
ATOM 3076 C CA . PHE A 1 390 ? 14.373 6.834 -23.183 1.00 92.69 390 PHE A CA 1
ATOM 3077 C C . PHE A 1 390 ? 13.005 7.523 -23.112 1.00 92.69 390 PHE A C 1
ATOM 3079 O O . PHE A 1 390 ? 12.605 8.163 -24.082 1.00 92.69 390 PHE A O 1
ATOM 3086 N N . ARG A 1 391 ? 12.327 7.491 -21.959 1.00 87.06 391 ARG A N 1
ATOM 3087 C CA . ARG A 1 391 ? 11.022 8.157 -21.752 1.00 87.06 391 ARG A CA 1
ATOM 3088 C C . ARG A 1 391 ? 11.027 9.657 -22.017 1.00 87.06 391 ARG A C 1
ATOM 3090 O O . ARG A 1 391 ? 10.014 10.213 -22.416 1.00 87.06 391 ARG A O 1
ATOM 3097 N N . ASN A 1 392 ? 12.169 10.305 -21.820 1.00 86.19 392 ASN A N 1
ATOM 3098 C CA . ASN A 1 392 ? 12.334 11.734 -22.065 1.00 86.19 392 ASN A CA 1
ATOM 3099 C C . ASN A 1 392 ? 12.805 12.047 -23.500 1.00 86.19 392 ASN A C 1
ATOM 3101 O O . ASN A 1 392 ? 13.158 13.189 -23.797 1.00 86.19 392 ASN A O 1
ATOM 3105 N N . SER A 1 393 ? 12.852 11.051 -24.391 1.00 91.25 393 SER A N 1
ATOM 3106 C CA . SER A 1 393 ? 13.377 11.185 -25.752 1.00 91.25 393 SER A CA 1
ATOM 3107 C C . SER A 1 393 ? 12.270 11.288 -26.815 1.00 91.25 393 SER A C 1
ATOM 3109 O O . SER A 1 393 ? 11.164 10.796 -26.598 1.00 91.25 393 SER A O 1
ATOM 3111 N N . PRO A 1 394 ? 12.556 11.863 -28.001 1.00 91.56 394 PRO A N 1
ATOM 3112 C CA . PRO A 1 394 ? 11.633 11.830 -29.140 1.00 91.56 394 PRO A CA 1
ATOM 3113 C C . PRO A 1 394 ? 11.209 10.410 -29.549 1.00 91.56 394 PRO A C 1
ATOM 3115 O O . PRO A 1 394 ? 10.040 10.193 -29.847 1.00 91.56 394 PRO A O 1
ATOM 3118 N N . ASP A 1 395 ? 12.130 9.440 -29.474 1.00 92.12 395 ASP A N 1
ATOM 3119 C CA . ASP A 1 395 ? 11.874 8.035 -29.836 1.00 92.12 395 ASP A CA 1
ATOM 3120 C C . ASP A 1 395 ? 10.776 7.404 -28.964 1.00 92.12 395 ASP A C 1
ATOM 3122 O O . ASP A 1 395 ? 10.001 6.577 -29.439 1.00 92.12 395 ASP A O 1
ATOM 3126 N N . TYR A 1 396 ? 10.639 7.829 -27.702 1.00 89.69 396 TYR A N 1
ATOM 3127 C CA . TYR A 1 396 ? 9.521 7.400 -26.859 1.00 89.69 396 TYR A CA 1
ATOM 3128 C C . TYR A 1 396 ? 8.173 7.869 -27.409 1.00 89.69 396 TYR A C 1
ATOM 3130 O O . TYR A 1 396 ? 7.239 7.070 -27.490 1.00 89.69 396 TYR A O 1
ATOM 3138 N N . PHE A 1 397 ? 8.065 9.134 -27.819 1.00 85.44 397 PHE A N 1
ATOM 3139 C CA . PHE A 1 397 ? 6.821 9.678 -28.366 1.00 85.44 397 PHE A CA 1
ATOM 3140 C C . PHE A 1 397 ? 6.463 9.035 -29.708 1.00 85.44 397 PHE A C 1
ATOM 3142 O O . PHE A 1 397 ? 5.291 8.721 -29.929 1.00 85.44 397 PHE A O 1
ATOM 3149 N N . ASP A 1 398 ? 7.461 8.765 -30.551 1.00 88.50 398 ASP A N 1
ATOM 3150 C CA . ASP A 1 398 ? 7.277 8.046 -31.813 1.00 88.50 398 ASP A CA 1
ATOM 3151 C C . ASP A 1 398 ? 6.766 6.620 -31.547 1.00 88.50 398 ASP A C 1
ATOM 3153 O O . ASP A 1 398 ? 5.697 6.237 -32.027 1.00 88.50 398 ASP A O 1
ATOM 3157 N N . LYS A 1 399 ? 7.436 5.860 -30.671 1.00 86.25 399 LYS A N 1
ATOM 3158 C CA . LYS A 1 399 ? 7.005 4.501 -30.294 1.00 86.25 399 LYS A CA 1
ATOM 3159 C C . LYS A 1 399 ? 5.639 4.467 -29.617 1.00 86.25 399 LYS A C 1
ATOM 3161 O O . LYS A 1 399 ? 4.896 3.494 -29.783 1.00 86.25 399 LYS A O 1
ATOM 3166 N N . ARG A 1 400 ? 5.291 5.504 -28.847 1.00 82.94 400 ARG A N 1
ATOM 3167 C CA . ARG A 1 400 ? 3.961 5.651 -28.238 1.00 82.94 400 ARG A CA 1
ATOM 3168 C C . ARG A 1 400 ? 2.899 5.815 -29.316 1.00 82.94 400 ARG A C 1
ATOM 3170 O O . ARG A 1 400 ? 1.920 5.072 -29.302 1.00 82.94 400 ARG A O 1
ATOM 3177 N N . ALA A 1 401 ? 3.116 6.724 -30.266 1.00 81.00 401 ALA A N 1
ATOM 3178 C CA . ALA A 1 401 ? 2.200 6.975 -31.377 1.00 81.00 401 ALA A CA 1
ATOM 3179 C C . ALA A 1 401 ? 2.050 5.757 -32.308 1.00 81.00 401 ALA A C 1
ATOM 3181 O O . ALA A 1 401 ? 0.960 5.494 -32.813 1.00 81.00 401 ALA A O 1
ATOM 3182 N N . GLU A 1 402 ? 3.122 4.987 -32.497 1.00 86.06 402 GLU A N 1
ATOM 3183 C CA . GLU A 1 402 ? 3.137 3.752 -33.292 1.00 86.06 402 GLU A CA 1
ATOM 3184 C C . GLU A 1 402 ? 2.527 2.536 -32.571 1.00 86.06 402 GLU A C 1
ATOM 3186 O O . GLU A 1 402 ? 2.327 1.491 -33.191 1.00 86.06 402 GLU A O 1
ATOM 3191 N N . GLY A 1 403 ? 2.262 2.631 -31.263 1.00 78.50 403 GLY A N 1
ATOM 3192 C CA . GLY A 1 403 ? 1.781 1.506 -30.454 1.00 78.50 403 GLY A CA 1
ATOM 3193 C C . GLY A 1 403 ? 2.836 0.421 -30.193 1.00 78.50 403 GLY A C 1
ATOM 3194 O O . GLY A 1 403 ? 2.485 -0.715 -29.879 1.00 78.50 403 GLY A O 1
ATOM 3195 N N . SER A 1 404 ? 4.130 0.742 -30.312 1.00 84.19 404 SER A N 1
ATOM 3196 C CA . SER A 1 404 ? 5.240 -0.215 -30.182 1.00 84.19 404 SER A CA 1
ATOM 3197 C C . SER A 1 404 ? 5.932 -0.207 -28.806 1.00 84.19 404 SER A C 1
ATOM 3199 O O . SER A 1 404 ? 6.800 -1.046 -28.553 1.00 84.19 404 SER A O 1
ATOM 3201 N N . LEU A 1 405 ? 5.511 0.666 -27.877 1.00 84.88 405 LEU A N 1
ATOM 3202 C CA . LEU A 1 405 ? 6.058 0.744 -26.507 1.00 84.88 405 LEU A CA 1
ATOM 3203 C C . LEU A 1 405 ? 5.975 -0.569 -25.723 1.00 84.88 405 LEU A C 1
ATOM 3205 O O . LEU A 1 405 ? 6.913 -0.915 -25.011 1.00 84.88 405 LEU A O 1
ATOM 3209 N N . LYS A 1 406 ? 4.902 -1.345 -25.900 1.00 82.81 406 LYS A N 1
ATOM 3210 C CA . LYS A 1 406 ? 4.738 -2.624 -25.199 1.00 82.81 406 LYS A CA 1
ATOM 3211 C C . LYS A 1 406 ? 5.908 -3.582 -25.447 1.00 82.81 406 LYS A C 1
ATOM 3213 O O . LYS A 1 406 ? 6.357 -4.260 -24.528 1.00 82.81 406 LYS A O 1
ATOM 3218 N N . ALA A 1 407 ? 6.422 -3.637 -26.678 1.00 85.00 407 ALA A N 1
ATOM 3219 C CA . ALA A 1 407 ? 7.559 -4.492 -27.014 1.00 85.00 407 ALA A CA 1
ATOM 3220 C C . ALA A 1 407 ? 8.851 -4.026 -26.323 1.00 85.00 407 ALA A C 1
ATOM 3222 O O . ALA A 1 407 ? 9.656 -4.855 -25.899 1.00 85.00 407 ALA A O 1
ATOM 3223 N N . TYR A 1 408 ? 9.027 -2.711 -26.173 1.00 88.50 408 TYR A N 1
ATOM 3224 C CA . TYR A 1 408 ? 10.141 -2.132 -25.429 1.00 88.50 408 TYR A CA 1
ATOM 3225 C C . TYR A 1 408 ? 10.068 -2.496 -23.937 1.00 88.50 408 TYR A C 1
ATOM 3227 O O . TYR A 1 408 ? 11.044 -3.007 -23.388 1.00 88.50 408 TYR A O 1
ATOM 3235 N N . ASP A 1 409 ? 8.899 -2.348 -23.308 1.00 88.12 409 ASP A N 1
ATOM 3236 C CA . ASP A 1 409 ? 8.703 -2.691 -21.892 1.00 88.12 409 ASP A CA 1
ATOM 3237 C C . ASP A 1 409 ? 8.870 -4.199 -21.615 1.00 88.12 409 ASP A C 1
ATOM 3239 O O . ASP A 1 409 ? 9.425 -4.584 -20.584 1.00 88.12 409 ASP A O 1
ATOM 3243 N N . ILE A 1 410 ? 8.475 -5.074 -22.551 1.00 87.38 410 ILE A N 1
ATOM 3244 C CA . ILE A 1 410 ? 8.782 -6.517 -22.482 1.00 87.38 410 ILE A CA 1
ATOM 3245 C C . ILE A 1 410 ? 10.300 -6.757 -22.519 1.00 87.38 410 ILE A C 1
ATOM 3247 O O . ILE A 1 410 ? 10.811 -7.616 -21.796 1.00 87.38 410 ILE A O 1
ATOM 3251 N N . GLY A 1 411 ? 11.033 -5.996 -23.336 1.00 91.25 411 GLY A N 1
ATOM 3252 C CA . GLY A 1 411 ? 12.495 -6.043 -23.389 1.00 91.25 411 GLY A CA 1
ATOM 3253 C C . GLY A 1 411 ? 13.142 -5.655 -22.058 1.00 91.25 411 GLY A C 1
ATOM 3254 O O . GLY A 1 411 ? 14.038 -6.360 -21.589 1.00 91.25 411 GLY A O 1
ATOM 3255 N N . ILE A 1 412 ? 12.637 -4.600 -21.409 1.00 92.50 412 ILE A N 1
ATOM 3256 C CA . ILE A 1 412 ? 13.054 -4.224 -20.051 1.00 92.50 412 ILE A CA 1
ATOM 3257 C C . ILE A 1 412 ? 12.770 -5.380 -19.087 1.00 92.50 412 ILE A C 1
ATOM 3259 O O . ILE A 1 412 ? 13.672 -5.833 -18.389 1.00 92.50 412 ILE A O 1
ATOM 3263 N N . ASP A 1 413 ? 11.549 -5.919 -19.064 1.00 90.00 413 ASP A N 1
ATOM 3264 C CA . ASP A 1 413 ? 11.198 -7.035 -18.176 1.00 90.00 413 ASP A CA 1
ATOM 3265 C C . ASP A 1 413 ? 12.143 -8.235 -18.333 1.00 90.00 413 ASP A C 1
ATOM 3267 O O . ASP A 1 413 ? 12.568 -8.824 -17.334 1.00 90.00 413 ASP A O 1
ATOM 3271 N N . ALA A 1 414 ? 12.506 -8.580 -19.569 1.00 90.56 414 ALA A N 1
ATOM 3272 C CA . ALA A 1 414 ? 13.460 -9.645 -19.854 1.00 90.56 414 ALA A CA 1
ATOM 3273 C C . ALA A 1 414 ? 14.863 -9.332 -19.306 1.00 90.56 414 ALA A C 1
ATOM 3275 O O . ALA A 1 414 ? 15.503 -10.219 -18.740 1.00 90.56 414 ALA A O 1
ATOM 3276 N N . ALA A 1 415 ? 15.328 -8.084 -19.410 1.00 93.69 415 ALA A N 1
ATOM 3277 C CA . ALA A 1 415 ? 16.621 -7.664 -18.870 1.00 93.69 415 ALA A CA 1
ATOM 3278 C C . ALA A 1 415 ? 16.676 -7.778 -17.333 1.00 93.69 415 ALA A C 1
ATOM 3280 O O . ALA A 1 415 ? 17.651 -8.302 -16.791 1.00 93.69 415 ALA A O 1
ATOM 3281 N N . HIS A 1 416 ? 15.606 -7.400 -16.622 1.00 93.75 416 HIS A N 1
ATOM 3282 C CA . HIS A 1 416 ? 15.518 -7.618 -15.168 1.00 93.75 416 HIS A CA 1
ATOM 3283 C C . HIS A 1 416 ? 15.493 -9.113 -14.822 1.00 93.75 416 HIS A C 1
ATOM 3285 O O . HIS A 1 416 ? 16.208 -9.546 -13.916 1.00 93.75 416 HIS A O 1
ATOM 3291 N N . LYS A 1 417 ? 14.728 -9.927 -15.566 1.00 88.25 417 LYS A N 1
ATOM 3292 C CA . LYS A 1 417 ? 14.697 -11.390 -15.371 1.00 88.25 417 LYS A CA 1
ATOM 3293 C C . LYS A 1 417 ? 16.088 -12.018 -15.533 1.00 88.25 417 LYS A C 1
ATOM 3295 O O . LYS A 1 417 ? 16.434 -12.906 -14.759 1.00 88.25 417 LYS A O 1
ATOM 3300 N N . GLN A 1 418 ? 16.899 -11.543 -16.480 1.00 90.62 418 GLN A N 1
ATOM 3301 C CA . GLN A 1 418 ? 18.269 -12.033 -16.670 1.00 90.62 418 GLN A CA 1
ATOM 3302 C C . GLN A 1 418 ? 19.179 -11.753 -15.470 1.00 90.62 418 GLN A C 1
ATOM 3304 O O . GLN A 1 418 ? 20.024 -12.588 -15.164 1.00 90.62 418 GLN A O 1
ATOM 3309 N N . ILE A 1 419 ? 19.013 -10.620 -14.779 1.00 91.00 419 ILE A N 1
ATOM 3310 C CA . ILE A 1 419 ? 19.780 -10.327 -13.558 1.00 91.00 419 ILE A CA 1
ATOM 3311 C C . ILE A 1 419 ? 19.365 -11.273 -12.426 1.00 91.00 419 ILE A C 1
ATOM 3313 O O . ILE A 1 419 ? 20.235 -11.821 -11.758 1.00 91.00 419 ILE A O 1
ATOM 3317 N N . ASN A 1 420 ? 18.062 -11.517 -12.249 1.00 83.50 420 ASN A N 1
ATOM 3318 C CA . ASN A 1 420 ? 17.558 -12.384 -11.174 1.00 83.50 420 ASN A CA 1
ATOM 3319 C C . ASN A 1 420 ? 17.840 -13.880 -11.416 1.00 83.50 420 ASN A C 1
ATOM 3321 O O . ASN A 1 420 ? 17.811 -14.664 -10.470 1.00 83.50 420 ASN A O 1
ATOM 3325 N N . GLY A 1 421 ? 18.096 -14.280 -12.667 1.00 68.62 421 GLY A N 1
ATOM 3326 C CA . GLY A 1 421 ? 18.488 -15.643 -13.045 1.00 68.62 421 GLY A CA 1
ATOM 3327 C C . GLY A 1 421 ? 19.998 -15.925 -13.008 1.00 68.62 421 GLY A C 1
ATOM 3328 O O . GLY A 1 421 ? 20.387 -17.080 -13.186 1.00 68.62 421 GLY A O 1
ATOM 3329 N N . THR A 1 422 ? 20.836 -14.899 -12.803 1.00 47.53 422 THR A N 1
ATOM 3330 C CA . THR A 1 422 ? 22.297 -15.010 -12.594 1.00 47.53 422 THR A CA 1
ATOM 3331 C C . THR A 1 422 ? 22.661 -14.956 -11.124 1.00 47.53 422 THR A C 1
ATOM 3333 O O . THR A 1 422 ? 23.553 -15.737 -10.722 1.00 47.53 422 THR A O 1
#

Solvent-accessible surface area (backbone atoms only — not comparable to full-atom values): 22887 Å² total; per-residue (Å²): 132,79,84,80,74,66,91,85,73,75,56,98,36,53,69,58,20,52,47,30,47,50,38,24,44,56,43,32,65,48,48,46,66,72,78,39,86,51,76,96,68,44,61,38,33,73,40,64,72,84,55,63,77,82,46,89,75,62,46,82,43,51,73,34,79,46,51,66,81,72,76,34,84,84,39,43,74,43,42,61,84,64,75,87,79,46,75,65,47,75,62,21,43,37,40,42,30,20,48,53,20,30,44,55,50,53,51,26,61,27,23,35,66,49,60,75,71,46,65,96,82,66,74,40,99,50,52,86,38,63,65,55,48,50,47,49,52,21,66,42,67,72,45,54,72,74,51,59,62,51,84,44,75,66,40,45,52,52,48,53,51,53,54,61,72,28,53,77,41,36,62,82,49,72,46,41,47,49,43,46,52,30,54,75,71,39,46,62,61,53,43,35,53,51,51,52,51,44,55,51,52,52,47,54,46,41,71,79,52,70,52,68,64,37,44,35,50,70,52,66,40,41,83,26,35,21,38,35,66,43,80,92,75,53,40,59,45,71,56,36,47,48,73,42,61,61,36,26,30,33,36,86,88,76,66,32,52,31,36,72,49,43,43,51,10,34,25,40,42,54,67,20,34,43,87,74,79,12,50,65,38,65,66,40,40,51,24,20,52,43,23,30,55,49,55,30,51,63,80,82,48,73,67,52,45,53,45,26,55,48,24,25,50,48,33,30,46,48,50,26,57,60,38,43,54,80,47,17,43,30,35,70,63,40,85,65,90,75,85,69,93,61,69,57,32,56,32,36,59,43,27,50,54,44,44,52,57,50,49,76,78,39,64,64,58,59,53,55,48,60,59,60,70,35,78,68,38,53,57,28,20,54,56,30,41,52,52,54,54,42,65,76,35,72,66,38,56,52,30,53,77,70,58,49,34,23,62,54,44,43,50,51,53,50,56,52,50,54,61,78,75,106